Protein AF-0000000067379364 (afdb_homodimer)

Foldseek 3Di:
DPPCVVVCPVQPFFDWDWDQDPVRDTDIDGHRDDQALAEEEEAEADQDFLVQPLNVLLQVLCVVVRHHYDGGGQDCHDPHHHNDERACLVSLLVVVVVVVVVSVVVVRDHAEYEYAASGLSSQLLNLLPPVRHQEYERELYAQPLVPDVCVFQNPPNVVVQVVVQKGFTADPVRHTDHIYGPVRSVNSVVPNSLSSQQSRDLSHAYEYEYECAAPRHHCVRQVSSVVRHNHYHYHYDYPAYSSRVVNSVVVSVVVCCRSDPDPDPPPPDDPDD/DPPCVVVCPVQPFFDWDWDQDPVRDTDIDGHRDDQALAEEEEAEADQDFLVQPLNVLLQVLCVVVRHHYDGGGQDCHDPHHHNDERACLVSLLVVVVVVVVVSVVVVRDHAEYEYAASGLSSQLLNLLPPVRHQEYERELYAQPLVPDVCVFQNPPSVVVCVVPQKGFTADPVRHTDHIYGPVRSCNSVPPNSLSSQQSRDLSHAYEYEYECAAPRHHCVRQVSSVVRHNHYHYHYDYPAYSSRVVNSVVVSVVVCCRSDPDPDPPPPDDPDD

Solvent-accessible surface area (backbone atoms only — not comparable to full-atom values): 28628 Å² total; per-residue (Å²): 133,79,78,72,73,68,72,68,55,68,61,60,82,46,45,79,43,80,42,61,30,93,86,67,37,43,28,34,30,33,39,30,78,18,57,53,47,41,29,33,41,40,35,44,33,78,94,41,27,44,78,36,63,70,52,49,52,41,37,32,55,35,32,69,73,41,25,18,22,33,29,30,15,54,66,27,21,72,84,12,35,68,67,61,55,77,27,44,50,68,56,46,24,46,43,48,49,34,52,52,51,53,42,45,74,72,64,35,40,63,61,31,37,36,9,34,29,54,10,10,42,26,47,48,48,33,33,33,72,67,64,80,49,45,29,39,37,25,33,47,31,64,47,62,59,83,50,79,50,50,85,70,61,36,82,65,38,70,61,48,21,70,72,66,46,39,42,78,34,52,48,98,86,65,45,81,73,51,56,36,37,47,66,25,50,49,41,35,64,66,53,54,48,67,61,33,34,53,49,28,49,69,79,27,44,34,38,38,40,31,21,64,51,13,83,83,47,54,47,66,28,51,53,52,48,53,72,41,27,76,32,56,47,78,45,74,40,80,78,16,31,79,80,24,72,95,35,55,67,62,52,46,50,55,54,46,47,69,75,56,62,68,82,72,68,73,74,76,76,72,76,83,130,134,79,80,72,76,68,70,68,56,66,60,60,82,48,44,78,44,78,42,61,29,92,85,65,36,44,27,35,28,32,39,32,77,19,59,52,47,40,28,33,42,39,35,44,32,78,94,43,25,44,78,36,64,70,52,48,51,43,37,31,55,35,32,70,72,41,26,18,22,35,29,30,15,55,65,28,20,73,84,12,35,68,66,60,54,78,27,43,52,67,56,46,24,47,42,49,49,34,53,53,51,53,41,44,74,71,64,35,42,63,61,30,37,35,9,34,30,53,11,9,41,28,45,48,48,33,34,32,71,65,64,80,48,46,30,38,37,26,33,47,30,66,47,63,59,84,51,80,50,50,85,68,60,36,83,66,38,70,62,47,21,71,72,68,46,40,43,79,35,52,47,98,85,65,45,82,73,50,57,37,38,47,66,24,49,48,41,35,66,66,53,54,48,67,61,33,34,54,49,29,50,68,80,27,44,33,37,39,40,32,22,63,51,13,83,82,46,55,45,67,26,51,53,51,48,53,73,43,26,76,32,57,46,78,46,75,41,80,76,15,28,80,80,23,73,95,36,55,66,60,51,46,50,56,54,46,44,67,74,56,61,67,83,71,68,73,71,75,75,72,78,84,129

Organism: Triticum aestivum (NCBI:txid4565)

Radius of gyration: 31.08 Å; Cα contacts (8 Å, |Δi|>4): 1139; chains: 2; bounding box: 51×102×75 Å

Structure (mmCIF, N/CA/C/O backbone):
data_AF-0000000067379364-model_v1
#
loop_
_entity.id
_entity.type
_entity.pdbx_description
1 polymer 'Serine aminopeptidase S33 domain-containing protein'
#
loop_
_atom_site.group_PDB
_atom_site.id
_atom_site.type_symbol
_atom_site.label_atom_id
_atom_site.label_alt_id
_atom_site.label_comp_id
_atom_site.label_asym_id
_atom_site.label_entity_id
_atom_site.label_seq_id
_atom_site.pdbx_PDB_ins_code
_atom_site.Cartn_x
_atom_site.Cartn_y
_atom_site.Cartn_z
_atom_site.occupancy
_atom_site.B_iso_or_equiv
_atom_site.auth_seq_id
_atom_site.auth_comp_id
_atom_site.auth_asym_id
_atom_site.auth_atom_id
_atom_site.pdbx_PDB_model_num
ATOM 1 N N . MET A 1 1 ? -24.5 -9.523 16.859 1 22.8 1 MET A N 1
ATOM 2 C CA . MET A 1 1 ? -24.656 -9.289 15.422 1 22.8 1 MET A CA 1
ATOM 3 C C . MET A 1 1 ? -23.344 -8.773 14.812 1 22.8 1 MET A C 1
ATOM 5 O O . MET A 1 1 ? -22.906 -7.668 15.141 1 22.8 1 MET A O 1
ATOM 9 N N . THR A 1 2 ? -22.312 -9.633 14.719 1 24.2 2 THR A N 1
ATOM 10 C CA . THR A 1 2 ? -20.891 -9.484 14.422 1 24.2 2 THR A CA 1
ATOM 11 C C . THR A 1 2 ? -20.688 -8.828 13.062 1 24.2 2 THR A C 1
ATOM 13 O O . THR A 1 2 ? -21.203 -9.297 12.055 1 24.2 2 THR A O 1
ATOM 16 N N . LEU A 1 3 ? -20.734 -7.477 13.062 1 24.73 3 LEU A N 1
ATOM 17 C CA . LEU A 1 3 ? -20.609 -6.68 11.852 1 24.73 3 LEU A CA 1
ATOM 18 C C . LEU A 1 3 ? -19.516 -7.246 10.945 1 24.73 3 LEU A C 1
ATOM 20 O O . LEU A 1 3 ? -18.344 -7.27 11.312 1 24.73 3 LEU A O 1
ATOM 24 N N . ASP A 1 4 ? -19.828 -8.273 10.219 1 25.78 4 ASP A N 1
ATOM 25 C CA . ASP A 1 4 ? -19.109 -8.914 9.125 1 25.78 4 ASP A CA 1
ATOM 26 C C . ASP A 1 4 ? -18.547 -7.871 8.156 1 25.78 4 ASP A C 1
ATOM 28 O O . ASP A 1 4 ? -19.25 -7.395 7.266 1 25.78 4 ASP A O 1
ATOM 32 N N . ARG A 1 5 ? -17.891 -6.801 8.773 1 30.16 5 ARG A N 1
ATOM 33 C CA . ARG A 1 5 ? -17.312 -5.844 7.84 1 30.16 5 ARG A CA 1
ATOM 34 C C . ARG A 1 5 ? -16.688 -6.555 6.645 1 30.16 5 ARG A C 1
ATOM 36 O O . ARG A 1 5 ? -15.641 -7.184 6.77 1 30.16 5 ARG A O 1
ATOM 43 N N . ASN A 1 6 ? -17.484 -7.156 5.895 1 28.39 6 ASN A N 1
ATOM 44 C CA . ASN A 1 6 ? -17.141 -7.684 4.578 1 28.39 6 ASN A CA 1
ATOM 45 C C . ASN A 1 6 ? -16.188 -6.762 3.832 1 28.39 6 ASN A C 1
ATOM 47 O O . ASN A 1 6 ? -16.594 -5.711 3.334 1 28.39 6 ASN A O 1
ATOM 51 N N . LEU A 1 7 ? -15.141 -6.312 4.477 1 31.36 7 LEU A N 1
ATOM 52 C CA . LEU A 1 7 ? -14.164 -5.535 3.719 1 31.36 7 LEU A CA 1
ATOM 53 C C . LEU A 1 7 ? -14.039 -6.062 2.293 1 31.36 7 LEU A C 1
ATOM 55 O O . LEU A 1 7 ? -13.453 -7.121 2.068 1 31.36 7 LEU A O 1
ATOM 59 N N . TRP A 1 8 ? -15.109 -5.992 1.657 1 31.62 8 TRP A N 1
ATOM 60 C CA . TRP A 1 8 ? -15.047 -6.16 0.209 1 31.62 8 TRP A CA 1
ATOM 61 C C . TRP A 1 8 ? -13.773 -5.543 -0.359 1 31.62 8 TRP A C 1
ATOM 63 O O . TRP A 1 8 ? -13.609 -4.32 -0.353 1 31.62 8 TRP A O 1
ATOM 73 N N . VAL A 1 9 ? -12.648 -5.957 0.08 1 36.88 9 VAL A N 1
ATOM 74 C CA . VAL A 1 9 ? -11.484 -5.57 -0.702 1 36.88 9 VAL A CA 1
ATOM 75 C C . VAL A 1 9 ? -11.82 -5.609 -2.191 1 36.88 9 VAL A C 1
ATOM 77 O O . VAL A 1 9 ? -12.133 -6.672 -2.732 1 36.88 9 VAL A O 1
ATOM 80 N N . THR A 1 10 ? -12.602 -4.719 -2.609 1 38.19 10 THR A N 1
ATOM 81 C CA . THR A 1 10 ? -12.766 -4.59 -4.055 1 38.19 10 THR A CA 1
ATOM 82 C C . THR A 1 10 ? -11.5 -5.035 -4.781 1 38.19 10 THR A C 1
ATOM 84 O O . THR A 1 10 ? -10.422 -4.484 -4.559 1 38.19 10 THR A O 1
ATOM 87 N N . VAL A 1 11 ? -11.328 -6.273 -4.895 1 43.56 11 VAL A N 1
ATOM 88 C CA . VAL A 1 11 ? -10.281 -6.68 -5.832 1 43.56 11 VAL A CA 1
ATOM 89 C C . VAL A 1 11 ? -10.211 -5.684 -6.984 1 43.56 11 VAL A C 1
ATOM 91 O O . VAL A 1 11 ? -11.156 -5.559 -7.77 1 43.56 11 VAL A O 1
ATOM 94 N N . ALA A 1 12 ? -9.617 -4.516 -6.785 1 51.09 12 ALA A N 1
ATOM 95 C CA . ALA A 1 12 ? -9.375 -3.559 -7.863 1 51.09 12 ALA A CA 1
ATOM 96 C C . ALA A 1 12 ? -9.039 -4.277 -9.164 1 51.09 12 ALA A C 1
ATOM 98 O O . ALA A 1 12 ? -8.523 -5.395 -9.156 1 51.09 12 ALA A O 1
ATOM 99 N N . CYS A 1 13 ? -9.781 -3.838 -10.195 1 64.44 13 CYS A N 1
ATOM 100 C CA . CYS A 1 13 ? -9.516 -4.25 -11.57 1 64.44 13 CYS A CA 1
ATOM 101 C C . CYS A 1 13 ? -8.016 -4.328 -11.836 1 64.44 13 CYS A C 1
ATOM 103 O O . CYS A 1 13 ? -7.281 -3.389 -11.531 1 64.44 13 CYS A O 1
ATOM 105 N N . GLY A 1 14 ? -7.559 -5.539 -11.906 1 80.5 14 GLY A N 1
ATOM 106 C CA . GLY A 1 14 ? -6.152 -5.734 -12.219 1 80.5 14 GLY A CA 1
ATOM 107 C C . GLY A 1 14 ? -5.715 -4.996 -13.469 1 80.5 14 GLY A C 1
ATOM 108 O O . GLY A 1 14 ? -6.516 -4.77 -14.375 1 80.5 14 GLY A O 1
ATOM 109 N N . GLN A 1 15 ? -4.566 -4.387 -13.367 1 86.88 15 GLN A N 1
ATOM 110 C CA . GLN A 1 15 ? -3.953 -3.752 -14.531 1 86.88 15 GLN A CA 1
ATOM 111 C C . GLN A 1 15 ? -3.385 -4.793 -15.492 1 86.88 15 GLN A C 1
ATOM 113 O O . GLN A 1 15 ? -2.57 -5.629 -15.094 1 86.88 15 GLN A O 1
ATOM 118 N N . ARG A 1 16 ? -3.889 -4.684 -16.734 1 93.12 16 ARG A N 1
ATOM 119 C CA . ARG A 1 16 ? -3.406 -5.605 -17.75 1 93.12 16 ARG A CA 1
ATOM 120 C C . ARG A 1 16 ? -1.933 -5.359 -18.062 1 93.12 16 ARG A C 1
ATOM 122 O O . ARG A 1 16 ? -1.514 -4.211 -18.25 1 93.12 16 ARG A O 1
ATOM 129 N N . VAL A 1 17 ? -1.107 -6.379 -18.062 1 95.19 17 VAL A N 1
ATOM 130 C CA . VAL A 1 17 ? 0.324 -6.32 -18.328 1 95.19 17 VAL A CA 1
ATOM 131 C C . VAL A 1 17 ? 0.694 -7.363 -19.391 1 95.19 17 VAL A C 1
ATOM 133 O O . VAL A 1 17 ? 0.224 -8.5 -19.328 1 95.19 17 VAL A O 1
ATOM 136 N N . LEU A 1 18 ? 1.517 -6.984 -20.344 1 97.25 18 LEU A N 1
ATOM 137 C CA . LEU A 1 18 ? 2.062 -7.879 -21.359 1 97.25 18 LEU A CA 1
ATOM 138 C C . LEU A 1 18 ? 3.557 -8.094 -21.141 1 97.25 18 LEU A C 1
ATOM 140 O O . LEU A 1 18 ? 4.324 -7.133 -21.062 1 97.25 18 LEU A O 1
ATOM 144 N N . ILE A 1 19 ? 3.953 -9.336 -21.078 1 98.19 19 ILE A N 1
ATOM 145 C CA . ILE A 1 19 ? 5.352 -9.664 -20.828 1 98.19 19 ILE A CA 1
ATOM 146 C C . ILE A 1 19 ? 5.859 -10.609 -21.906 1 98.19 19 ILE A C 1
ATOM 148 O O . ILE A 1 19 ? 5.246 -11.648 -22.172 1 98.19 19 ILE A O 1
ATOM 152 N N . SER A 1 20 ? 6.938 -10.312 -22.5 1 97.94 20 SER A N 1
ATOM 153 C CA . SER A 1 20 ? 7.543 -11.203 -23.484 1 97.94 20 SER A CA 1
ATOM 154 C C . SER A 1 20 ? 8.352 -12.305 -22.812 1 97.94 20 SER A C 1
ATOM 156 O O . SER A 1 20 ? 9.203 -12.031 -21.969 1 97.94 20 SER A O 1
ATOM 158 N N . ASN A 1 21 ? 8.023 -13.57 -23.203 1 97.62 21 ASN A N 1
ATOM 159 C CA . ASN A 1 21 ? 8.875 -14.633 -22.688 1 97.62 21 ASN A CA 1
ATOM 160 C C . ASN A 1 21 ? 10.125 -14.812 -23.547 1 97.62 21 ASN A C 1
ATOM 162 O O . ASN A 1 21 ? 10.383 -14.023 -24.453 1 97.62 21 ASN A O 1
ATOM 166 N N . LYS A 1 22 ? 10.938 -15.859 -23.25 1 95.19 22 LYS A N 1
ATOM 167 C CA . LYS A 1 22 ? 12.227 -16.062 -23.906 1 95.19 22 LYS A CA 1
ATOM 168 C C . LYS A 1 22 ? 12.047 -16.344 -25.391 1 95.19 22 LYS A C 1
ATOM 170 O O . LYS A 1 22 ? 12.953 -16.094 -26.188 1 95.19 22 LYS A O 1
ATOM 175 N N . LEU A 1 23 ? 10.891 -16.828 -25.797 1 96.12 23 LEU A N 1
ATOM 176 C CA . LEU A 1 23 ? 10.641 -17.188 -27.172 1 96.12 23 LEU A CA 1
ATOM 177 C C . LEU A 1 23 ? 9.938 -16.062 -27.922 1 96.12 23 LEU A C 1
ATOM 179 O O . LEU A 1 23 ? 9.539 -16.219 -29.078 1 96.12 23 LEU A O 1
ATOM 183 N N . GLY A 1 24 ? 9.727 -14.953 -27.234 1 96.56 24 GLY A N 1
ATOM 184 C CA . GLY A 1 24 ? 9.102 -13.797 -27.844 1 96.56 24 GLY A CA 1
ATOM 185 C C . GLY A 1 24 ? 7.586 -13.836 -27.797 1 96.56 24 GLY A C 1
ATOM 186 O O . GLY A 1 24 ? 6.914 -13.008 -28.422 1 96.56 24 GLY A O 1
ATOM 187 N N . GLU A 1 25 ? 6.98 -14.789 -27.141 1 97.69 25 GLU A N 1
ATOM 188 C CA . GLU A 1 25 ? 5.535 -14.859 -26.953 1 97.69 25 GLU A CA 1
ATOM 189 C C . GLU A 1 25 ? 5.066 -13.906 -25.859 1 97.69 25 GLU A C 1
ATOM 191 O O . GLU A 1 25 ? 5.676 -13.836 -24.781 1 97.69 25 GLU A O 1
ATOM 196 N N . LYS A 1 26 ? 3.977 -13.203 -26.125 1 98.06 26 LYS A N 1
ATOM 197 C CA . LYS A 1 26 ? 3.438 -12.266 -25.156 1 98.06 26 LYS A CA 1
ATOM 198 C C . LYS A 1 26 ? 2.57 -12.992 -24.125 1 98.06 26 LYS A C 1
ATOM 200 O O . LYS A 1 26 ? 1.541 -13.57 -24.469 1 98.06 26 LYS A O 1
ATOM 205 N N . LEU A 1 27 ? 3.045 -12.992 -22.906 1 98.69 27 LEU A N 1
ATOM 206 C CA . LEU A 1 27 ? 2.256 -13.477 -21.781 1 98.69 27 LEU A CA 1
ATOM 207 C C . LEU A 1 27 ? 1.349 -12.375 -21.25 1 98.69 27 LEU A C 1
ATOM 209 O O . LEU A 1 27 ? 1.81 -11.266 -20.969 1 98.69 27 LEU A O 1
ATOM 213 N N . VAL A 1 28 ? 0.051 -12.688 -21.078 1 98.44 28 VAL A N 1
ATOM 214 C CA . VAL A 1 28 ? -0.924 -11.703 -20.609 1 98.44 28 VAL A CA 1
ATOM 215 C C . VAL A 1 28 ? -1.26 -11.969 -19.141 1 98.44 28 VAL A C 1
ATOM 217 O O . VAL A 1 28 ? -1.56 -13.102 -18.75 1 98.44 28 VAL A O 1
ATOM 220 N N . GLY A 1 29 ? -1.17 -10.906 -18.359 1 98.12 29 GLY A N 1
ATOM 221 C CA . GLY A 1 29 ? -1.521 -11.031 -16.953 1 98.12 29 GLY A CA 1
ATOM 222 C C . GLY A 1 29 ? -2.221 -9.797 -16.406 1 98.12 29 GLY A C 1
ATOM 223 O O . GLY A 1 29 ? -2.475 -8.844 -17.141 1 98.12 29 GLY A O 1
ATOM 224 N N . LEU A 1 30 ? -2.688 -9.93 -15.156 1 95.69 30 LEU A N 1
ATOM 225 C CA . LEU A 1 30 ? -3.33 -8.852 -14.406 1 95.69 30 LEU A CA 1
ATOM 226 C C . LEU A 1 30 ? -2.574 -8.555 -13.117 1 95.69 30 LEU A C 1
ATOM 228 O O . LEU A 1 30 ? -2.426 -9.438 -12.266 1 95.69 30 LEU A O 1
ATOM 232 N N . LEU A 1 31 ? -2.08 -7.309 -13.062 1 95.12 31 LEU A N 1
ATOM 233 C CA . LEU A 1 31 ? -1.424 -6.824 -11.852 1 95.12 31 LEU A CA 1
ATOM 234 C C . LEU A 1 31 ? -2.436 -6.191 -10.906 1 95.12 31 LEU A C 1
ATOM 236 O O . LEU A 1 31 ? -3.16 -5.27 -11.289 1 95.12 31 LEU A O 1
ATOM 240 N N . HIS A 1 32 ? -2.529 -6.75 -9.688 1 91.44 32 HIS A N 1
ATOM 241 C CA . HIS A 1 32 ? -3.35 -6.191 -8.617 1 91.44 32 HIS A CA 1
ATOM 242 C C . HIS A 1 32 ? -2.496 -5.438 -7.605 1 91.44 32 HIS A C 1
ATOM 244 O O . HIS A 1 32 ? -1.856 -6.051 -6.75 1 91.44 32 HIS A O 1
ATOM 250 N N . GLU A 1 33 ? -2.518 -4.121 -7.684 1 85.19 33 GLU A N 1
ATOM 251 C CA . GLU A 1 33 ? -1.741 -3.299 -6.762 1 85.19 33 GLU A CA 1
ATOM 252 C C . GLU A 1 33 ? -2.518 -3.029 -5.477 1 85.19 33 GLU A C 1
ATOM 254 O O . GLU A 1 33 ? -3.73 -2.805 -5.512 1 85.19 33 GLU A O 1
ATOM 259 N N . ALA A 1 34 ? -1.845 -3.322 -4.355 1 77.5 34 ALA A N 1
ATOM 260 C CA . ALA A 1 34 ? -2.43 -3.068 -3.041 1 77.5 34 ALA A CA 1
ATOM 261 C C . ALA A 1 34 ? -2.014 -1.698 -2.512 1 77.5 34 ALA A C 1
ATOM 263 O O . ALA A 1 34 ? -1.003 -1.575 -1.815 1 77.5 34 ALA A O 1
ATOM 264 N N . CYS A 1 35 ? -2.543 -0.631 -3.084 1 74.31 35 CYS A N 1
ATOM 265 C CA . CYS A 1 35 ? -2.236 0.704 -2.584 1 74.31 35 CYS A CA 1
ATOM 266 C C . CYS A 1 35 ? -3.225 1.123 -1.504 1 74.31 35 CYS A C 1
ATOM 268 O O . CYS A 1 35 ? -4.43 0.911 -1.645 1 74.31 35 CYS A O 1
ATOM 270 N N . SER A 1 36 ? -2.725 1.48 -0.321 1 76.56 36 SER A N 1
ATOM 271 C CA . SER A 1 36 ? -3.564 1.972 0.767 1 76.56 36 SER A CA 1
ATOM 272 C C . SER A 1 36 ? -4.336 3.219 0.349 1 76.56 36 SER A C 1
ATOM 274 O O . SER A 1 36 ? -3.828 4.043 -0.417 1 76.56 36 SER A O 1
ATOM 276 N N . LYS A 1 37 ? -5.605 3.201 0.739 1 85.69 37 LYS A N 1
ATOM 277 C CA . LYS A 1 37 ? -6.375 4.426 0.534 1 85.69 37 LYS A CA 1
ATOM 278 C C . LYS A 1 37 ? -6.246 5.363 1.732 1 85.69 37 LYS A C 1
ATOM 280 O O . LYS A 1 37 ? -6.711 6.504 1.688 1 85.69 37 LYS A O 1
ATOM 285 N N . GLU A 1 38 ? -5.684 4.895 2.77 1 91.62 38 GLU A N 1
ATOM 286 C CA . GLU A 1 38 ? -5.539 5.719 3.969 1 91.62 38 GLU A CA 1
ATOM 287 C C . GLU A 1 38 ? -4.613 6.902 3.717 1 91.62 38 GLU A C 1
ATOM 289 O O . GLU A 1 38 ? -3.529 6.742 3.15 1 91.62 38 GLU A O 1
ATOM 294 N N . LEU A 1 39 ? -5.059 8.078 4.129 1 95.88 39 LEU A N 1
ATOM 295 C CA . LEU A 1 39 ? -4.301 9.305 3.896 1 95.88 39 LEU A CA 1
ATOM 296 C C . LEU A 1 39 ? -4.254 10.164 5.156 1 95.88 39 LEU A C 1
ATOM 298 O O . LEU A 1 39 ? -5.266 10.32 5.844 1 95.88 39 LEU A O 1
ATOM 302 N N . VAL A 1 40 ? -3.072 10.602 5.531 1 98.44 40 VAL A N 1
ATOM 303 C CA . VAL A 1 40 ? -2.889 11.594 6.582 1 98.44 40 VAL A CA 1
ATOM 304 C C . VAL A 1 40 ? -2.502 12.938 5.965 1 98.44 40 VAL A C 1
ATOM 306 O O . VAL A 1 40 ? -1.627 13 5.102 1 98.44 40 VAL A O 1
ATOM 309 N N . ILE A 1 41 ? -3.207 13.961 6.41 1 98.88 41 ILE A N 1
ATOM 310 C CA . ILE A 1 41 ? -2.887 15.305 5.941 1 98.88 41 ILE A CA 1
ATOM 311 C C . ILE A 1 41 ? -2.031 16.031 6.98 1 98.88 41 ILE A C 1
ATOM 313 O O . ILE A 1 41 ? -2.355 16.016 8.172 1 98.88 41 ILE A O 1
ATOM 317 N N . LEU A 1 42 ? -0.926 16.625 6.535 1 98.88 42 LEU A N 1
ATOM 318 C CA . LEU A 1 42 ? 0.054 17.266 7.398 1 98.88 42 LEU A CA 1
ATOM 319 C C . LEU A 1 42 ? 0.049 18.781 7.184 1 98.88 42 LEU A C 1
ATOM 321 O O . LEU A 1 42 ? 0.155 19.25 6.047 1 98.88 42 LEU A O 1
ATOM 325 N N . CYS A 1 43 ? -0.032 19.516 8.25 1 98.88 43 CYS A N 1
ATOM 326 C CA . CYS A 1 43 ? -0.179 20.969 8.188 1 98.88 43 CYS A CA 1
ATOM 327 C C . CYS A 1 43 ? 1.009 21.656 8.844 1 98.88 43 CYS A C 1
ATOM 329 O O . CYS A 1 43 ? 1.337 21.391 10 1 98.88 43 CYS A O 1
ATOM 331 N N . HIS A 1 44 ? 1.569 22.625 8.133 1 98.75 44 HIS A N 1
ATOM 332 C CA . HIS A 1 44 ? 2.734 23.344 8.633 1 98.75 44 HIS A CA 1
ATOM 333 C C . HIS A 1 44 ? 2.32 24.516 9.508 1 98.75 44 HIS A C 1
ATOM 335 O O . HIS A 1 44 ? 1.144 24.875 9.555 1 98.75 44 HIS A O 1
ATOM 341 N N . GLY A 1 45 ? 3.299 25.109 10.25 1 98.31 45 GLY A N 1
ATOM 342 C CA . GLY A 1 45 ? 3.068 26.203 11.188 1 98.31 45 GLY A CA 1
ATOM 343 C C . GLY A 1 45 ? 3.277 27.578 10.57 1 98.31 45 GLY A C 1
ATOM 344 O O . GLY A 1 45 ? 3.203 27.734 9.352 1 98.31 45 GLY A O 1
ATOM 345 N N . PHE A 1 46 ? 3.52 28.531 11.398 1 96.81 46 PHE A N 1
ATOM 346 C CA . PHE A 1 46 ? 3.611 29.953 11.062 1 96.81 46 PHE A CA 1
ATOM 347 C C . PHE A 1 46 ? 4.766 30.203 10.102 1 96.81 46 PHE A C 1
ATOM 349 O O . PHE A 1 46 ? 5.91 29.844 10.383 1 96.81 46 PHE A O 1
ATOM 356 N N . ARG A 1 47 ? 4.434 30.781 8.93 1 95.31 47 ARG A N 1
ATOM 357 C CA . ARG A 1 47 ? 5.395 31.172 7.906 1 95.31 47 ARG A CA 1
ATOM 358 C C . ARG A 1 47 ? 6.281 30 7.508 1 95.31 47 ARG A C 1
ATOM 360 O O . ARG A 1 47 ? 7.477 30.172 7.258 1 95.31 47 ARG A O 1
ATOM 367 N N . ALA A 1 48 ? 5.801 28.859 7.582 1 97.5 48 ALA A N 1
ATOM 368 C CA . ALA A 1 48 ? 6.484 27.641 7.121 1 97.5 48 ALA A CA 1
ATOM 369 C C . ALA A 1 48 ? 5.934 27.188 5.781 1 97.5 48 ALA A C 1
ATOM 371 O O . ALA A 1 48 ? 5.293 27.953 5.062 1 97.5 48 ALA A O 1
ATOM 372 N N . THR A 1 49 ? 6.344 25.969 5.363 1 98 49 THR A N 1
ATOM 373 C CA . THR A 1 49 ? 5.914 25.406 4.094 1 98 49 THR A CA 1
ATOM 374 C C . THR A 1 49 ? 5.762 23.891 4.207 1 98 49 THR A C 1
ATOM 376 O O . THR A 1 49 ? 6.094 23.297 5.238 1 98 49 THR A O 1
ATOM 379 N N . LYS A 1 50 ? 5.258 23.328 3.109 1 97.31 50 LYS A N 1
ATOM 380 C CA . LYS A 1 50 ? 5.094 21.891 3.018 1 97.31 50 LYS A CA 1
ATOM 381 C C . LYS A 1 50 ? 6.434 21.172 3.166 1 97.31 50 LYS A C 1
ATOM 383 O O . LYS A 1 50 ? 6.473 19.969 3.406 1 97.31 50 LYS A O 1
ATOM 388 N N . ASP A 1 51 ? 7.566 21.906 3.094 1 95.69 51 ASP A N 1
ATOM 389 C CA . ASP A 1 51 ? 8.898 21.312 3.121 1 95.69 51 ASP A CA 1
ATOM 390 C C . ASP A 1 51 ? 9.492 21.359 4.523 1 95.69 51 ASP A C 1
ATOM 392 O O . ASP A 1 51 ? 10.672 21.047 4.715 1 95.69 51 ASP A O 1
ATOM 396 N N . ASP A 1 52 ? 8.648 21.781 5.461 1 96.94 52 ASP A N 1
ATOM 397 C CA . ASP A 1 52 ? 9.086 21.734 6.855 1 96.94 52 ASP A CA 1
ATOM 398 C C . ASP A 1 52 ? 9.578 20.344 7.238 1 96.94 52 ASP A C 1
ATOM 400 O O . ASP A 1 52 ? 8.945 19.344 6.906 1 96.94 52 ASP A O 1
ATOM 404 N N . SER A 1 53 ? 10.695 20.266 7.984 1 95.69 53 SER A N 1
ATOM 405 C CA . SER A 1 53 ? 11.375 19 8.25 1 95.69 53 SER A CA 1
ATOM 406 C C . SER A 1 53 ? 10.492 18.062 9.07 1 95.69 53 SER A C 1
ATOM 408 O O . SER A 1 53 ? 10.516 16.844 8.883 1 95.69 53 SER A O 1
ATOM 410 N N . ILE A 1 54 ? 9.766 18.609 9.977 1 97.12 54 ILE A N 1
ATOM 411 C CA . ILE A 1 54 ? 8.883 17.797 10.805 1 97.12 54 ILE A CA 1
ATOM 412 C C . ILE A 1 54 ? 7.848 17.109 9.922 1 97.12 54 ILE A C 1
ATOM 414 O O . ILE A 1 54 ? 7.59 15.906 10.078 1 97.12 54 ILE A O 1
ATOM 418 N N . LEU A 1 55 ? 7.285 17.844 8.961 1 97.62 55 LEU A N 1
ATOM 419 C CA . LEU A 1 55 ? 6.289 17.266 8.055 1 97.62 55 LEU A CA 1
ATOM 420 C C . LEU A 1 55 ? 6.914 16.219 7.145 1 97.62 55 LEU A C 1
ATOM 422 O O . LEU A 1 55 ? 6.316 15.172 6.895 1 97.62 55 LEU A O 1
ATOM 426 N N . VAL A 1 56 ? 8.117 16.531 6.688 1 94.25 56 VAL A N 1
ATOM 427 C CA . VAL A 1 56 ? 8.82 15.609 5.805 1 94.25 56 VAL A CA 1
ATOM 428 C C . VAL A 1 56 ? 9.102 14.305 6.543 1 94.25 56 VAL A C 1
ATOM 430 O O . VAL A 1 56 ? 8.867 13.219 6.012 1 94.25 56 VAL A O 1
ATOM 433 N N . ASP A 1 57 ? 9.562 14.43 7.773 1 93.69 57 ASP A N 1
ATOM 434 C CA . ASP A 1 57 ? 9.859 13.25 8.586 1 93.69 57 ASP A CA 1
ATOM 435 C C . ASP A 1 57 ? 8.594 12.438 8.859 1 93.69 57 ASP A C 1
ATOM 437 O O . ASP A 1 57 ? 8.617 11.203 8.805 1 93.69 57 ASP A O 1
ATOM 441 N N . LEU A 1 58 ? 7.527 13.109 9.117 1 96.44 58 LEU A N 1
ATOM 442 C CA . LEU A 1 58 ? 6.266 12.43 9.391 1 96.44 58 LEU A CA 1
ATOM 443 C C . LEU A 1 58 ? 5.758 11.711 8.141 1 96.44 58 LEU A C 1
ATOM 445 O O . LEU A 1 58 ? 5.254 10.586 8.227 1 96.44 58 LEU A O 1
ATOM 449 N N . ALA A 1 59 ? 5.855 12.344 6.953 1 95.12 59 ALA A N 1
ATOM 450 C CA . ALA A 1 59 ? 5.43 11.719 5.703 1 95.12 59 ALA A CA 1
ATOM 451 C C . ALA A 1 59 ? 6.199 10.43 5.449 1 95.12 59 ALA A C 1
ATOM 453 O O . ALA A 1 59 ? 5.605 9.414 5.082 1 95.12 59 ALA A O 1
ATOM 454 N N . ALA A 1 60 ? 7.508 10.516 5.727 1 88.56 60 ALA A N 1
ATOM 455 C CA . ALA A 1 60 ? 8.344 9.336 5.551 1 88.56 60 ALA A CA 1
ATOM 456 C C . ALA A 1 60 ? 7.93 8.227 6.516 1 88.56 60 ALA A C 1
ATOM 458 O O . ALA A 1 60 ? 7.812 7.062 6.117 1 88.56 60 ALA A O 1
ATOM 459 N N . ALA A 1 61 ? 7.742 8.57 7.727 1 89.75 61 ALA A N 1
ATOM 460 C CA . ALA A 1 61 ? 7.352 7.598 8.742 1 89.75 61 ALA A CA 1
ATOM 461 C C . ALA A 1 61 ? 6.012 6.953 8.398 1 89.75 61 ALA A C 1
ATOM 463 O O . ALA A 1 61 ? 5.855 5.734 8.523 1 89.75 61 ALA A O 1
ATOM 464 N N . LEU A 1 62 ? 5.059 7.695 7.91 1 91.62 62 LEU A N 1
ATOM 465 C CA . LEU A 1 62 ? 3.752 7.18 7.52 1 91.62 62 LEU A CA 1
ATOM 466 C C . LEU A 1 62 ? 3.877 6.203 6.355 1 91.62 62 LEU A C 1
ATOM 468 O O . LEU A 1 62 ? 3.262 5.137 6.367 1 91.62 62 LEU A O 1
ATOM 472 N N . GLY A 1 63 ? 4.645 6.637 5.41 1 85.81 63 GLY A N 1
ATOM 473 C CA . GLY A 1 63 ? 4.895 5.754 4.281 1 85.81 63 GLY A CA 1
ATOM 474 C C . GLY A 1 63 ? 5.422 4.391 4.695 1 85.81 63 GLY A C 1
ATOM 475 O O . GLY A 1 63 ? 5.047 3.371 4.113 1 85.81 63 GLY A O 1
ATOM 476 N N . SER A 1 64 ? 6.25 4.391 5.727 1 77 64 SER A N 1
ATOM 477 C CA . SER A 1 64 ? 6.895 3.16 6.176 1 77 64 SER A CA 1
ATOM 478 C C . SER A 1 64 ? 5.875 2.18 6.746 1 77 64 SER A C 1
ATOM 480 O O . SER A 1 64 ? 6.152 0.982 6.852 1 77 64 SER A O 1
ATOM 482 N N . VAL A 1 65 ? 4.723 2.688 7.074 1 78.31 65 VAL A N 1
ATOM 483 C CA . VAL A 1 65 ? 3.713 1.795 7.633 1 78.31 65 VAL A CA 1
ATOM 484 C C . VAL A 1 65 ? 2.527 1.69 6.676 1 78.31 65 VAL A C 1
ATOM 486 O O . VAL A 1 65 ? 1.426 1.31 7.082 1 78.31 65 VAL A O 1
ATOM 489 N N . GLY A 1 66 ? 2.688 2.123 5.453 1 78.88 66 GLY A N 1
ATOM 490 C CA . GLY A 1 66 ? 1.714 1.894 4.398 1 78.88 66 GLY A CA 1
ATOM 491 C C . GLY A 1 66 ? 0.601 2.924 4.379 1 78.88 66 GLY A C 1
ATOM 492 O O . GLY A 1 66 ? -0.497 2.65 3.889 1 78.88 66 GLY A O 1
ATOM 493 N N . VAL A 1 67 ? 0.833 4.062 4.945 1 88.62 67 VAL A N 1
ATOM 494 C CA . VAL A 1 67 ? -0.163 5.129 4.977 1 88.62 67 VAL A CA 1
ATOM 495 C C . VAL A 1 67 ? 0.281 6.277 4.074 1 88.62 67 VAL A C 1
ATOM 497 O O . VAL A 1 67 ? 1.437 6.703 4.121 1 88.62 67 VAL A O 1
ATOM 500 N N . ASN A 1 68 ? -0.633 6.68 3.207 1 91.81 68 ASN A N 1
ATOM 501 C CA . ASN A 1 68 ? -0.347 7.844 2.373 1 91.81 68 ASN A CA 1
ATOM 502 C C . ASN A 1 68 ? -0.277 9.125 3.201 1 91.81 68 ASN A C 1
ATOM 504 O O . ASN A 1 68 ? -0.941 9.234 4.234 1 91.81 68 ASN A O 1
ATOM 508 N N . ALA A 1 69 ? 0.59 10.07 2.779 1 96.31 69 ALA A N 1
ATOM 509 C CA . ALA A 1 69 ? 0.683 11.383 3.418 1 96.31 69 ALA A CA 1
ATOM 510 C C . ALA A 1 69 ? 0.561 12.508 2.391 1 96.31 69 ALA A C 1
ATOM 512 O O . ALA A 1 69 ? 1.031 12.375 1.259 1 96.31 69 ALA A O 1
ATOM 513 N N . PHE A 1 70 ? -0.127 13.484 2.824 1 98.31 70 PHE A N 1
ATOM 514 C CA . PHE A 1 70 ? -0.191 14.688 2.006 1 98.31 70 PHE A CA 1
ATOM 515 C C . PHE A 1 70 ? 0.228 15.914 2.811 1 98.31 70 PHE A C 1
ATOM 517 O O . PHE A 1 70 ? -0.376 16.219 3.84 1 98.31 70 PHE A O 1
ATOM 524 N N . ARG A 1 71 ? 1.274 16.531 2.441 1 98.44 71 ARG A N 1
ATOM 525 C CA . ARG A 1 71 ? 1.673 17.828 2.977 1 98.44 71 ARG A CA 1
ATOM 526 C C . ARG A 1 71 ? 1.468 18.938 1.946 1 98.44 71 ARG A C 1
ATOM 528 O O . ARG A 1 71 ? 1.687 18.734 0.751 1 98.44 71 ARG A O 1
ATOM 535 N N . PHE A 1 72 ? 1.05 20.141 2.445 1 98.69 72 PHE A N 1
ATOM 536 C CA . PHE A 1 72 ? 0.739 21.203 1.51 1 98.69 72 PHE A CA 1
ATOM 537 C C . PHE A 1 72 ? 1.039 22.562 2.129 1 98.69 72 PHE A C 1
ATOM 539 O O . PHE A 1 72 ? 1.277 22.672 3.334 1 98.69 72 PHE A O 1
ATOM 546 N N . ASP A 1 73 ? 1.109 23.609 1.255 1 98.75 73 ASP A N 1
ATOM 547 C CA . ASP A 1 73 ? 1.243 24.984 1.692 1 98.75 73 ASP A CA 1
ATOM 548 C C . ASP A 1 73 ? -0.125 25.641 1.892 1 98.75 73 ASP A C 1
ATOM 550 O O . ASP A 1 73 ? -0.962 25.625 0.986 1 98.75 73 ASP A O 1
ATOM 554 N N . PHE A 1 74 ? -0.323 26.188 3.072 1 98.69 74 PHE A N 1
ATOM 555 C CA . PHE A 1 74 ? -1.508 27.016 3.24 1 98.69 74 PHE A CA 1
ATOM 556 C C . PHE A 1 74 ? -1.473 28.203 2.291 1 98.69 74 PHE A C 1
ATOM 558 O O . PHE A 1 74 ? -0.402 28.609 1.83 1 98.69 74 PHE A O 1
ATOM 565 N N . ALA A 1 75 ? -2.674 28.797 2.057 1 98.06 75 ALA A N 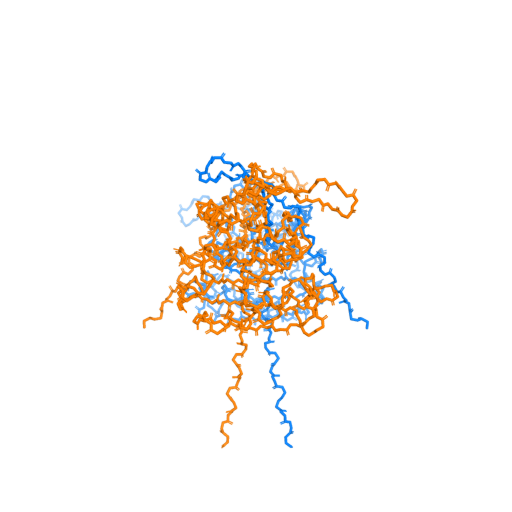1
ATOM 566 C CA . ALA A 1 75 ? -2.721 29.984 1.225 1 98.06 75 ALA A CA 1
ATOM 567 C C . ALA A 1 75 ? -1.791 31.078 1.769 1 98.06 75 ALA A C 1
ATOM 569 O O . ALA A 1 75 ? -1.742 31.312 2.979 1 98.06 75 ALA A O 1
ATOM 570 N N . GLY A 1 76 ? -1.021 31.656 0.829 1 96.94 76 GLY A N 1
ATOM 571 C CA . GLY A 1 76 ? -0.126 32.719 1.22 1 96.94 76 GLY A CA 1
ATOM 572 C C . GLY A 1 76 ? 1.232 32.25 1.682 1 96.94 76 GLY A C 1
ATOM 573 O O . GLY A 1 76 ? 2.102 33.031 2.033 1 96.94 76 GLY A O 1
ATOM 574 N N . ASN A 1 77 ? 1.454 30.984 1.658 1 97.56 77 ASN A N 1
ATOM 575 C CA . ASN A 1 77 ? 2.729 30.391 2.049 1 97.56 77 ASN A CA 1
ATOM 576 C C . ASN A 1 77 ? 3.324 29.547 0.926 1 97.56 77 ASN A C 1
ATOM 578 O O . ASN A 1 77 ? 2.592 29 0.102 1 97.56 77 ASN A O 1
ATOM 582 N N . GLY A 1 78 ? 4.652 29.484 0.906 1 97.31 78 GLY A N 1
ATOM 583 C CA . GLY A 1 78 ? 5.344 28.609 -0.028 1 97.31 78 GLY A CA 1
ATOM 584 C C . GLY A 1 78 ? 4.938 28.828 -1.472 1 97.31 78 GLY A C 1
ATOM 585 O O . GLY A 1 78 ? 4.984 29.969 -1.964 1 97.31 78 GLY A O 1
ATOM 586 N N . GLU A 1 79 ? 4.477 27.703 -2.133 1 97.56 79 GLU A N 1
ATOM 587 C CA . GLU A 1 79 ? 4.156 27.75 -3.557 1 97.56 79 GLU A CA 1
ATOM 588 C C . GLU A 1 79 ? 2.664 27.984 -3.779 1 97.56 79 GLU A C 1
ATOM 590 O O . GLU A 1 79 ? 2.213 28.109 -4.918 1 97.56 79 GLU A O 1
ATOM 595 N N . SER A 1 80 ? 1.89 28.062 -2.668 1 98.12 80 SER A N 1
ATOM 596 C CA . SER A 1 80 ? 0.45 28.25 -2.799 1 98.12 80 SER A CA 1
ATOM 597 C C . SER A 1 80 ? 0.119 29.703 -3.127 1 98.12 80 SER A C 1
ATOM 599 O O . SER A 1 80 ? 0.852 30.609 -2.738 1 98.12 80 SER A O 1
ATOM 601 N N . GLU A 1 81 ? -0.967 29.828 -3.818 1 97.5 81 GLU A N 1
ATOM 602 C CA . GLU A 1 81 ? -1.453 31.172 -4.121 1 97.5 81 GLU A CA 1
ATOM 603 C C . GLU A 1 81 ? -2.045 31.844 -2.881 1 97.5 81 GLU A C 1
ATOM 605 O O . GLU A 1 81 ? -2.238 31.188 -1.854 1 97.5 81 GLU A O 1
ATOM 610 N N . GLY A 1 82 ? -2.26 33.188 -2.957 1 95.94 82 GLY A N 1
ATOM 611 C CA . GLY A 1 82 ? -2.805 33.969 -1.859 1 95.94 82 GLY A CA 1
ATOM 612 C C . GLY A 1 82 ? -1.763 34.812 -1.154 1 95.94 82 GLY A C 1
ATOM 613 O O . GLY A 1 82 ? -0.588 34.812 -1.529 1 95.94 82 GLY A O 1
ATOM 614 N N . LEU A 1 83 ? -2.27 35.531 -0.145 1 93.19 83 LEU A N 1
ATOM 615 C CA . LEU A 1 83 ? -1.395 36.438 0.623 1 93.19 83 LEU A CA 1
ATOM 616 C C . LEU A 1 83 ? -1.283 35.938 2.068 1 93.19 83 LEU A C 1
ATOM 618 O O . LEU A 1 83 ? -2.281 35.562 2.676 1 93.19 83 LEU A O 1
ATOM 622 N N . PHE A 1 84 ? -0.074 35.969 2.498 1 95.12 84 PHE A N 1
ATOM 623 C CA . PHE A 1 84 ? 0.148 35.625 3.893 1 95.12 84 PHE A CA 1
ATOM 624 C C . PHE A 1 84 ? -0.585 36.562 4.824 1 95.12 84 PHE A C 1
ATOM 626 O O . PHE A 1 84 ? -0.596 37.781 4.598 1 95.12 84 PHE A O 1
ATOM 633 N N . GLN A 1 85 ? -1.168 35.969 5.891 1 93.06 85 GLN A N 1
ATOM 634 C CA . GLN A 1 85 ? -1.788 36.75 6.949 1 93.06 85 GLN A CA 1
ATOM 635 C C . GLN A 1 85 ? -1.392 36.219 8.328 1 93.06 85 GLN A C 1
ATOM 637 O O . GLN A 1 85 ? -1.366 35 8.547 1 93.06 85 GLN A O 1
ATOM 642 N N . TYR A 1 86 ? -0.937 37.031 9.352 1 91.75 86 TYR A N 1
ATOM 643 C CA . TYR A 1 86 ? -0.458 36.719 10.695 1 91.75 86 TYR A CA 1
ATOM 644 C C . TYR A 1 86 ? -1.494 35.906 11.469 1 91.75 86 TYR A C 1
ATOM 646 O O . TYR A 1 86 ? -1.16 34.906 12.102 1 91.75 86 TYR A O 1
ATOM 654 N N . GLY A 1 87 ? -2.762 36.031 11.523 1 91.69 87 GLY A N 1
ATOM 655 C CA . GLY A 1 87 ? -3.883 35.281 12.062 1 91.69 87 GLY A CA 1
ATOM 656 C C . GLY A 1 87 ? -4.516 34.344 11.047 1 91.69 87 GLY A C 1
ATOM 657 O O . GLY A 1 87 ? -3.877 33.406 10.586 1 91.69 87 GLY A O 1
ATOM 658 N N . ASN A 1 88 ? -5.516 34.562 10.656 1 92.88 88 ASN A N 1
ATOM 659 C CA . ASN A 1 88 ? -6.266 33.844 9.617 1 92.88 88 ASN A CA 1
ATOM 660 C C . ASN A 1 88 ? -6.383 32.375 9.906 1 92.88 88 ASN A C 1
ATOM 662 O O . ASN A 1 88 ? -6.145 31.531 9.023 1 92.88 88 ASN A O 1
ATOM 666 N N . TYR A 1 89 ? -6.582 32.062 11.172 1 96.06 89 TYR A N 1
ATOM 667 C CA . TYR A 1 89 ? -6.785 30.688 11.602 1 96.06 89 TYR A CA 1
ATOM 668 C C . TYR A 1 89 ? -8.008 30.078 10.922 1 96.06 89 TYR A C 1
ATOM 670 O O . TYR A 1 89 ? -7.969 28.922 10.484 1 96.06 89 TYR A O 1
ATOM 678 N N . ARG A 1 90 ? -9.031 30.828 10.812 1 94.5 90 ARG A N 1
ATOM 679 C CA . ARG A 1 90 ? -10.266 30.344 10.195 1 94.5 90 ARG A CA 1
ATOM 680 C C . ARG A 1 90 ? -10.055 30.047 8.719 1 94.5 90 ARG A C 1
ATOM 682 O O . ARG A 1 90 ? -10.57 29.047 8.203 1 94.5 90 ARG A O 1
ATOM 689 N N . LYS A 1 91 ? -9.328 30.922 8.125 1 96 91 LYS A N 1
ATOM 690 C CA . LYS A 1 91 ? -9.031 30.688 6.711 1 96 91 LYS A CA 1
ATOM 691 C C . LYS A 1 91 ? -8.211 29.406 6.527 1 96 91 LYS A C 1
ATOM 693 O O . LYS A 1 91 ? -8.398 28.672 5.555 1 96 91 LYS A O 1
ATOM 698 N N . GLU A 1 92 ? -7.27 29.156 7.344 1 97.56 92 GLU A N 1
ATOM 699 C CA . GLU A 1 92 ? -6.461 27.953 7.25 1 97.56 92 GLU A CA 1
ATOM 700 C C . GLU A 1 92 ? -7.301 26.703 7.492 1 97.56 92 GLU A C 1
ATOM 702 O O . GLU A 1 92 ? -7.09 25.672 6.852 1 97.56 92 GLU A O 1
ATOM 707 N N . ALA A 1 93 ? -8.258 26.797 8.414 1 97.75 93 ALA A N 1
ATOM 708 C CA . ALA A 1 93 ? -9.211 25.703 8.586 1 97.75 93 ALA A CA 1
ATOM 709 C C . ALA A 1 93 ? -10.023 25.484 7.312 1 97.75 93 ALA A C 1
ATOM 711 O O . ALA A 1 93 ? -10.297 24.344 6.93 1 97.75 93 ALA A O 1
ATOM 712 N N . ASP A 1 94 ? -10.391 26.578 6.66 1 97.56 94 ASP A N 1
ATOM 713 C CA . ASP A 1 94 ? -11.117 26.484 5.398 1 97.56 94 ASP A CA 1
ATOM 714 C C . ASP A 1 94 ? -10.25 25.859 4.305 1 97.56 94 ASP A C 1
ATOM 716 O O . ASP A 1 94 ? -10.742 25.078 3.486 1 97.56 94 ASP A O 1
ATOM 720 N N . ASP A 1 95 ? -8.977 26.297 4.258 1 98.5 95 ASP A N 1
ATOM 721 C CA . ASP A 1 95 ? -8.047 25.656 3.334 1 98.5 95 ASP A CA 1
ATOM 722 C C . ASP A 1 95 ? -8 24.156 3.559 1 98.5 95 ASP A C 1
ATOM 724 O O . ASP A 1 95 ? -8.062 23.375 2.604 1 98.5 95 ASP A O 1
ATOM 728 N N . LEU A 1 96 ? -7.879 23.797 4.797 1 98.75 96 LEU A N 1
ATOM 729 C CA . LEU A 1 96 ? -7.82 22.391 5.168 1 98.75 96 LEU A CA 1
ATOM 730 C C . LEU A 1 96 ? -9.086 21.656 4.73 1 98.75 96 LEU A C 1
ATOM 732 O O . LEU A 1 96 ? -9.023 20.516 4.277 1 98.75 96 LEU A O 1
ATOM 736 N N . ARG A 1 97 ? -10.234 22.281 4.82 1 98.69 97 ARG A N 1
ATOM 737 C CA . ARG A 1 97 ? -11.492 21.703 4.359 1 98.69 97 ARG A CA 1
ATOM 738 C C . ARG A 1 97 ? -11.453 21.406 2.863 1 98.69 97 ARG A C 1
ATOM 740 O O . ARG A 1 97 ? -11.914 20.359 2.414 1 98.69 97 ARG A O 1
ATOM 747 N N . SER A 1 98 ? -10.922 22.344 2.137 1 98.69 98 SER A N 1
ATOM 748 C CA . SER A 1 98 ? -10.781 22.141 0.699 1 98.69 98 SER A CA 1
ATOM 749 C C . SER A 1 98 ? -9.883 20.938 0.393 1 98.69 98 SER A C 1
ATOM 751 O O . SER A 1 98 ? -10.164 20.156 -0.515 1 98.69 98 SER A O 1
ATOM 753 N N . VAL A 1 99 ? -8.828 20.797 1.144 1 98.81 99 VAL A N 1
ATOM 754 C CA . VAL A 1 99 ? -7.883 19.703 0.959 1 98.81 99 VAL A CA 1
ATOM 755 C C . VAL A 1 99 ? -8.57 18.375 1.291 1 98.81 99 VAL A C 1
ATOM 757 O O . VAL A 1 99 ? -8.508 17.422 0.506 1 98.81 99 VAL A O 1
ATOM 760 N N . VAL A 1 100 ? -9.25 18.312 2.406 1 98.69 100 VAL A N 1
ATOM 761 C CA . VAL A 1 100 ? -9.945 17.109 2.848 1 98.69 100 VAL A CA 1
ATOM 762 C C . VAL A 1 100 ? -11 16.703 1.813 1 98.69 100 VAL A C 1
ATOM 764 O O . VAL A 1 100 ? -11.086 15.539 1.425 1 98.69 100 VAL A O 1
ATOM 767 N N . SER A 1 101 ? -11.758 17.672 1.345 1 98.25 101 SER A N 1
ATOM 768 C CA . SER A 1 101 ? -12.805 17.406 0.363 1 98.25 101 SER A CA 1
ATOM 769 C C . SER A 1 101 ? -12.227 16.859 -0.938 1 98.25 101 SER A C 1
ATOM 771 O O . SER A 1 101 ? -12.773 15.93 -1.525 1 98.25 101 SER A O 1
ATOM 773 N N . TYR A 1 102 ? -11.148 17.469 -1.351 1 97.81 102 TYR A N 1
ATOM 774 C CA . TYR A 1 102 ? -10.5 17.047 -2.586 1 97.81 102 TYR A CA 1
ATOM 775 C C . TYR A 1 102 ? -10.133 15.562 -2.533 1 97.81 102 TYR A C 1
ATOM 777 O O . TYR A 1 102 ? -10.469 14.805 -3.447 1 97.81 102 TYR A O 1
ATOM 785 N N . PHE A 1 103 ? -9.492 15.148 -1.506 1 97.25 103 PHE A N 1
ATOM 786 C CA . PHE A 1 103 ? -9.008 13.781 -1.42 1 97.25 103 PHE A CA 1
ATOM 787 C C . PHE A 1 103 ? -10.148 12.812 -1.142 1 97.25 103 PHE A C 1
ATOM 789 O O . PHE A 1 103 ? -10.125 11.664 -1.604 1 97.25 103 PHE A O 1
ATOM 796 N N . SER A 1 104 ? -11.148 13.273 -0.362 1 96.88 104 SER A N 1
ATOM 797 C CA . SER A 1 104 ? -12.328 12.445 -0.171 1 96.88 104 SER A CA 1
ATOM 798 C C . SER A 1 104 ? -13.008 12.133 -1.502 1 96.88 104 SER A C 1
ATOM 800 O O . SER A 1 104 ? -13.445 11 -1.732 1 96.88 104 SER A O 1
ATOM 802 N N . GLU A 1 105 ? -13.039 13.07 -2.357 1 95.5 105 GLU A N 1
ATOM 803 C CA . GLU A 1 105 ? -13.633 12.883 -3.68 1 95.5 105 GLU A CA 1
ATOM 804 C C . GLU A 1 105 ? -12.836 11.875 -4.5 1 95.5 105 GLU A C 1
ATOM 806 O O . GLU A 1 105 ? -13.398 11.164 -5.336 1 95.5 105 GLU A O 1
ATOM 811 N N . GLN A 1 106 ? -11.586 11.867 -4.27 1 91.81 106 GLN A N 1
ATOM 812 C CA . GLN A 1 106 ? -10.719 10.898 -4.941 1 91.81 106 GLN A CA 1
ATOM 813 C C . GLN A 1 106 ? -10.742 9.555 -4.227 1 91.81 106 GLN A C 1
ATOM 815 O O . GLN A 1 106 ? -9.914 8.68 -4.504 1 91.81 106 GLN A O 1
ATOM 820 N N . LYS A 1 107 ? -11.602 9.375 -3.242 1 90.44 107 LYS A N 1
ATOM 821 C CA . LYS A 1 107 ? -11.906 8.133 -2.539 1 90.44 107 LYS A CA 1
ATOM 822 C C . LYS A 1 107 ? -10.789 7.766 -1.569 1 90.44 107 LYS A C 1
ATOM 824 O O . LYS A 1 107 ? -10.617 6.59 -1.229 1 90.44 107 LYS A O 1
ATOM 829 N N . TYR A 1 108 ? -9.969 8.695 -1.231 1 92.69 108 TYR A N 1
ATOM 830 C CA . TYR A 1 108 ? -9.07 8.477 -0.101 1 92.69 108 TYR A CA 1
ATOM 831 C C . TYR A 1 108 ? -9.844 8.477 1.214 1 92.69 108 TYR A C 1
ATOM 833 O O . TYR A 1 108 ? -10.883 9.125 1.33 1 92.69 108 TYR A O 1
ATOM 841 N N . ASP A 1 109 ? -9.328 7.672 2.119 1 94.94 109 ASP A N 1
ATOM 842 C CA . ASP A 1 109 ? -9.812 7.688 3.496 1 94.94 109 ASP A CA 1
ATOM 843 C C . ASP A 1 109 ? -8.93 8.562 4.383 1 94.94 109 ASP A C 1
ATOM 845 O O . ASP A 1 109 ? -7.836 8.148 4.773 1 94.94 109 ASP A O 1
ATOM 849 N N . ILE A 1 110 ? -9.375 9.766 4.641 1 97.94 110 ILE A N 1
ATOM 850 C CA . ILE A 1 110 ? -8.594 10.648 5.496 1 97.94 110 ILE A CA 1
ATOM 851 C C . ILE A 1 110 ? -8.68 10.172 6.945 1 97.94 110 ILE A C 1
ATOM 853 O O . ILE A 1 110 ? -9.633 10.484 7.652 1 97.94 110 ILE A O 1
ATOM 857 N N . ILE A 1 111 ? -7.594 9.508 7.406 1 97 111 ILE A N 1
ATOM 858 C CA . ILE A 1 111 ? -7.707 8.805 8.68 1 97 111 ILE A CA 1
ATOM 859 C C . ILE A 1 111 ? -7.211 9.711 9.812 1 97 111 ILE A C 1
ATOM 861 O O . ILE A 1 111 ? -7.469 9.438 10.984 1 97 111 ILE A O 1
ATOM 865 N N . ALA A 1 112 ? -6.508 10.805 9.477 1 98.75 112 ALA A N 1
ATOM 866 C CA . ALA A 1 112 ? -6.02 11.711 10.516 1 98.75 112 ALA A CA 1
ATOM 867 C C . ALA A 1 112 ? -5.594 13.047 9.914 1 98.75 112 ALA A C 1
ATOM 869 O O . ALA A 1 112 ? -5.238 13.125 8.734 1 98.75 112 ALA A O 1
ATOM 870 N N . LEU A 1 113 ? -5.656 14.117 10.695 1 98.88 113 LEU A N 1
ATOM 871 C CA . LEU A 1 113 ? -5.035 15.414 10.445 1 98.88 113 LEU A CA 1
ATOM 872 C C . LEU A 1 113 ? -3.943 15.695 11.469 1 98.88 113 LEU A C 1
ATOM 874 O O . LEU A 1 113 ? -4.145 15.508 12.672 1 98.88 113 LEU A O 1
ATOM 878 N N . VAL A 1 114 ? -2.787 16.094 11.008 1 98.94 114 VAL A N 1
ATOM 879 C CA . VAL A 1 114 ? -1.651 16.406 11.875 1 98.94 114 VAL A CA 1
ATOM 880 C C . VAL A 1 114 ? -1.15 17.812 11.594 1 98.94 114 VAL A C 1
ATOM 882 O O . VAL A 1 114 ? -1.035 18.219 10.43 1 98.94 114 VAL A O 1
ATOM 885 N N . GLY A 1 115 ? -0.89 18.531 12.586 1 98.94 115 GLY A N 1
ATOM 886 C CA . GLY A 1 115 ? -0.356 19.875 12.414 1 98.94 115 GLY A CA 1
ATOM 887 C C . GLY A 1 115 ? 0.706 20.234 13.438 1 98.94 115 GLY A C 1
ATOM 888 O O . GLY A 1 115 ? 0.599 19.859 14.609 1 98.94 115 GLY A O 1
ATOM 889 N N . HIS A 1 116 ? 1.695 20.984 13.039 1 98.88 116 HIS A N 1
ATOM 890 C CA . HIS A 1 116 ? 2.744 21.5 13.922 1 98.88 116 HIS A CA 1
ATOM 891 C C . HIS A 1 116 ? 2.594 22.984 14.148 1 98.88 116 HIS A C 1
ATOM 893 O O . HIS A 1 116 ? 2.406 23.75 13.203 1 98.88 116 HIS A O 1
ATOM 899 N N . SER A 1 117 ? 2.73 23.359 15.445 1 98.44 117 SER A N 1
ATOM 900 C CA . SER A 1 117 ? 2.691 24.766 15.82 1 98.44 117 SER A CA 1
ATOM 901 C C . SER A 1 117 ? 1.39 25.422 15.367 1 98.44 117 SER A C 1
ATOM 903 O O . SER A 1 117 ? 0.302 24.938 15.695 1 98.44 117 SER A O 1
ATOM 905 N N . LYS A 1 118 ? 1.396 26.422 14.547 1 98.19 118 LYS A N 1
ATOM 906 C CA . LYS A 1 118 ? 0.163 27.016 14.047 1 98.19 118 LYS A CA 1
ATOM 907 C C . LYS A 1 118 ? -0.675 26 13.289 1 98.19 118 LYS A C 1
ATOM 909 O O . LYS A 1 118 ? -1.905 26.062 13.289 1 98.19 118 LYS A O 1
ATOM 914 N N . GLY A 1 119 ? -0.027 25.047 12.633 1 98.62 119 GLY A N 1
ATOM 915 C CA . GLY A 1 119 ? -0.739 23.953 12.008 1 98.62 119 GLY A CA 1
ATOM 916 C C . GLY A 1 119 ? -1.519 23.109 13 1 98.62 119 GLY A C 1
ATOM 917 O O . GLY A 1 119 ? -2.568 22.547 12.664 1 98.62 119 GLY A O 1
ATOM 918 N N . GLY A 1 120 ? -0.939 22.953 14.18 1 98.81 120 GLY A N 1
ATOM 919 C CA . GLY A 1 120 ? -1.69 22.297 15.25 1 98.81 120 GLY A CA 1
ATOM 920 C C . GLY A 1 120 ? -2.994 23 15.57 1 98.81 120 GLY A C 1
ATOM 921 O O . GLY A 1 120 ? -4.027 22.359 15.742 1 98.81 120 GLY A O 1
ATOM 922 N N . ASN A 1 121 ? -2.975 24.281 15.625 1 98.5 121 ASN A N 1
ATOM 923 C CA . ASN A 1 121 ? -4.191 25.062 15.836 1 98.5 121 ASN A CA 1
ATOM 924 C C . ASN A 1 121 ? -5.188 24.859 14.688 1 98.5 121 ASN A C 1
ATOM 926 O O . ASN A 1 121 ? -6.391 24.766 14.922 1 98.5 121 ASN A O 1
ATOM 930 N N . ALA A 1 122 ? -4.672 24.812 13.477 1 98.44 122 ALA A N 1
ATOM 931 C CA . ALA A 1 122 ? -5.535 24.656 12.305 1 98.44 122 ALA A CA 1
ATOM 932 C C . ALA A 1 122 ? -6.309 23.344 12.367 1 98.44 122 ALA A C 1
ATOM 934 O O . ALA A 1 122 ? -7.52 23.312 12.133 1 98.44 122 ALA A O 1
ATOM 935 N N . VAL A 1 123 ? -5.664 22.25 12.719 1 98.88 123 VAL A N 1
ATOM 936 C CA . VAL A 1 123 ? -6.328 20.953 12.703 1 98.88 123 VAL A CA 1
ATOM 937 C C . VAL A 1 123 ? -7.312 20.875 13.867 1 98.88 123 VAL A C 1
ATOM 939 O O . VAL A 1 123 ? -8.375 20.25 13.742 1 98.88 123 VAL A O 1
ATOM 942 N N . LEU A 1 124 ? -7.008 21.516 15.023 1 98.75 124 LEU A N 1
ATOM 943 C CA . LEU A 1 124 ? -7.949 21.547 16.141 1 98.75 124 LEU A CA 1
ATOM 944 C C . LEU A 1 124 ? -9.188 22.344 15.773 1 98.75 124 LEU A C 1
ATOM 946 O O . LEU A 1 124 ? -10.312 21.922 16.047 1 98.75 124 LEU A O 1
ATOM 950 N N . LEU A 1 125 ? -8.922 23.484 15.188 1 98.5 125 LEU A N 1
ATOM 951 C CA . LEU A 1 125 ? -10.055 24.312 14.773 1 98.5 125 LEU A CA 1
ATOM 952 C C . LEU A 1 125 ? -10.914 23.578 13.75 1 98.5 125 LEU A C 1
ATOM 954 O O . LEU A 1 125 ? -12.141 23.609 13.828 1 98.5 125 LEU A O 1
ATOM 958 N N . TYR A 1 126 ? -10.281 22.922 12.828 1 98.62 126 TYR A N 1
ATOM 959 C CA . TYR A 1 126 ? -10.992 22.109 11.852 1 98.62 126 TYR A CA 1
ATOM 960 C C . TYR A 1 126 ? -11.891 21.094 12.531 1 98.62 126 TYR A C 1
ATOM 962 O O . TYR A 1 126 ? -13.07 20.969 12.195 1 98.62 126 TYR A O 1
ATOM 970 N N . ALA A 1 127 ? -11.375 20.375 13.469 1 98.56 127 ALA A N 1
ATOM 971 C CA . ALA A 1 127 ? -12.102 19.312 14.172 1 98.56 127 ALA A CA 1
ATOM 972 C C . ALA A 1 127 ? -13.32 19.875 14.898 1 98.56 127 ALA A C 1
ATOM 974 O O . ALA A 1 127 ? -14.336 19.203 15.031 1 98.56 127 ALA A O 1
ATOM 975 N N . SER A 1 128 ? -13.164 21.062 15.375 1 98.06 128 SER A N 1
ATOM 976 C CA . SER A 1 128 ? -14.25 21.703 16.109 1 98.06 128 SER A CA 1
ATOM 977 C C . SER A 1 128 ? -15.383 22.109 15.172 1 98.06 128 SER A C 1
ATOM 979 O O . SER A 1 128 ? -16.531 22.281 15.617 1 98.06 128 SER A O 1
ATOM 981 N N . MET A 1 129 ? -15.086 22.266 13.938 1 97 129 MET A N 1
ATOM 982 C CA . MET A 1 129 ? -16.047 22.812 12.977 1 97 129 MET A CA 1
ATOM 983 C C . MET A 1 129 ? -16.703 21.703 12.172 1 97 129 MET A C 1
ATOM 985 O O . MET A 1 129 ? -17.906 21.734 11.906 1 97 129 MET A O 1
ATOM 989 N N . TYR A 1 130 ? -16.016 20.703 11.672 1 95.62 130 TYR A N 1
ATOM 990 C CA . TYR A 1 130 ? -16.516 19.812 10.641 1 95.62 130 TYR A CA 1
ATOM 991 C C . TYR A 1 130 ? -16.719 18.406 11.188 1 95.62 130 TYR A C 1
ATOM 993 O O . TYR A 1 130 ? -17.531 17.641 10.664 1 95.62 130 TYR A O 1
ATOM 1001 N N . HIS A 1 131 ? -16.078 17.922 12.094 1 95.12 131 HIS A N 1
ATOM 1002 C CA . HIS A 1 131 ? -16.266 16.672 12.844 1 95.12 131 HIS A CA 1
ATOM 1003 C C . HIS A 1 131 ? -16.188 15.461 11.922 1 95.12 131 HIS A C 1
ATOM 1005 O O . HIS A 1 131 ? -16.75 14.414 12.227 1 95.12 131 HIS A O 1
ATOM 1011 N N . ASP A 1 132 ? -15.57 15.484 10.742 1 96.75 132 ASP A N 1
ATOM 1012 C CA . ASP A 1 132 ? -15.57 14.398 9.766 1 96.75 132 ASP A CA 1
ATOM 1013 C C . ASP A 1 132 ? -14.266 13.609 9.82 1 96.75 132 ASP A C 1
ATOM 1015 O O . ASP A 1 132 ? -14.148 12.547 9.203 1 96.75 132 ASP A O 1
ATOM 1019 N N . VAL A 1 133 ? -13.297 14.094 10.461 1 97.44 133 VAL A N 1
ATOM 1020 C CA . VAL A 1 133 ? -12.062 13.367 10.727 1 97.44 133 VAL A CA 1
ATOM 1021 C C . VAL A 1 133 ? -11.93 13.094 12.219 1 97.44 133 VAL A C 1
ATOM 1023 O O . VAL A 1 133 ? -12.031 14.008 13.039 1 97.44 133 VAL A O 1
ATOM 1026 N N . THR A 1 134 ? -11.633 11.844 12.594 1 96.88 134 THR A N 1
ATOM 1027 C CA . THR A 1 134 ? -11.844 11.469 13.984 1 96.88 134 THR A CA 1
ATOM 1028 C C . THR A 1 134 ? -10.508 11.297 14.703 1 96.88 134 THR A C 1
ATOM 1030 O O . THR A 1 134 ? -10.469 10.961 15.891 1 96.88 134 THR A O 1
ATOM 1033 N N . VAL A 1 135 ? -9.445 11.453 14.047 1 98.62 135 VAL A N 1
ATOM 1034 C CA . VAL A 1 135 ? -8.133 11.422 14.68 1 98.62 135 VAL A CA 1
ATOM 1035 C C . VAL A 1 135 ? -7.379 12.719 14.367 1 98.62 135 VAL A C 1
ATOM 1037 O O . VAL A 1 135 ? -7.152 13.039 13.203 1 98.62 135 VAL A O 1
ATOM 1040 N N . ILE A 1 136 ? -7.008 13.461 15.422 1 98.88 136 ILE A N 1
ATOM 1041 C CA . ILE A 1 136 ? -6.34 14.75 15.297 1 98.88 136 ILE A CA 1
ATOM 1042 C C . ILE A 1 136 ? -5.051 14.742 16.109 1 98.88 136 ILE A C 1
ATOM 1044 O O . ILE A 1 136 ? -5.043 14.297 17.266 1 98.88 136 ILE A O 1
ATOM 1048 N N . VAL A 1 137 ? -3.955 15.211 15.492 1 98.94 137 VAL A N 1
ATOM 1049 C CA . VAL A 1 137 ? -2.693 15.32 16.219 1 98.94 137 VAL A CA 1
ATOM 1050 C C . VAL A 1 137 ? -2.223 16.781 16.219 1 98.94 137 VAL A C 1
ATOM 1052 O O . VAL A 1 137 ? -1.951 17.344 15.156 1 98.94 137 VAL A O 1
ATOM 1055 N N . ASN A 1 138 ? -2.146 17.344 17.344 1 98.94 138 ASN A N 1
ATOM 1056 C CA . ASN A 1 138 ? -1.628 18.672 17.609 1 98.94 138 ASN A CA 1
ATOM 1057 C C . ASN A 1 138 ? -0.195 18.625 18.125 1 98.94 138 ASN A C 1
ATOM 1059 O O . ASN A 1 138 ? 0.044 18.203 19.266 1 98.94 138 ASN A O 1
ATOM 1063 N N . ILE A 1 139 ? 0.722 19.094 17.328 1 98.94 139 ILE A N 1
ATOM 1064 C CA . ILE A 1 139 ? 2.121 19.156 17.734 1 98.94 139 ILE A CA 1
ATOM 1065 C C . ILE A 1 139 ? 2.498 20.594 18.062 1 98.94 139 ILE A C 1
ATOM 1067 O O . ILE A 1 139 ? 2.717 21.422 17.172 1 98.94 139 ILE A O 1
ATOM 1071 N N . SER A 1 140 ? 2.539 20.922 19.328 1 98.81 140 SER A N 1
ATOM 1072 C CA . SER A 1 140 ? 3.047 22.188 19.859 1 98.81 140 SER A CA 1
ATOM 1073 C C . SER A 1 140 ? 2.15 23.344 19.453 1 98.81 140 SER A C 1
ATOM 1075 O O . SER A 1 140 ? 2.637 24.453 19.188 1 98.81 140 SER A O 1
ATOM 1077 N N . GLY A 1 141 ? 0.823 23.125 19.297 1 98.5 141 GLY A N 1
ATOM 1078 C CA . GLY A 1 141 ? -0.097 24.234 19.062 1 98.5 141 GLY A CA 1
ATOM 1079 C C . GLY A 1 141 ? -0.19 25.188 20.25 1 98.5 141 GLY A C 1
ATOM 1080 O O . GLY A 1 141 ? 0.106 24.797 21.391 1 98.5 141 GLY A O 1
ATOM 1081 N N . ARG A 1 142 ? -0.624 26.406 19.984 1 97.88 142 ARG A N 1
ATOM 1082 C CA . ARG A 1 142 ? -0.753 27.438 21.016 1 97.88 142 ARG A CA 1
ATOM 1083 C C . ARG A 1 142 ? -2.191 27.531 21.516 1 97.88 142 ARG A C 1
ATOM 1085 O O . ARG A 1 142 ? -3.121 27.688 20.719 1 97.88 142 ARG A O 1
ATOM 1092 N N . PHE A 1 143 ? -2.365 27.438 22.859 1 98.25 143 PHE A N 1
ATOM 1093 C CA . PHE A 1 143 ? -3.691 27.594 23.438 1 98.25 143 PHE A CA 1
ATOM 1094 C C . PHE A 1 143 ? -4.004 29.062 23.688 1 98.25 143 PHE A C 1
ATOM 1096 O O . PHE A 1 143 ? -5.07 29.547 23.297 1 98.25 143 PHE A O 1
ATOM 1103 N N . ALA A 1 144 ? -3.029 29.75 24.266 1 95.62 144 ALA A N 1
ATOM 1104 C CA . ALA A 1 144 ? -3.213 31.156 24.625 1 95.62 144 ALA A CA 1
ATOM 1105 C C . ALA A 1 144 ? -2.854 32.062 23.453 1 95.62 144 ALA A C 1
ATOM 1107 O O . ALA A 1 144 ? -1.812 32.719 23.469 1 95.62 144 ALA A O 1
ATOM 1108 N N . LEU A 1 145 ? -3.762 32.25 22.547 1 95 145 LEU A N 1
ATOM 1109 C CA . LEU A 1 145 ? -3.5 33 21.328 1 95 145 LEU A CA 1
ATOM 1110 C C . LEU A 1 145 ? -3.371 34.5 21.641 1 95 145 LEU A C 1
ATOM 1112 O O . LEU A 1 145 ? -2.861 35.25 20.828 1 95 145 LEU A O 1
ATOM 1116 N N . GLU A 1 146 ? -3.805 34.906 22.734 1 89.19 146 GLU A N 1
ATOM 1117 C CA . GLU A 1 146 ? -3.721 36.312 23.141 1 89.19 146 GLU A CA 1
ATOM 1118 C C . GLU A 1 146 ? -2.348 36.656 23.719 1 89.19 146 GLU A C 1
ATOM 1120 O O . GLU A 1 146 ? -2.035 37.812 23.969 1 89.19 146 GLU A O 1
ATOM 1125 N N . GLN A 1 147 ? -1.601 35.562 23.812 1 86.06 147 GLN A N 1
ATOM 1126 C CA . GLN A 1 147 ? -0.281 35.781 24.391 1 86.06 147 GLN A CA 1
ATOM 1127 C C . GLN A 1 147 ? 0.81 35.688 23.328 1 86.06 147 GLN A C 1
ATOM 1129 O O . GLN A 1 147 ? 0.568 35.25 22.219 1 86.06 147 GLN A O 1
ATOM 1134 N N . GLY A 1 148 ? 1.959 36.25 23.625 1 82.62 148 GLY A N 1
ATOM 1135 C CA . GLY A 1 148 ? 3.158 36.062 22.812 1 82.62 148 GLY A CA 1
ATOM 1136 C C . GLY A 1 148 ? 3.211 37 21.625 1 82.62 148 GLY A C 1
ATOM 1137 O O . GLY A 1 148 ? 4.043 36.844 20.734 1 82.62 148 GLY A O 1
ATOM 1138 N N . MET A 1 149 ? 2.354 37.969 21.5 1 88.75 149 MET A N 1
ATOM 1139 C CA . MET A 1 149 ? 2.293 38.844 20.312 1 88.75 149 MET A CA 1
ATOM 1140 C C . MET A 1 149 ? 3.244 40.031 20.469 1 88.75 149 MET A C 1
ATOM 1142 O O . MET A 1 149 ? 3.781 40.531 19.469 1 88.75 149 MET A O 1
ATOM 1146 N N . GLU A 1 150 ? 3.434 40.406 21.703 1 86.75 150 GLU A N 1
ATOM 1147 C CA . GLU A 1 150 ? 4.238 41.594 21.938 1 86.75 150 GLU A CA 1
ATOM 1148 C C . GLU A 1 150 ? 5.676 41.406 21.469 1 86.75 150 GLU A C 1
ATOM 1150 O O . GLU A 1 150 ? 6.316 42.344 20.984 1 86.75 150 GLU A O 1
ATOM 1155 N N . GLY A 1 151 ? 6.16 40.219 21.688 1 83.06 151 GLY A N 1
ATOM 1156 C CA . GLY A 1 151 ? 7.516 39.938 21.25 1 83.06 151 GLY A CA 1
ATOM 1157 C C . GLY A 1 151 ? 7.715 40.125 19.766 1 83.06 151 GLY A C 1
ATOM 1158 O O . GLY A 1 151 ? 8.789 40.531 19.328 1 83.06 151 GLY A O 1
ATOM 1159 N N . ARG A 1 152 ? 6.719 39.969 19 1 84.12 152 ARG A N 1
ATOM 1160 C CA . ARG A 1 152 ? 6.809 40.062 17.547 1 84.12 152 ARG A CA 1
ATOM 1161 C C . ARG A 1 152 ? 6.332 41.406 17.062 1 84.12 152 ARG A C 1
ATOM 1163 O O . ARG A 1 152 ? 6.895 41.969 16.125 1 84.12 152 ARG A O 1
ATOM 1170 N N . LEU A 1 153 ? 5.375 42.031 17.75 1 90.75 153 LEU A N 1
ATOM 1171 C CA . LEU A 1 153 ? 4.703 43.219 17.219 1 90.75 153 LEU A CA 1
ATOM 1172 C C . LEU A 1 153 ? 5.168 44.469 17.953 1 90.75 153 LEU A C 1
ATOM 1174 O O . LEU A 1 153 ? 4.926 45.594 17.484 1 90.75 153 LEU A O 1
ATOM 1178 N N . GLY A 1 154 ? 5.84 44.281 19.062 1 87.12 154 GLY A N 1
ATOM 1179 C CA . GLY A 1 154 ? 6.328 45.406 19.828 1 87.12 154 GLY A CA 1
ATOM 1180 C C . GLY A 1 154 ? 5.324 45.938 20.828 1 87.12 154 GLY A C 1
ATOM 1181 O O . GLY A 1 154 ? 4.18 45.5 20.859 1 87.12 154 GLY A O 1
ATOM 1182 N N . LYS A 1 155 ? 5.785 46.844 21.578 1 88.19 155 LYS A N 1
ATOM 1183 C CA . LYS A 1 155 ? 4.934 47.438 22.609 1 88.19 155 LYS A CA 1
ATOM 1184 C C . LYS A 1 155 ? 3.801 48.25 21.984 1 88.19 155 LYS A C 1
ATOM 1186 O O . LYS A 1 155 ? 3.941 48.75 20.875 1 88.19 155 LYS A O 1
ATOM 1191 N N . ASN A 1 156 ? 2.674 48.312 22.609 1 91.5 156 ASN A N 1
ATOM 1192 C CA . ASN A 1 156 ? 1.505 49.125 22.219 1 91.5 156 ASN A CA 1
ATOM 1193 C C . ASN A 1 156 ? 1.026 48.75 20.812 1 91.5 156 ASN A C 1
ATOM 1195 O O . ASN A 1 156 ? 0.588 49.625 20.062 1 91.5 156 ASN A O 1
ATOM 1199 N N . PHE A 1 157 ? 1.269 47.5 20.484 1 92 157 PHE A N 1
ATOM 1200 C CA . PHE A 1 157 ? 0.954 47.094 19.109 1 92 157 PHE A CA 1
ATOM 1201 C C . PHE A 1 157 ? -0.533 47.281 18.828 1 92 157 PHE A C 1
ATOM 1203 O O . PHE A 1 157 ? -0.92 47.594 17.703 1 92 157 PHE A O 1
ATOM 1210 N N . LEU A 1 158 ? -1.44 47.125 19.781 1 91.75 158 LEU A N 1
ATOM 1211 C CA . LEU A 1 158 ? -2.877 47.281 19.578 1 91.75 158 LEU A CA 1
ATOM 1212 C C . LEU A 1 158 ? -3.211 48.719 19.172 1 91.75 158 LEU A C 1
ATOM 1214 O O . LEU A 1 158 ? -4 48.938 18.266 1 91.75 158 LEU A O 1
ATOM 1218 N N . GLN A 1 159 ? -2.586 49.594 19.906 1 92.69 159 GLN A N 1
ATOM 1219 C CA . GLN A 1 159 ? -2.805 51 19.609 1 92.69 159 GLN A CA 1
ATOM 1220 C C . GLN A 1 159 ? -2.23 51.344 18.234 1 92.69 159 GLN A C 1
ATOM 1222 O O . GLN A 1 159 ? -2.859 52.094 17.469 1 92.69 159 GLN A O 1
ATOM 1227 N N . ARG A 1 160 ? -1.05 50.875 17.969 1 94.19 160 ARG A N 1
ATOM 1228 C CA . ARG A 1 160 ? -0.373 51.188 16.703 1 94.19 160 ARG A CA 1
ATOM 1229 C C . ARG A 1 160 ? -1.156 50.656 15.516 1 94.19 160 ARG A C 1
ATOM 1231 O O . ARG A 1 160 ? -1.284 51.312 14.492 1 94.19 160 ARG A O 1
ATOM 1238 N N . ILE A 1 161 ? -1.651 49.469 15.648 1 93.44 161 ILE A N 1
ATOM 1239 C CA . ILE A 1 161 ? -2.332 48.844 14.516 1 93.44 161 ILE A CA 1
ATOM 1240 C C . ILE A 1 161 ? -3.68 49.531 14.289 1 93.44 161 ILE A C 1
ATOM 1242 O O . ILE A 1 161 ? -4.129 49.688 13.148 1 93.44 161 ILE A O 1
ATOM 1246 N N . LYS A 1 162 ? -4.379 49.906 15.367 1 92.19 162 LYS A N 1
ATOM 1247 C CA . LYS A 1 162 ? -5.629 50.656 15.234 1 92.19 162 LYS A CA 1
ATOM 1248 C C . LYS A 1 162 ? -5.402 51.969 14.523 1 92.19 162 LYS A C 1
ATOM 1250 O O . LYS A 1 162 ? -6.25 52.438 13.742 1 92.19 162 LYS A O 1
ATOM 1255 N N . LYS A 1 163 ? -4.293 52.562 14.789 1 94.12 163 LYS A N 1
ATOM 1256 C CA . LYS A 1 163 ? -3.971 53.875 14.219 1 94.12 163 LYS A CA 1
ATOM 1257 C C . LYS A 1 163 ? -3.541 53.75 12.758 1 94.12 163 LYS A C 1
ATOM 1259 O O . LYS A 1 163 ? -4.02 54.469 11.891 1 94.12 163 LYS A O 1
ATOM 1264 N N . ASP A 1 164 ? -2.693 52.812 12.43 1 94.56 164 ASP A N 1
ATOM 1265 C CA . ASP A 1 164 ? -2.037 52.719 11.133 1 94.56 164 ASP A CA 1
ATOM 1266 C C . ASP A 1 164 ? -2.727 51.719 10.227 1 94.56 164 ASP A C 1
ATOM 1268 O O . ASP A 1 164 ? -2.514 51.719 9.008 1 94.56 164 ASP A O 1
ATOM 1272 N N . GLY A 1 165 ? -3.537 50.812 10.805 1 94.06 165 GLY 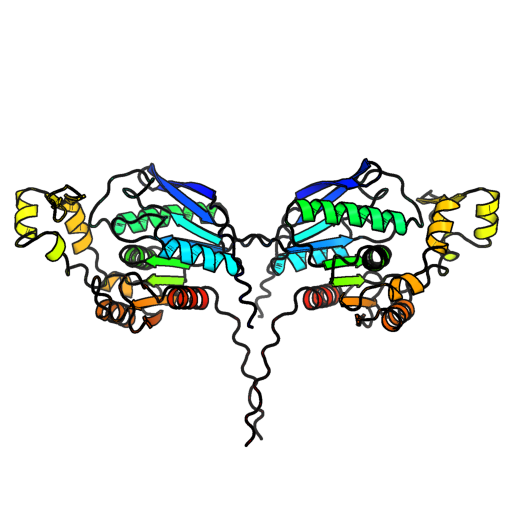A N 1
ATOM 1273 C CA . GLY A 1 165 ? -4.238 49.781 10.055 1 94.06 165 GLY A CA 1
ATOM 1274 C C . GLY A 1 165 ? -3.428 48.531 9.883 1 94.06 165 GLY A C 1
ATOM 1275 O O . GLY A 1 165 ? -3.977 47.469 9.555 1 94.06 165 GLY A O 1
ATOM 1276 N N . TYR A 1 166 ? -2.102 48.688 9.961 1 94.69 166 TYR A N 1
ATOM 1277 C CA . TYR A 1 166 ? -1.229 47.531 9.836 1 94.69 166 TYR A CA 1
ATOM 1278 C C . TYR A 1 166 ? 0.09 47.781 10.57 1 94.69 166 TYR A C 1
ATOM 1280 O O . TYR A 1 166 ? 0.377 48.875 11.008 1 94.69 166 TYR A O 1
ATOM 1288 N N . ILE A 1 167 ? 0.788 46.75 10.867 1 95.25 167 ILE A N 1
ATOM 1289 C CA . ILE A 1 167 ? 2.146 46.75 11.406 1 95.25 167 ILE A CA 1
ATOM 1290 C C . ILE A 1 167 ? 3.062 45.938 10.516 1 95.25 167 ILE A C 1
ATOM 1292 O O . ILE A 1 167 ? 2.775 44.75 10.242 1 95.25 167 ILE A O 1
ATOM 1296 N N . ASP A 1 168 ? 4.129 46.469 10.031 1 94.12 168 ASP A N 1
ATOM 1297 C CA . ASP A 1 168 ? 5.145 45.719 9.289 1 94.12 168 ASP A CA 1
ATOM 1298 C C . ASP A 1 168 ? 6.199 45.156 10.234 1 94.12 168 ASP A C 1
ATOM 1300 O O . ASP A 1 168 ? 6.895 45.906 10.93 1 94.12 168 ASP A O 1
ATOM 1304 N N . VAL A 1 169 ? 6.23 43.875 10.219 1 93.88 169 VAL A N 1
ATOM 1305 C CA . VAL A 1 169 ? 7.215 43.188 11.047 1 93.88 169 VAL A CA 1
ATOM 1306 C C . VAL A 1 169 ? 8.523 43.031 10.273 1 93.88 169 VAL A C 1
ATOM 1308 O O . VAL A 1 169 ? 8.523 42.594 9.117 1 93.88 169 VAL A O 1
ATOM 1311 N N . ARG A 1 170 ? 9.602 43.406 10.883 1 92.06 170 ARG A N 1
ATOM 1312 C CA . ARG A 1 170 ? 10.93 43.375 10.289 1 92.06 170 ARG A CA 1
ATOM 1313 C C . ARG A 1 170 ? 11.875 42.531 11.148 1 92.06 170 ARG A C 1
ATOM 1315 O O . ARG A 1 170 ? 11.703 42.438 12.367 1 92.06 170 ARG A O 1
ATOM 1322 N N . ASN A 1 171 ? 12.852 41.938 10.438 1 89.38 171 ASN A N 1
ATOM 1323 C CA . ASN A 1 171 ? 13.812 41.156 11.203 1 89.38 171 ASN A CA 1
ATOM 1324 C C . ASN A 1 171 ? 14.844 42.062 11.891 1 89.38 171 ASN A C 1
ATOM 1326 O O . ASN A 1 171 ? 14.711 43.281 11.867 1 89.38 171 ASN A O 1
ATOM 1330 N N . LYS A 1 172 ? 15.75 41.438 12.617 1 86.62 172 LYS A N 1
ATOM 1331 C CA . LYS A 1 172 ? 16.734 42.156 13.398 1 86.62 172 LYS A CA 1
ATOM 1332 C C . LYS A 1 172 ? 17.562 43.094 12.508 1 86.62 172 LYS A C 1
ATOM 1334 O O . LYS A 1 172 ? 18.078 44.125 12.984 1 86.62 172 LYS A O 1
ATOM 1339 N N . LYS A 1 173 ? 17.656 42.812 11.281 1 93.25 173 LYS A N 1
ATOM 1340 C CA . LYS A 1 173 ? 18.453 43.625 10.336 1 93.25 173 LYS A CA 1
ATOM 1341 C C . LYS A 1 173 ? 17.594 44.688 9.68 1 93.25 173 LYS A C 1
ATOM 1343 O O . LYS A 1 173 ? 18.062 45.406 8.789 1 93.25 173 LYS A O 1
ATOM 1348 N N . GLY A 1 174 ? 16.344 44.75 10.031 1 89.75 174 GLY A N 1
ATOM 1349 C CA . GLY A 1 174 ? 15.453 45.781 9.523 1 89.75 174 GLY A CA 1
ATOM 1350 C C . GLY A 1 174 ? 14.766 45.375 8.234 1 89.75 174 GLY A C 1
ATOM 1351 O O . GLY A 1 174 ? 14.047 46.188 7.633 1 89.75 174 GLY A O 1
ATOM 1352 N N . LYS A 1 175 ? 14.984 44.188 7.855 1 93.19 175 LYS A N 1
ATOM 1353 C CA . LYS A 1 175 ? 14.375 43.719 6.613 1 93.19 175 LYS A CA 1
ATOM 1354 C C . LYS A 1 175 ? 12.922 43.281 6.832 1 93.19 175 LYS A C 1
ATOM 1356 O O . LYS A 1 175 ? 12.602 42.656 7.832 1 93.19 175 LYS A O 1
ATOM 1361 N N . PHE A 1 176 ? 12.078 43.656 5.855 1 93.12 176 PHE A N 1
ATOM 1362 C CA . PHE A 1 176 ? 10.656 43.344 5.91 1 93.12 176 PHE A CA 1
ATOM 1363 C C . PHE A 1 176 ? 10.438 41.844 5.898 1 93.12 176 PHE A C 1
ATOM 1365 O O . PHE A 1 176 ? 11.031 41.125 5.086 1 93.12 176 PHE A O 1
ATOM 1372 N N . GLU A 1 177 ? 9.547 41.344 6.82 1 92.62 177 GLU A N 1
ATOM 1373 C CA . GLU A 1 177 ? 9.211 39.938 6.859 1 92.62 177 GLU A CA 1
ATOM 1374 C C . GLU A 1 177 ? 7.754 39.688 6.457 1 92.62 177 GLU A C 1
ATOM 1376 O O . GLU A 1 177 ? 7.477 39 5.477 1 92.62 177 GLU A O 1
ATOM 1381 N N . TYR A 1 178 ? 6.859 40.312 7.18 1 93.75 178 TYR A N 1
ATOM 1382 C CA . TYR A 1 178 ? 5.441 40.188 6.855 1 93.75 178 TYR A CA 1
ATOM 1383 C C . TYR A 1 178 ? 4.652 41.344 7.473 1 93.75 178 TYR A C 1
ATOM 1385 O O . TYR A 1 178 ? 5.164 42.062 8.336 1 93.75 178 TYR A O 1
ATOM 1393 N N . ARG A 1 179 ? 3.447 41.531 6.977 1 94.25 179 ARG A N 1
ATOM 1394 C CA . ARG A 1 179 ? 2.545 42.562 7.453 1 94.25 179 ARG A CA 1
ATOM 1395 C C . ARG A 1 179 ? 1.426 42 8.305 1 94.25 179 ARG A C 1
ATOM 1397 O O . ARG A 1 179 ? 0.875 40.938 7.973 1 94.25 179 ARG A O 1
ATOM 1404 N N . VAL A 1 180 ? 1.202 42.656 9.43 1 95.94 180 VAL A N 1
ATOM 1405 C CA . VAL A 1 180 ? 0.058 42.312 10.273 1 95.94 180 VAL A CA 1
ATOM 1406 C C . VAL A 1 180 ? -1.032 43.375 10.102 1 95.94 180 VAL A C 1
ATOM 1408 O O . VAL A 1 180 ? -0.875 44.531 10.539 1 95.94 180 VAL A O 1
ATOM 1411 N N . THR A 1 181 ? -2.125 42.938 9.492 1 94.94 181 THR A N 1
ATOM 1412 C CA . THR A 1 181 ? -3.248 43.875 9.344 1 94.94 181 THR A CA 1
ATOM 1413 C C . THR A 1 181 ? -4.156 43.812 10.562 1 94.94 181 THR A C 1
ATOM 1415 O O . THR A 1 181 ? -4.109 42.844 11.336 1 94.94 181 THR A O 1
ATOM 1418 N N . GLU A 1 182 ? -4.926 44.844 10.703 1 94.88 182 GLU A N 1
ATOM 1419 C CA . GLU A 1 182 ? -5.91 44.844 11.789 1 94.88 182 GLU A CA 1
ATOM 1420 C C . GLU A 1 182 ? -6.848 43.625 11.68 1 94.88 182 GLU A C 1
ATOM 1422 O O . GLU A 1 182 ? -7.184 43 12.688 1 94.88 182 GLU A O 1
ATOM 1427 N N . GLU A 1 183 ? -7.211 43.344 10.523 1 92.81 183 GLU A N 1
ATOM 1428 C CA . GLU A 1 183 ? -8.109 42.219 10.289 1 92.81 183 GLU A CA 1
ATOM 1429 C C . GLU A 1 183 ? -7.469 40.906 10.695 1 92.81 183 GLU A C 1
ATOM 1431 O O . GLU A 1 183 ? -8.109 40.062 11.336 1 92.81 183 GLU A O 1
ATOM 1436 N N . SER A 1 184 ? -6.27 40.688 10.297 1 93.06 184 SER A N 1
ATOM 1437 C CA . SER A 1 184 ? -5.59 39.438 10.609 1 93.06 184 SER A CA 1
ATOM 1438 C C . SER A 1 184 ? -5.344 39.281 12.102 1 93.06 184 SER A C 1
ATOM 1440 O O . SER A 1 184 ? -5.418 38.188 12.648 1 93.06 184 SER A O 1
ATOM 1442 N N . LEU A 1 185 ? -5.008 40.406 12.758 1 93.69 185 LEU A N 1
ATOM 1443 C CA . LEU A 1 185 ? -4.84 40.375 14.203 1 93.69 185 LEU A CA 1
ATOM 1444 C C . LEU A 1 185 ? -6.16 40.062 14.898 1 93.69 185 LEU A C 1
ATOM 1446 O O . LEU A 1 185 ? -6.188 39.312 15.867 1 93.69 185 LEU A O 1
ATOM 1450 N N . ARG A 1 186 ? -7.234 40.688 14.422 1 92.31 186 ARG A N 1
ATOM 1451 C CA . ARG A 1 186 ? -8.555 40.438 14.984 1 92.31 186 ARG A CA 1
ATOM 1452 C C . ARG A 1 186 ? -8.93 38.969 14.844 1 92.31 186 ARG A C 1
ATOM 1454 O O . ARG A 1 186 ? -9.555 38.375 15.742 1 92.31 186 ARG A O 1
ATOM 1461 N N . ASP A 1 187 ? -8.617 38.375 13.734 1 93.38 187 ASP A N 1
ATOM 1462 C CA . ASP A 1 187 ? -8.867 36.969 13.539 1 93.38 187 ASP A CA 1
ATOM 1463 C C . ASP A 1 187 ? -8.195 36.125 14.633 1 93.38 187 ASP A C 1
ATOM 1465 O O . ASP A 1 187 ? -8.836 35.281 15.25 1 93.38 187 ASP A O 1
ATOM 1469 N N . ARG A 1 188 ? -6.922 36.344 14.938 1 93.81 188 ARG A N 1
ATOM 1470 C CA . ARG A 1 188 ? -6.191 35.625 15.977 1 93.81 188 ARG A CA 1
ATOM 1471 C C . ARG A 1 188 ? -6.824 35.875 17.344 1 93.81 188 ARG A C 1
ATOM 1473 O O . ARG A 1 188 ? -7.062 34.906 18.094 1 93.81 188 ARG A O 1
ATOM 1480 N N . LEU A 1 189 ? -7.207 37.094 17.578 1 92.75 189 LEU A N 1
ATOM 1481 C CA . LEU A 1 189 ? -7.703 37.469 18.906 1 92.75 189 LEU A CA 1
ATOM 1482 C C . LEU A 1 189 ? -9.125 36.938 19.109 1 92.75 189 LEU A C 1
ATOM 1484 O O . LEU A 1 189 ? -9.547 36.719 20.25 1 92.75 189 LEU A O 1
ATOM 1488 N N . SER A 1 190 ? -9.828 36.781 18 1 93.5 190 SER A N 1
ATOM 1489 C CA . SER A 1 190 ? -11.211 36.344 18.109 1 93.5 190 SER A CA 1
ATOM 1490 C C . SER A 1 190 ? -11.32 34.812 17.984 1 93.5 190 SER A C 1
ATOM 1492 O O . SER A 1 190 ? -12.398 34.25 18.125 1 93.5 190 SER A O 1
ATOM 1494 N N . THR A 1 191 ? -10.242 34.188 17.641 1 93.5 191 THR A N 1
ATOM 1495 C CA . THR A 1 191 ? -10.234 32.719 17.641 1 93.5 191 THR A CA 1
ATOM 1496 C C . THR A 1 191 ? -10.227 32.188 19.062 1 93.5 191 THR A C 1
ATOM 1498 O O . THR A 1 191 ? -9.219 32.281 19.781 1 93.5 191 THR A O 1
ATOM 1501 N N . ASP A 1 192 ? -11.336 31.609 19.516 1 94.31 192 ASP A N 1
ATOM 1502 C CA . ASP A 1 192 ? -11.508 31.109 20.891 1 94.31 192 ASP A CA 1
ATOM 1503 C C . ASP A 1 192 ? -11.055 29.656 21 1 94.31 192 ASP A C 1
ATOM 1505 O O . ASP A 1 192 ? -11.836 28.734 20.766 1 94.31 192 ASP A O 1
ATOM 1509 N N . THR A 1 193 ? -9.828 29.469 21.438 1 96.5 193 THR A N 1
ATOM 1510 C CA . THR A 1 193 ? -9.25 28.125 21.531 1 96.5 193 THR A CA 1
ATOM 1511 C C . THR A 1 193 ? -9.977 27.297 22.578 1 96.5 193 THR A C 1
ATOM 1513 O O . THR A 1 193 ? -10.117 26.078 22.422 1 96.5 193 THR A O 1
ATOM 1516 N N . LEU A 1 194 ? -10.422 27.953 23.641 1 97.06 194 LEU A N 1
ATOM 1517 C CA . LEU A 1 194 ? -11.18 27.25 24.672 1 97.06 194 LEU A CA 1
ATOM 1518 C C . LEU A 1 194 ? -12.477 26.688 24.094 1 97.06 194 LEU A C 1
ATOM 1520 O O . LEU A 1 194 ? -12.75 25.484 24.234 1 97.06 194 LEU A O 1
ATOM 1524 N N . LEU A 1 195 ? -13.234 27.531 23.5 1 96.69 195 LEU A N 1
ATOM 1525 C CA . LEU A 1 195 ? -14.516 27.109 22.938 1 96.69 195 LEU A CA 1
ATOM 1526 C C . LEU A 1 195 ? -14.305 26.062 21.844 1 96.69 195 LEU A C 1
ATOM 1528 O O . LEU A 1 195 ? -15.062 25.094 21.766 1 96.69 195 LEU A O 1
ATOM 1532 N N . SER A 1 196 ? -13.336 26.312 20.969 1 97.62 196 SER A N 1
ATOM 1533 C CA . SER A 1 196 ? -13.07 25.344 19.906 1 97.62 196 SER A CA 1
ATOM 1534 C C . SER A 1 196 ? -12.672 23.984 20.469 1 97.62 196 SER A C 1
ATOM 1536 O O . SER A 1 196 ? -13.102 22.953 19.969 1 97.62 196 SER A O 1
ATOM 1538 N N . SER A 1 197 ? -11.852 23.969 21.5 1 98.44 197 SER A N 1
ATOM 1539 C CA . SER A 1 197 ? -11.422 22.719 22.141 1 98.44 197 SER A CA 1
ATOM 1540 C C . SER A 1 197 ? -12.609 21.953 22.703 1 98.44 197 SER A C 1
ATOM 1542 O O . SER A 1 197 ? -12.727 20.75 22.484 1 98.44 197 SER A O 1
ATOM 1544 N N . ARG A 1 198 ? -13.516 22.641 23.297 1 98.12 198 ARG A N 1
ATOM 1545 C CA . ARG A 1 198 ? -14.672 22.016 23.938 1 98.12 198 ARG A CA 1
ATOM 1546 C C . ARG A 1 198 ? -15.688 21.547 22.891 1 98.12 198 ARG A C 1
ATOM 1548 O O . ARG A 1 198 ? -16.531 20.703 23.172 1 98.12 198 ARG A O 1
ATOM 1555 N N . SER A 1 199 ? -15.609 22.125 21.734 1 98.12 199 SER A N 1
ATOM 1556 C CA . SER A 1 199 ? -16.562 21.812 20.688 1 98.12 199 SER A CA 1
ATOM 1557 C C . SER A 1 199 ? -16.156 20.578 19.906 1 98.12 199 SER A C 1
ATOM 1559 O O . SER A 1 199 ? -16.906 20.094 19.062 1 98.12 199 SER A O 1
ATOM 1561 N N . ILE A 1 200 ? -14.992 20.094 20.094 1 98.38 200 ILE A N 1
ATOM 1562 C CA . ILE A 1 200 ? -14.547 18.875 19.422 1 98.38 200 ILE A CA 1
ATOM 1563 C C . ILE A 1 200 ? -15.352 17.688 19.922 1 98.38 200 ILE A C 1
ATOM 1565 O O . ILE A 1 200 ? -15.555 17.531 21.141 1 98.38 200 ILE A O 1
ATOM 1569 N N . SER A 1 201 ? -15.789 16.844 19.031 1 97.5 201 SER A N 1
ATOM 1570 C CA . SER A 1 201 ? -16.625 15.703 19.359 1 97.5 201 SER A CA 1
ATOM 1571 C C . SER A 1 201 ? -15.898 14.719 20.266 1 97.5 201 SER A C 1
ATOM 1573 O O . SER A 1 201 ? -14.695 14.5 20.109 1 97.5 201 SER A O 1
ATOM 1575 N N . LYS A 1 202 ? -16.641 14.07 21.109 1 97 202 LYS A N 1
ATOM 1576 C CA . LYS A 1 202 ? -16.094 13.047 21.984 1 97 202 LYS A CA 1
ATOM 1577 C C . LYS A 1 202 ? -15.609 11.844 21.188 1 97 202 LYS A C 1
ATOM 1579 O O . LYS A 1 202 ? -14.797 11.055 21.672 1 97 202 LYS A O 1
ATOM 1584 N N . ASP A 1 203 ? -16.109 11.719 19.984 1 96.69 203 ASP A N 1
ATOM 1585 C CA . ASP A 1 203 ? -15.734 10.602 19.141 1 96.69 203 ASP A CA 1
ATOM 1586 C C . ASP A 1 203 ? -14.414 10.875 18.422 1 96.69 203 ASP A C 1
ATOM 1588 O O . ASP A 1 203 ? -13.828 9.977 17.812 1 96.69 203 ASP A O 1
ATOM 1592 N N . CYS A 1 204 ? -13.961 12.062 18.516 1 98.06 204 CYS A N 1
ATOM 1593 C CA . CYS A 1 204 ? -12.688 12.445 17.906 1 98.06 204 CYS A CA 1
ATOM 1594 C C . CYS A 1 204 ? -11.547 12.273 18.906 1 98.06 204 CYS A C 1
ATOM 1596 O O . CYS A 1 204 ? -11.547 12.883 19.969 1 98.06 204 CYS A O 1
ATOM 1598 N N . ARG A 1 205 ? -10.586 11.375 18.578 1 98.44 205 ARG A N 1
ATOM 1599 C CA . ARG A 1 205 ? -9.391 11.219 19.406 1 98.44 205 ARG A CA 1
ATOM 1600 C C . ARG A 1 205 ? -8.352 12.289 19.078 1 98.44 205 ARG A C 1
ATOM 1602 O O . ARG A 1 205 ? -7.984 12.461 17.906 1 98.44 205 ARG A O 1
ATOM 1609 N N . VAL A 1 206 ? -7.91 12.992 20.125 1 98.81 206 VAL A N 1
ATOM 1610 C CA . VAL A 1 206 ? -6.941 14.062 19.906 1 98.81 206 VAL A CA 1
ATOM 1611 C C . VAL A 1 206 ? -5.664 13.766 20.703 1 98.81 206 VAL A C 1
ATOM 1613 O O . VAL A 1 206 ? -5.723 13.414 21.875 1 98.81 206 VAL A O 1
ATOM 1616 N N . LEU A 1 207 ? -4.566 13.805 20.016 1 98.94 207 LEU A N 1
ATOM 1617 C CA . LEU A 1 207 ? -3.256 13.75 20.656 1 98.94 207 LEU A CA 1
ATOM 1618 C C . LEU A 1 207 ? -2.58 15.109 20.625 1 98.94 207 LEU A C 1
ATOM 1620 O O . LEU A 1 207 ? -2.523 15.758 19.578 1 98.94 207 LEU A O 1
ATOM 1624 N N . THR A 1 208 ? -2.107 15.578 21.75 1 98.88 208 THR A N 1
ATOM 1625 C CA . THR A 1 208 ? -1.199 16.719 21.812 1 98.88 208 THR A CA 1
ATOM 1626 C C . THR A 1 208 ? 0.201 16.266 22.219 1 98.88 208 THR A C 1
ATOM 1628 O O . THR A 1 208 ? 0.365 15.555 23.219 1 98.88 208 THR A O 1
ATOM 1631 N N . VAL A 1 209 ? 1.165 16.562 21.406 1 98.94 209 VAL A N 1
ATOM 1632 C CA . VAL A 1 209 ? 2.572 16.359 21.734 1 98.94 209 VAL A CA 1
ATOM 1633 C C . VAL A 1 209 ? 3.25 17.719 21.922 1 98.94 209 VAL A C 1
ATOM 1635 O O . VAL A 1 209 ? 3.066 18.625 21.109 1 98.94 209 VAL A O 1
ATOM 1638 N N . HIS A 1 210 ? 4.039 17.859 22.969 1 98.88 210 HIS A N 1
ATOM 1639 C CA . HIS A 1 210 ? 4.672 19.141 23.266 1 98.88 210 HIS A CA 1
ATOM 1640 C C . HIS A 1 210 ? 6.039 18.938 23.922 1 98.88 210 HIS A C 1
ATOM 1642 O O . HIS A 1 210 ? 6.238 18 24.672 1 98.88 210 HIS A O 1
ATOM 1648 N N . GLY A 1 211 ? 6.988 19.781 23.562 1 98.81 211 GLY A N 1
ATOM 1649 C CA . GLY A 1 211 ? 8.289 19.75 24.219 1 98.81 211 GLY A CA 1
ATOM 1650 C C . GLY A 1 211 ? 8.32 20.5 25.531 1 98.81 211 GLY A C 1
ATOM 1651 O O . GLY A 1 211 ? 7.773 21.594 25.656 1 98.81 211 GLY A O 1
ATOM 1652 N N . SER A 1 212 ? 9.031 19.938 26.5 1 98.56 212 SER A N 1
ATOM 1653 C CA . SER A 1 212 ? 9.109 20.578 27.812 1 98.56 212 SER A CA 1
ATOM 1654 C C . SER A 1 212 ? 9.984 21.828 27.75 1 98.56 212 SER A C 1
ATOM 1656 O O . SER A 1 212 ? 9.852 22.734 28.594 1 98.56 212 SER A O 1
ATOM 1658 N N . GLU A 1 213 ? 10.82 21.891 26.797 1 98.44 213 GLU A N 1
ATOM 1659 C CA . GLU A 1 213 ? 11.734 23.016 26.688 1 98.44 213 GLU A CA 1
ATOM 1660 C C . GLU A 1 213 ? 11.391 23.891 25.469 1 98.44 213 GLU A C 1
ATOM 1662 O O . GLU A 1 213 ? 12.281 24.453 24.844 1 98.44 213 GLU A O 1
ATOM 1667 N N . ASP A 1 214 ? 10.133 23.844 25.078 1 98.19 214 ASP A N 1
ATOM 1668 C CA . ASP A 1 214 ? 9.641 24.703 24.016 1 98.19 214 ASP A CA 1
ATOM 1669 C C . ASP A 1 214 ? 9.586 26.156 24.453 1 98.19 214 ASP A C 1
ATOM 1671 O O . ASP A 1 214 ? 8.719 26.547 25.234 1 98.19 214 ASP A O 1
ATOM 1675 N N . GLU A 1 215 ? 10.375 27 23.906 1 95.69 215 GLU A N 1
ATOM 1676 C CA . GLU A 1 215 ? 10.445 28.406 24.281 1 95.69 215 GLU A CA 1
ATOM 1677 C C . GLU A 1 215 ? 9.5 29.25 23.438 1 95.69 215 GLU A C 1
ATOM 1679 O O . GLU A 1 215 ? 9.227 30.406 23.766 1 95.69 215 GLU A O 1
ATOM 1684 N N . THR A 1 216 ? 9.062 28.703 22.375 1 95.19 216 THR A N 1
ATOM 1685 C CA . THR A 1 216 ? 8.164 29.422 21.484 1 95.19 216 THR A CA 1
ATOM 1686 C C . THR A 1 216 ? 6.723 29.344 21.984 1 95.19 216 THR A C 1
ATOM 1688 O O . THR A 1 216 ? 6.031 30.359 22.031 1 95.19 216 THR A O 1
ATOM 1691 N N . VAL A 1 217 ? 6.266 28.203 22.266 1 97.5 217 VAL A N 1
ATOM 1692 C CA . VAL A 1 217 ? 4.965 27.938 22.875 1 97.5 217 VAL A CA 1
ATOM 1693 C C . VAL A 1 217 ? 5.152 27.172 24.188 1 97.5 217 VAL A C 1
ATOM 1695 O O . VAL A 1 217 ? 5.574 26.016 24.172 1 97.5 217 VAL A O 1
ATOM 1698 N N . PRO A 1 218 ? 4.809 27.781 25.25 1 96.88 218 PRO A N 1
ATOM 1699 C CA . PRO A 1 218 ? 5.031 27.109 26.531 1 96.88 218 PRO A CA 1
ATOM 1700 C C . PRO A 1 218 ? 4.242 25.812 26.672 1 96.88 218 PRO A C 1
ATOM 1702 O O . PRO A 1 218 ? 3.1 25.734 26.219 1 96.88 218 PRO A O 1
ATOM 1705 N N . ALA A 1 219 ? 4.797 24.828 27.375 1 97.62 219 ALA A N 1
ATOM 1706 C CA . ALA A 1 219 ? 4.195 23.516 27.531 1 97.62 219 ALA A CA 1
ATOM 1707 C C . ALA A 1 219 ? 2.855 23.609 28.266 1 97.62 219 ALA A C 1
ATOM 1709 O O . ALA A 1 219 ? 2 22.734 28.125 1 97.62 219 ALA A O 1
ATOM 1710 N N . ARG A 1 220 ? 2.664 24.656 29.047 1 97.38 220 ARG A N 1
ATOM 1711 C CA . ARG A 1 220 ? 1.401 24.859 29.75 1 97.38 220 ARG A CA 1
ATOM 1712 C C . ARG A 1 220 ? 0.231 24.906 28.781 1 97.38 220 ARG A C 1
ATOM 1714 O O . ARG A 1 220 ? -0.888 24.516 29.125 1 97.38 220 ARG A O 1
ATOM 1721 N N . ASP A 1 221 ? 0.448 25.375 27.594 1 98.25 221 ASP A N 1
ATOM 1722 C CA . ASP A 1 221 ? -0.608 25.406 26.578 1 98.25 221 ASP A CA 1
ATOM 1723 C C . ASP A 1 221 ? -1.127 24.016 26.281 1 98.25 221 ASP A C 1
ATOM 1725 O O . ASP A 1 221 ? -2.326 23.812 26.062 1 98.25 221 ASP A O 1
ATOM 1729 N N . ALA A 1 222 ? -0.222 23.031 26.219 1 98.69 222 ALA A N 1
ATOM 1730 C CA . ALA A 1 222 ? -0.621 21.656 25.984 1 98.69 222 ALA A CA 1
ATOM 1731 C C . ALA A 1 222 ? -1.533 21.141 27.094 1 98.69 222 ALA A C 1
ATOM 1733 O O . ALA A 1 222 ? -2.496 20.422 26.828 1 98.69 222 ALA A O 1
ATOM 1734 N N . LEU A 1 223 ? -1.231 21.531 28.266 1 98.38 223 LEU A N 1
ATOM 1735 C CA . LEU A 1 223 ? -2.039 21.141 29.422 1 98.38 223 LEU A CA 1
ATOM 1736 C C . LEU A 1 223 ? -3.445 21.719 29.328 1 98.38 223 LEU A C 1
ATOM 1738 O O . LEU A 1 223 ? -4.418 21.078 29.719 1 98.38 223 LEU A O 1
ATOM 1742 N N . MET A 1 224 ? -3.516 22.906 28.828 1 98.44 224 MET A N 1
ATOM 1743 C CA . MET A 1 224 ? -4.82 23.547 28.672 1 98.44 224 MET A CA 1
ATOM 1744 C C . MET A 1 224 ? -5.66 22.812 27.641 1 98.44 224 MET A C 1
ATOM 1746 O O . MET A 1 224 ? -6.863 22.625 27.828 1 98.44 224 MET A O 1
ATOM 1750 N N . PHE A 1 225 ? -5.059 22.391 26.531 1 98.69 225 PHE A N 1
ATOM 1751 C CA . PHE A 1 225 ? -5.789 21.578 25.578 1 98.69 225 PHE A CA 1
ATOM 1752 C C . PHE A 1 225 ? -6.293 20.297 26.219 1 98.69 225 PHE A C 1
ATOM 1754 O O . PHE A 1 225 ? -7.449 19.906 26.031 1 98.69 225 PHE A O 1
ATOM 1761 N N . ALA A 1 226 ? -5.41 19.625 26.984 1 98.56 226 ALA A N 1
ATOM 1762 C CA . ALA A 1 226 ? -5.746 18.375 27.656 1 98.56 226 ALA A CA 1
ATOM 1763 C C . ALA A 1 226 ? -6.934 18.547 28.594 1 98.56 226 ALA A C 1
ATOM 1765 O O . ALA A 1 226 ? -7.77 17.656 28.734 1 98.56 226 ALA A O 1
ATOM 1766 N N . ALA A 1 227 ? -7.023 19.688 29.156 1 98.31 227 ALA A N 1
ATOM 1767 C CA . ALA A 1 227 ? -8.055 19.969 30.156 1 98.31 227 ALA A CA 1
ATOM 1768 C C . ALA A 1 227 ? -9.406 20.219 29.484 1 98.31 227 ALA A C 1
ATOM 1770 O O . ALA A 1 227 ? -10.453 20.062 30.125 1 98.31 227 ALA A O 1
ATOM 1771 N N . HIS A 1 228 ? -9.422 20.531 28.234 1 98.56 228 HIS A N 1
ATOM 1772 C CA . HIS A 1 228 ? -10.672 21.062 27.703 1 98.56 228 HIS A CA 1
ATOM 1773 C C . HIS A 1 228 ? -11.141 20.266 26.5 1 98.56 228 HIS A C 1
ATOM 1775 O O . HIS A 1 228 ? -12.289 20.391 26.062 1 98.56 228 HIS A O 1
ATOM 1781 N N . ILE A 1 229 ? -10.328 19.438 25.891 1 98.62 229 ILE A N 1
ATOM 1782 C CA . ILE A 1 229 ? -10.742 18.547 24.812 1 98.62 229 ILE A CA 1
ATOM 1783 C C . ILE A 1 229 ? -11.273 17.25 25.391 1 98.62 229 ILE A C 1
ATOM 1785 O O . ILE A 1 229 ? -10.602 16.594 26.188 1 98.62 229 ILE A O 1
ATOM 1789 N N . PRO A 1 230 ? -12.406 16.781 25.078 1 98.06 230 PRO A N 1
ATOM 1790 C CA . PRO A 1 230 ? -13.086 15.664 25.75 1 98.06 230 PRO A CA 1
ATOM 1791 C C . PRO A 1 230 ? -12.305 14.359 25.672 1 98.06 230 PRO A C 1
ATOM 1793 O O . PRO A 1 230 ? -12.195 13.641 26.656 1 98.06 230 PRO A O 1
ATOM 1796 N N . ASN A 1 231 ? -11.844 13.93 24.516 1 98.19 231 ASN A N 1
ATOM 1797 C CA . ASN A 1 231 ? -11.07 12.719 24.266 1 98.19 231 ASN A CA 1
ATOM 1798 C C . ASN A 1 231 ? -9.641 13.047 23.844 1 98.19 231 ASN A C 1
ATOM 1800 O O . ASN A 1 231 ? -9.352 13.211 22.656 1 98.19 231 ASN A O 1
ATOM 1804 N N . HIS A 1 232 ? -8.797 13.109 24.891 1 98.44 232 HIS A N 1
ATOM 1805 C CA . HIS A 1 232 ? -7.492 13.727 24.656 1 98.44 232 HIS A CA 1
ATOM 1806 C C . HIS A 1 232 ? -6.371 12.898 25.266 1 98.44 232 HIS A C 1
ATOM 1808 O O . HIS A 1 232 ? -6.496 12.422 26.406 1 98.44 232 HIS A O 1
ATOM 1814 N N . ASP A 1 233 ? -5.316 12.625 24.484 1 98.44 233 ASP A N 1
ATOM 1815 C CA . ASP A 1 233 ? -4.039 12.117 24.969 1 98.44 233 ASP A CA 1
ATOM 1816 C C . ASP A 1 233 ? -2.973 13.211 24.953 1 98.44 233 ASP A C 1
ATOM 1818 O O . ASP A 1 233 ? -2.896 14 24.016 1 98.44 233 ASP A O 1
ATOM 1822 N N . LEU A 1 234 ? -2.215 13.266 26.031 1 98.75 234 LEU A N 1
ATOM 1823 C CA . LEU A 1 234 ? -1.146 14.258 26.141 1 98.75 234 LEU A CA 1
ATOM 1824 C C . LEU A 1 234 ? 0.208 13.57 26.312 1 98.75 234 LEU A C 1
ATOM 1826 O O . LEU A 1 234 ? 0.349 12.656 27.125 1 98.75 234 LEU A O 1
ATOM 1830 N N . HIS A 1 235 ? 1.156 13.984 25.5 1 98.75 235 HIS A N 1
ATOM 1831 C CA . HIS A 1 235 ? 2.531 13.523 25.656 1 98.75 235 HIS A CA 1
ATOM 1832 C C . HIS A 1 235 ? 3.502 14.703 25.688 1 98.75 235 HIS A C 1
ATOM 1834 O O . HIS A 1 235 ? 3.652 15.422 24.703 1 98.75 235 HIS A O 1
ATOM 1840 N N . ILE A 1 236 ? 4.18 14.875 26.797 1 98.69 236 ILE A N 1
ATOM 1841 C CA . ILE A 1 236 ? 5.242 15.867 26.938 1 98.69 236 ILE A CA 1
ATOM 1842 C C . ILE A 1 236 ? 6.598 15.203 26.688 1 98.69 236 ILE A C 1
ATOM 1844 O O . ILE A 1 236 ? 6.961 14.25 27.375 1 98.69 236 ILE A O 1
ATOM 1848 N N . VAL A 1 237 ? 7.297 15.656 25.703 1 98.56 237 VAL A N 1
ATOM 1849 C CA . VAL A 1 237 ? 8.633 15.141 25.406 1 98.56 237 VAL A CA 1
ATOM 1850 C C . VAL A 1 237 ? 9.672 15.914 26.203 1 98.56 237 VAL A C 1
ATOM 1852 O O . VAL A 1 237 ? 9.984 17.062 25.891 1 98.56 237 VAL A O 1
ATOM 1855 N N . VAL A 1 238 ? 10.266 15.273 27.156 1 98.25 238 VAL A N 1
ATOM 1856 C CA . VAL A 1 238 ? 11.18 15.922 28.094 1 98.25 238 VAL A CA 1
ATOM 1857 C C . VAL A 1 238 ? 12.445 16.359 27.359 1 98.25 238 VAL A C 1
ATOM 1859 O O . VAL A 1 238 ? 13.039 15.57 26.609 1 98.25 238 VAL A O 1
ATOM 1862 N N . GLY A 1 239 ? 12.789 17.547 27.484 1 98.38 239 GLY A N 1
ATOM 1863 C CA . GLY A 1 239 ? 14.016 18.078 26.906 1 98.38 239 GLY A CA 1
ATOM 1864 C C . GLY A 1 239 ? 13.828 18.609 25.5 1 98.38 239 GLY A C 1
ATOM 1865 O O . GLY A 1 239 ? 14.719 19.266 24.953 1 98.38 239 GLY A O 1
ATOM 1866 N N . ALA A 1 240 ? 12.688 18.422 24.891 1 98.5 240 ALA A N 1
ATOM 1867 C CA . ALA A 1 240 ? 12.484 18.797 23.484 1 98.5 240 ALA A CA 1
ATOM 1868 C C . ALA A 1 240 ? 12.125 20.266 23.359 1 98.5 240 ALA A C 1
ATOM 1870 O O . ALA A 1 240 ? 11.359 20.797 24.172 1 98.5 240 ALA A O 1
ATOM 1871 N N . ASN A 1 241 ? 12.672 20.891 22.375 1 98.56 241 ASN A N 1
ATOM 1872 C CA . ASN A 1 241 ? 12.305 22.25 22.016 1 98.56 241 ASN A CA 1
ATOM 1873 C C . ASN A 1 241 ? 11.172 22.281 21 1 98.56 241 ASN A C 1
ATOM 1875 O O . ASN A 1 241 ? 10.562 21.25 20.719 1 98.56 241 ASN A O 1
ATOM 1879 N N . HIS A 1 242 ? 10.875 23.469 20.453 1 98.12 242 HIS A N 1
ATOM 1880 C CA . HIS A 1 242 ? 9.727 23.672 19.578 1 98.12 242 HIS A CA 1
ATOM 1881 C C . HIS A 1 242 ? 9.883 22.875 18.281 1 98.12 242 HIS A C 1
ATOM 1883 O O . HIS A 1 242 ? 8.891 22.469 17.672 1 98.12 242 HIS A O 1
ATOM 1889 N N . ARG A 1 243 ? 11.109 22.609 17.906 1 98.12 243 ARG A N 1
ATOM 1890 C CA . ARG A 1 243 ? 11.414 21.922 16.656 1 98.12 243 ARG A CA 1
ATOM 1891 C C . ARG A 1 243 ? 11.75 20.453 16.891 1 98.12 243 ARG A C 1
ATOM 1893 O O . ARG A 1 243 ? 12.023 19.719 15.953 1 98.12 243 ARG A O 1
ATOM 1900 N N . TYR A 1 244 ? 11.836 20.125 18.141 1 98.31 244 TYR A N 1
ATOM 1901 C CA . TYR A 1 244 ? 12.117 18.75 18.547 1 98.31 244 TYR A CA 1
ATOM 1902 C C . TYR A 1 244 ? 13.5 18.312 18.078 1 98.31 244 TYR A C 1
ATOM 1904 O O . TYR A 1 244 ? 13.695 17.156 17.672 1 98.31 244 TYR A O 1
ATOM 1912 N N . THR A 1 245 ? 14.383 19.266 18.031 1 97.5 245 THR A N 1
ATOM 1913 C CA . THR A 1 245 ? 15.758 18.938 17.672 1 97.5 245 THR A CA 1
ATOM 1914 C C . THR A 1 245 ? 16.328 17.859 18.578 1 97.5 245 THR A C 1
ATOM 1916 O O . THR A 1 245 ? 16.312 18 19.797 1 97.5 245 THR A O 1
ATOM 1919 N N . GLY A 1 246 ? 16.797 16.734 18 1 96.12 246 GLY A N 1
ATOM 1920 C CA . GLY A 1 246 ? 17.328 15.625 18.766 1 96.12 246 GLY A CA 1
ATOM 1921 C C . GLY A 1 246 ? 16.266 14.664 19.25 1 96.12 246 GLY A C 1
ATOM 1922 O O . GLY A 1 246 ? 16.578 13.625 19.828 1 96.12 246 GLY A O 1
ATOM 1923 N N . HIS A 1 247 ? 15.016 14.992 19.016 1 97.69 247 HIS A N 1
ATOM 1924 C CA . HIS A 1 247 ? 13.898 14.172 19.469 1 97.69 247 HIS A CA 1
ATOM 1925 C C . HIS A 1 247 ? 12.984 13.797 18.297 1 97.69 247 HIS A C 1
ATOM 1927 O O . HIS A 1 247 ? 11.781 13.586 18.5 1 97.69 247 HIS A O 1
ATOM 1933 N N . GLU A 1 248 ? 13.531 13.828 17.094 1 95.81 248 GLU A N 1
ATOM 1934 C CA . GLU A 1 248 ? 12.742 13.617 15.891 1 95.81 248 GLU A CA 1
ATOM 1935 C C . GLU A 1 248 ? 12.102 12.227 15.883 1 95.81 248 GLU A C 1
ATOM 1937 O O . GLU A 1 248 ? 10.922 12.086 15.562 1 95.81 248 GLU A O 1
ATOM 1942 N N . GLN A 1 249 ? 12.859 11.234 16.219 1 93.12 249 GLN A N 1
ATOM 1943 C CA . GLN A 1 249 ? 12.367 9.859 16.203 1 93.12 249 GLN A CA 1
ATOM 1944 C C . GLN A 1 249 ? 11.273 9.656 17.25 1 93.12 249 GLN A C 1
ATOM 1946 O O . GLN A 1 249 ? 10.281 8.969 17 1 93.12 249 GLN A O 1
ATOM 1951 N N . GLU A 1 250 ? 11.523 10.18 18.391 1 96.06 250 GLU A N 1
ATOM 1952 C CA . GLU A 1 250 ? 10.516 10.078 19.453 1 96.06 250 GLU A CA 1
ATOM 1953 C C . GLU A 1 250 ? 9.195 10.703 19.016 1 96.06 250 GLU A C 1
ATOM 1955 O O . GLU A 1 250 ? 8.133 10.102 19.172 1 96.06 250 GLU A O 1
ATOM 1960 N N . LEU A 1 251 ? 9.281 11.867 18.422 1 97.94 251 LEU A N 1
ATOM 1961 C CA . LEU A 1 251 ? 8.086 12.555 17.938 1 97.94 251 LEU A CA 1
ATOM 1962 C C . LEU A 1 251 ? 7.355 11.711 16.891 1 97.94 251 LEU A C 1
ATOM 1964 O O . LEU A 1 251 ? 6.152 11.477 17.016 1 97.94 251 LEU A O 1
ATOM 1968 N N . THR A 1 252 ? 8.078 11.25 15.914 1 96.5 252 THR A N 1
ATOM 1969 C CA . THR A 1 252 ? 7.473 10.5 14.82 1 96.5 252 THR A CA 1
ATOM 1970 C C . THR A 1 252 ? 6.836 9.211 15.336 1 96.5 252 THR A C 1
ATOM 1972 O O . THR A 1 252 ? 5.734 8.844 14.914 1 96.5 252 THR A O 1
ATOM 1975 N N . SER A 1 253 ? 7.453 8.562 16.281 1 94.44 253 SER A N 1
ATOM 1976 C CA . SER A 1 253 ? 6.93 7.328 16.859 1 94.44 253 SER A CA 1
ATOM 1977 C C . SER A 1 253 ? 5.629 7.574 17.609 1 94.44 253 SER A C 1
ATOM 1979 O O . SER A 1 253 ? 4.676 6.801 17.484 1 94.44 253 SER A O 1
ATOM 1981 N N . LEU A 1 254 ? 5.578 8.617 18.359 1 96.44 254 LEU A N 1
ATOM 1982 C CA . LEU A 1 254 ? 4.383 8.961 19.125 1 96.44 254 LEU A CA 1
ATOM 1983 C C . LEU A 1 254 ? 3.199 9.203 18.188 1 96.44 254 LEU A C 1
ATOM 1985 O O . LEU A 1 254 ? 2.102 8.695 18.438 1 96.44 254 LEU A O 1
ATOM 1989 N N . VAL A 1 255 ? 3.457 9.914 17.141 1 98 255 VAL A N 1
ATOM 1990 C CA . VAL A 1 255 ? 2.402 10.273 16.188 1 98 255 VAL A CA 1
ATOM 1991 C C . VAL A 1 255 ? 1.924 9.023 15.461 1 98 255 VAL A C 1
ATOM 1993 O O . VAL A 1 255 ? 0.719 8.781 15.352 1 98 255 VAL A O 1
ATOM 1996 N N . LEU A 1 256 ? 2.859 8.219 15.008 1 94.44 256 LEU A N 1
ATOM 1997 C CA . LEU A 1 256 ? 2.523 7.012 14.266 1 94.44 256 LEU A CA 1
ATOM 1998 C C . LEU A 1 256 ? 1.722 6.047 15.125 1 94.44 256 LEU A C 1
ATOM 2000 O O . LEU A 1 256 ? 0.722 5.484 14.672 1 94.44 256 LEU A O 1
ATOM 2004 N N . ASP A 1 257 ? 2.143 5.875 16.359 1 93.19 257 ASP A N 1
ATOM 2005 C CA . ASP A 1 257 ? 1.478 4.957 17.281 1 93.19 257 ASP A CA 1
ATOM 2006 C C . ASP A 1 257 ? 0.048 5.406 17.562 1 93.19 257 ASP A C 1
ATOM 2008 O O . ASP A 1 257 ? -0.84 4.578 17.781 1 93.19 257 ASP A O 1
ATOM 2012 N N . PHE A 1 258 ? -0.138 6.629 17.625 1 97.38 258 PHE A N 1
ATOM 2013 C CA . PHE A 1 258 ? -1.465 7.16 17.922 1 97.38 258 PHE A CA 1
ATOM 2014 C C . PHE A 1 258 ? -2.402 6.949 16.734 1 97.38 258 PHE A C 1
ATOM 2016 O O . PHE A 1 258 ? -3.574 6.617 16.922 1 97.38 258 PHE A O 1
ATOM 2023 N N . ILE A 1 259 ? -1.923 7.18 15.484 1 96.44 259 ILE A N 1
ATOM 2024 C CA . ILE A 1 259 ? -2.727 7.121 14.266 1 96.44 259 ILE A CA 1
ATOM 2025 C C . ILE A 1 259 ? -3.006 5.664 13.906 1 96.44 259 ILE A C 1
ATOM 2027 O O . ILE A 1 259 ? -4.129 5.312 13.539 1 96.44 259 ILE A O 1
ATOM 2031 N N . LYS A 1 260 ? -1.997 4.871 13.852 1 87 260 LYS A N 1
ATOM 2032 C CA . LYS A 1 260 ? -2.107 3.449 13.531 1 87 260 LYS A CA 1
ATOM 2033 C C . LYS A 1 260 ? -1.701 2.588 14.727 1 87 260 LYS A C 1
ATOM 2035 O O . LYS A 1 260 ? -0.572 2.094 14.781 1 87 260 LYS A O 1
ATOM 2040 N N . PRO A 1 261 ? -2.734 2.449 15.656 1 71.5 261 PRO A N 1
ATOM 2041 C CA . PRO A 1 261 ? -2.359 1.623 16.797 1 71.5 261 PRO A CA 1
ATOM 2042 C C . PRO A 1 261 ? -2.062 0.176 16.422 1 71.5 261 PRO A C 1
ATOM 2044 O O . PRO A 1 261 ? -2.715 -0.376 15.523 1 71.5 261 PRO A O 1
ATOM 2047 N N . ARG A 1 262 ? -1.031 -0.306 16.688 1 57.97 262 ARG A N 1
ATOM 2048 C CA . ARG A 1 262 ? -0.687 -1.71 16.484 1 57.97 262 ARG A CA 1
ATOM 2049 C C . ARG A 1 262 ? -1.556 -2.617 17.359 1 57.97 262 ARG A C 1
ATOM 2051 O O . ARG A 1 262 ? -1.876 -2.273 18.5 1 57.97 262 ARG A O 1
ATOM 2058 N N . PRO A 1 263 ? -2.359 -3.588 16.797 1 52.5 263 PRO A N 1
ATOM 2059 C CA . PRO A 1 263 ? -3.119 -4.512 17.641 1 52.5 263 PRO A CA 1
ATOM 2060 C C . PRO A 1 263 ? -2.348 -4.938 18.891 1 52.5 263 PRO A C 1
ATOM 2062 O O . PRO A 1 263 ? -1.142 -5.184 18.812 1 52.5 263 PRO A O 1
ATOM 2065 N N . ARG A 1 264 ? -2.82 -4.391 20 1 42.25 264 ARG A N 1
ATOM 2066 C CA . ARG A 1 264 ? -2.262 -4.867 21.266 1 42.25 264 ARG A CA 1
ATOM 2067 C C . ARG A 1 264 ? -2.348 -6.387 21.359 1 42.25 264 ARG A C 1
ATOM 2069 O O . ARG A 1 264 ? -3.354 -6.984 20.953 1 42.25 264 ARG A O 1
ATOM 2076 N N . LYS A 1 265 ? -1.31 -7.129 21.219 1 40.25 265 LYS A N 1
ATOM 2077 C CA . LYS A 1 265 ? -1.342 -8.523 21.656 1 40.25 265 LYS A CA 1
ATOM 2078 C C . LYS A 1 265 ? -2.213 -8.688 22.906 1 40.25 265 LYS A C 1
ATOM 2080 O O . LYS A 1 265 ? -2.092 -7.918 23.859 1 40.25 265 LYS A O 1
ATOM 2085 N N . SER A 1 266 ? -3.459 -9.094 22.75 1 34.09 266 SER A N 1
ATOM 2086 C CA . SER A 1 266 ? -4.195 -9.555 23.922 1 34.09 266 SER A CA 1
ATOM 2087 C C . SER A 1 266 ? -3.268 -10.219 24.922 1 34.09 266 SER A C 1
ATOM 2089 O O . SER A 1 266 ? -2.469 -11.086 24.562 1 34.09 266 SER A O 1
ATOM 2091 N N . SER A 1 267 ? -2.84 -9.5 25.875 1 35.91 267 SER A N 1
ATOM 2092 C CA . SER A 1 267 ? -2.252 -10.18 27.031 1 35.91 267 SER A CA 1
ATOM 2093 C C . SER A 1 267 ? -3.027 -11.445 27.375 1 35.91 267 SER A C 1
ATOM 2095 O O . SER A 1 267 ? -4.258 -11.43 27.422 1 35.91 267 SER A O 1
ATOM 2097 N N . SER A 1 268 ? -2.58 -12.57 26.922 1 35.66 268 SER A N 1
ATOM 2098 C CA . SER A 1 268 ? -3.039 -13.852 27.453 1 35.66 268 SER A CA 1
ATOM 2099 C C . SER A 1 268 ? -3.465 -13.719 28.906 1 35.66 268 SER A C 1
ATOM 2101 O O . SER A 1 268 ? -2.756 -13.117 29.719 1 35.66 268 SER A O 1
ATOM 2103 N N . LEU A 1 269 ? -4.781 -13.672 29.172 1 35.75 269 LEU A N 1
ATOM 2104 C CA . LEU A 1 269 ? -5.367 -14.016 30.469 1 35.75 269 LEU A CA 1
ATOM 2105 C C . LEU A 1 269 ? -4.574 -15.133 31.141 1 35.75 269 LEU A C 1
ATOM 2107 O O . LEU A 1 269 ? -4.293 -16.156 30.516 1 35.75 269 LEU A O 1
ATOM 2111 N N . ARG A 1 270 ? -3.793 -14.82 32.156 1 40.34 270 ARG A N 1
ATOM 2112 C CA . ARG A 1 270 ? -3.25 -15.789 33.094 1 40.34 270 ARG A CA 1
ATOM 2113 C C . ARG A 1 270 ? -4.297 -16.828 33.469 1 40.34 270 ARG A C 1
ATOM 2115 O O . ARG A 1 270 ? -5.418 -16.484 33.875 1 40.34 270 ARG A O 1
ATOM 2122 N N . PRO A 1 271 ? -4.137 -18 33.031 1 30.41 271 PRO A N 1
ATOM 2123 C CA . PRO A 1 271 ? -5.039 -19 33.594 1 30.41 271 PRO A CA 1
ATOM 2124 C C . PRO A 1 271 ? -5.09 -18.969 35.125 1 30.41 271 PRO A C 1
ATOM 2126 O O . PRO A 1 271 ? -4.062 -18.734 35.75 1 30.41 271 PRO A O 1
ATOM 2129 N N . LYS A 1 272 ? -6.188 -18.453 35.656 1 34.94 272 LYS A N 1
ATOM 2130 C CA . LYS A 1 272 ? -6.453 -18.75 37.062 1 34.94 272 LYS A CA 1
ATOM 2131 C C . LYS A 1 272 ? -6.141 -20.219 37.375 1 34.94 272 LYS A C 1
ATOM 2133 O O . LYS A 1 272 ? -6.703 -21.125 36.75 1 34.94 272 LYS A O 1
ATOM 2138 N N . LEU A 1 273 ? -5.051 -20.547 38.312 1 24.14 273 LEU A N 1
ATOM 2139 C CA . LEU A 1 273 ? -5.035 -21.734 39.125 1 24.14 273 LEU A CA 1
ATOM 2140 C C . LEU A 1 273 ? -6.184 -21.719 40.156 1 24.14 273 LEU A C 1
ATOM 2142 O O . LEU A 1 273 ? -6.414 -20.703 40.812 1 24.14 273 LEU A O 1
ATOM 2146 N N . MET B 1 1 ? 26.281 -6.633 16.141 1 22.59 1 MET B N 1
ATOM 2147 C CA . MET B 1 1 ? 26.297 -5.645 15.062 1 22.59 1 MET B CA 1
ATOM 2148 C C . MET B 1 1 ? 24.938 -5.547 14.383 1 22.59 1 MET B C 1
ATOM 2150 O O . MET B 1 1 ? 24.484 -6.5 13.75 1 22.59 1 MET B O 1
ATOM 2154 N N . THR B 1 2 ? 23.906 -4.988 15.07 1 23.88 2 THR B N 1
ATOM 2155 C CA . THR B 1 2 ? 22.469 -4.891 14.875 1 23.88 2 THR B CA 1
ATOM 2156 C C . THR B 1 2 ? 22.141 -4.227 13.539 1 23.88 2 THR B C 1
ATOM 2158 O O . THR B 1 2 ? 22.609 -3.121 13.258 1 23.88 2 THR B O 1
ATOM 2161 N N . LEU B 1 3 ? 22.141 -5.051 12.469 1 24.64 3 LEU B N 1
ATOM 2162 C CA . LEU B 1 3 ? 21.891 -4.578 11.109 1 24.64 3 LEU B CA 1
ATOM 2163 C C . LEU B 1 3 ? 20.766 -3.543 11.094 1 24.64 3 LEU B C 1
ATOM 2165 O O . LEU B 1 3 ? 19.625 -3.85 11.453 1 24.64 3 LEU B O 1
ATOM 2169 N N . ASP B 1 4 ? 21.078 -2.334 11.414 1 25.5 4 ASP B N 1
ATOM 2170 C CA . ASP B 1 4 ? 20.312 -1.102 11.289 1 25.5 4 ASP B CA 1
ATOM 2171 C C . ASP B 1 4 ? 19.609 -1.025 9.93 1 25.5 4 ASP B C 1
ATOM 2173 O O . ASP B 1 4 ? 20.234 -0.621 8.938 1 25.5 4 ASP B O 1
ATOM 2177 N N . ARG B 1 5 ? 18.938 -2.197 9.539 1 30.14 5 ARG B N 1
ATOM 2178 C CA . ARG B 1 5 ? 18.234 -2.098 8.273 1 30.14 5 ARG B CA 1
ATOM 2179 C C . ARG B 1 5 ? 17.562 -0.734 8.117 1 30.14 5 ARG B C 1
ATOM 2181 O O . ARG B 1 5 ? 16.547 -0.464 8.758 1 30.14 5 ARG B O 1
ATOM 2188 N N . ASN B 1 6 ? 18.344 0.242 8.062 1 28.55 6 ASN B N 1
ATOM 2189 C CA . ASN B 1 6 ? 17.938 1.591 7.68 1 28.55 6 ASN B CA 1
ATOM 2190 C C . ASN B 1 6 ? 16.906 1.57 6.559 1 28.55 6 ASN B C 1
ATOM 2192 O O . ASN B 1 6 ? 17.25 1.316 5.402 1 28.55 6 ASN B O 1
ATOM 2196 N N . LEU B 1 7 ? 15.891 0.768 6.676 1 31.31 7 LEU B N 1
ATOM 2197 C CA . LEU B 1 7 ? 14.844 0.849 5.656 1 31.31 7 LEU B CA 1
ATOM 2198 C C . LEU B 1 7 ? 14.656 2.287 5.184 1 31.31 7 LEU B C 1
ATOM 2200 O O . LEU B 1 7 ? 14.094 3.111 5.902 1 31.31 7 LEU B O 1
ATOM 2204 N N . TRP B 1 8 ? 15.68 2.754 4.648 1 31.72 8 TRP B N 1
ATOM 2205 C CA . TRP B 1 8 ? 15.531 3.988 3.883 1 31.72 8 TRP B CA 1
ATOM 2206 C C . TRP B 1 8 ? 14.195 4.023 3.148 1 31.72 8 TRP B C 1
ATOM 2208 O O . TRP B 1 8 ? 13.977 3.252 2.209 1 31.72 8 TRP B O 1
ATOM 2218 N N . VAL B 1 9 ? 13.117 3.92 3.816 1 37.03 9 VAL B N 1
ATOM 2219 C CA . VAL B 1 9 ? 11.883 4.262 3.113 1 37.03 9 VAL B CA 1
ATOM 2220 C C . VAL B 1 9 ? 12.125 5.465 2.203 1 37.03 9 VAL B C 1
ATOM 2222 O O . VAL B 1 9 ? 12.438 6.555 2.678 1 37.03 9 VAL B O 1
ATOM 2225 N N . THR B 1 10 ? 12.836 5.262 1.192 1 38.03 10 THR B N 1
ATOM 2226 C CA . THR B 1 10 ? 12.898 6.312 0.184 1 38.03 10 THR B CA 1
ATOM 2227 C C . THR B 1 10 ? 11.609 7.129 0.177 1 38.03 10 THR B C 1
ATOM 2229 O O . THR B 1 10 ? 10.523 6.586 -0.031 1 38.03 10 THR B O 1
ATOM 2232 N N . VAL B 1 11 ? 11.469 7.98 1.082 1 44.06 11 VAL B N 1
ATOM 2233 C CA . VAL B 1 11 ? 10.398 8.945 0.889 1 44.06 11 VAL B CA 1
ATOM 2234 C C . VAL B 1 11 ? 10.211 9.227 -0.601 1 44.06 11 VAL B C 1
ATOM 2236 O O . VAL B 1 11 ? 11.109 9.781 -1.248 1 44.06 11 VAL B O 1
ATOM 2239 N N . ALA B 1 12 ? 9.617 8.32 -1.349 1 51.16 12 ALA B N 1
ATOM 2240 C CA . ALA B 1 12 ? 9.266 8.562 -2.746 1 51.16 12 ALA B CA 1
ATOM 2241 C C . ALA B 1 12 ? 8.875 10.023 -2.965 1 51.16 12 ALA B C 1
ATOM 2243 O O . ALA B 1 12 ? 8.398 10.688 -2.043 1 51.16 12 ALA B O 1
ATOM 2244 N N . CYS B 1 13 ? 9.5 10.578 -4.004 1 64.56 13 CYS B N 1
ATOM 2245 C CA . CYS B 1 13 ? 9.164 11.898 -4.523 1 64.56 13 CYS B CA 1
ATOM 2246 C C . CYS B 1 13 ? 7.652 12.117 -4.523 1 64.56 13 CYS B C 1
ATOM 2248 O O . CYS B 1 13 ? 6.906 11.273 -5.02 1 64.56 13 CYS B O 1
ATOM 2250 N N . GLY B 1 14 ? 7.227 12.914 -3.576 1 80.94 14 GLY B N 1
ATOM 2251 C CA . GLY B 1 14 ? 5.812 13.25 -3.521 1 80.94 14 GLY B CA 1
ATOM 2252 C C . GLY B 1 14 ? 5.27 13.75 -4.844 1 80.94 14 GLY B C 1
ATOM 2253 O O . GLY B 1 14 ? 6.004 14.344 -5.637 1 80.94 14 GLY B O 1
ATOM 2254 N N . GLN B 1 15 ? 4.113 13.266 -5.191 1 87.19 15 GLN B N 1
ATOM 2255 C CA . GLN B 1 15 ? 3.406 13.758 -6.367 1 87.19 15 GLN B CA 1
ATOM 2256 C C . GLN B 1 15 ? 2.811 15.141 -6.109 1 87.19 15 GLN B C 1
ATOM 2258 O O . GLN B 1 15 ? 2.049 15.328 -5.156 1 87.19 15 GLN B O 1
ATOM 2263 N N . ARG B 1 16 ? 3.223 16.047 -6.984 1 93.19 16 ARG B N 1
ATOM 2264 C CA . ARG B 1 16 ? 2.703 17.406 -6.863 1 93.19 16 ARG B CA 1
ATOM 2265 C C . ARG B 1 16 ? 1.206 17.453 -7.148 1 93.19 16 ARG B C 1
ATOM 2267 O O . ARG B 1 16 ? 0.741 16.875 -8.133 1 93.19 16 ARG B O 1
ATOM 2274 N N . VAL B 1 17 ? 0.42 18.062 -6.285 1 95.31 17 VAL B N 1
ATOM 2275 C CA . VAL B 1 17 ? -1.028 18.188 -6.41 1 95.31 17 VAL B CA 1
ATOM 2276 C C . VAL B 1 17 ? -1.436 19.641 -6.215 1 95.31 17 VAL B C 1
ATOM 2278 O O . VAL B 1 17 ? -0.926 20.328 -5.32 1 95.31 17 VAL B O 1
ATOM 2281 N N . LEU B 1 18 ? -2.328 20.141 -7.066 1 97.31 18 LEU B N 1
ATOM 2282 C CA . LEU B 1 18 ? -2.916 21.469 -6.953 1 97.31 18 LEU B CA 1
ATOM 2283 C C . LEU B 1 18 ? -4.383 21.375 -6.551 1 97.31 18 LEU B C 1
ATOM 2285 O O . LEU B 1 18 ? -5.172 20.703 -7.207 1 97.31 18 LEU B O 1
ATOM 2289 N N . ILE B 1 19 ? -4.742 22.078 -5.5 1 98.19 19 ILE B N 1
ATOM 2290 C CA . ILE B 1 19 ? -6.109 22.047 -4.992 1 98.19 19 ILE B CA 1
ATOM 2291 C C . ILE B 1 19 ? -6.66 23.453 -4.887 1 98.19 19 ILE B C 1
ATOM 2293 O O . ILE B 1 19 ? -6.039 24.328 -4.277 1 98.19 19 ILE B O 1
ATOM 2297 N N . SER B 1 20 ? -7.781 23.703 -5.418 1 98 20 SER B N 1
ATOM 2298 C CA . SER B 1 20 ? -8.43 25 -5.289 1 98 20 SER B CA 1
ATOM 2299 C C . SER B 1 20 ? -9.148 25.141 -3.955 1 98 20 SER B C 1
ATOM 2301 O O . SER B 1 20 ? -9.953 24.281 -3.592 1 98 20 SER B O 1
ATOM 2303 N N . ASN B 1 21 ? -8.82 26.234 -3.23 1 97.69 21 ASN B N 1
ATOM 2304 C CA . ASN B 1 21 ? -9.609 26.469 -2.021 1 97.69 21 ASN B CA 1
ATOM 2305 C C . ASN B 1 21 ? -10.906 27.203 -2.324 1 97.69 21 ASN B C 1
ATOM 2307 O O . ASN B 1 21 ? -11.25 27.422 -3.49 1 97.69 21 ASN B O 1
ATOM 2311 N N . LYS B 1 22 ? -11.664 27.594 -1.266 1 95.19 22 LYS B N 1
ATOM 2312 C CA . LYS B 1 22 ? -12.984 28.188 -1.424 1 95.19 22 LYS B CA 1
ATOM 2313 C C . LYS B 1 22 ? -12.898 29.531 -2.141 1 95.19 22 LYS B C 1
ATOM 2315 O O . LYS B 1 22 ? -13.867 29.969 -2.766 1 95.19 22 LYS B O 1
ATOM 2320 N N . LEU B 1 23 ? -11.766 30.188 -2.09 1 96.12 23 LEU B N 1
ATOM 2321 C CA . LEU B 1 23 ? -11.594 31.516 -2.68 1 96.12 23 LEU B CA 1
ATOM 2322 C C . LEU B 1 23 ? -10.977 31.406 -4.07 1 96.12 23 LEU B C 1
ATOM 2324 O O . LEU B 1 23 ? -10.656 32.438 -4.688 1 96.12 23 LEU B O 1
ATOM 2328 N N . GLY B 1 24 ? -10.75 30.188 -4.523 1 96.62 24 GLY B N 1
ATOM 2329 C CA . GLY B 1 24 ? -10.203 29.984 -5.855 1 96.62 24 GLY B CA 1
ATOM 2330 C C . GLY B 1 24 ? -8.688 30 -5.891 1 96.62 24 GLY B C 1
ATOM 2331 O O . GLY B 1 24 ? -8.086 30 -6.969 1 96.62 24 GLY B O 1
ATOM 2332 N N . GLU B 1 25 ? -8.008 30.109 -4.777 1 97.75 25 GLU B N 1
ATOM 2333 C CA . GLU B 1 25 ? -6.551 30.062 -4.703 1 97.75 25 GLU B CA 1
ATOM 2334 C C . GLU B 1 25 ? -6.043 28.625 -4.805 1 97.75 25 GLU B C 1
ATOM 2336 O O . GLU B 1 25 ? -6.582 27.719 -4.16 1 97.75 25 GLU B O 1
ATOM 2341 N N . LYS B 1 26 ? -4.996 28.422 -5.594 1 98.06 26 LYS B N 1
ATOM 2342 C CA . LYS B 1 26 ? -4.418 27.094 -5.758 1 98.06 26 LYS B CA 1
ATOM 2343 C C . LYS B 1 26 ? -3.465 26.766 -4.613 1 98.06 26 LYS B C 1
ATOM 2345 O O . LYS B 1 26 ? -2.443 27.438 -4.438 1 98.06 26 LYS B O 1
ATOM 2350 N N . LEU B 1 27 ? -3.857 25.812 -3.834 1 98.69 27 LEU B N 1
ATOM 2351 C CA . LEU B 1 27 ? -2.979 25.266 -2.809 1 98.69 27 LEU B CA 1
ATOM 2352 C C . LEU B 1 27 ? -2.07 24.188 -3.393 1 98.69 27 LEU B C 1
ATOM 2354 O O . LEU B 1 27 ? -2.543 23.266 -4.059 1 98.69 27 LEU B O 1
ATOM 2358 N N . VAL B 1 28 ? -0.75 24.281 -3.125 1 98.44 28 VAL B N 1
ATOM 2359 C CA . VAL B 1 28 ? 0.225 23.344 -3.668 1 98.44 28 VAL B CA 1
ATOM 2360 C C . VAL B 1 28 ? 0.665 22.375 -2.578 1 98.44 28 VAL B C 1
ATOM 2362 O O . VAL B 1 28 ? 1.027 22.781 -1.476 1 98.44 28 VAL B O 1
ATOM 2365 N N . GLY B 1 29 ? 0.585 21.094 -2.93 1 98.25 29 GLY B N 1
ATOM 2366 C CA . GLY B 1 29 ? 1.033 20.078 -1.988 1 98.25 29 GLY B CA 1
ATOM 2367 C C . GLY B 1 29 ? 1.732 18.922 -2.658 1 98.25 29 GLY B C 1
ATOM 2368 O O . GLY B 1 29 ? 1.906 18.906 -3.877 1 98.25 29 GLY B O 1
ATOM 2369 N N . LEU B 1 30 ? 2.289 18.047 -1.817 1 95.81 30 LEU B N 1
ATOM 2370 C CA . LEU B 1 30 ? 2.945 16.812 -2.248 1 95.81 30 LEU B CA 1
ATOM 2371 C C . LEU B 1 30 ? 2.268 15.594 -1.635 1 95.81 30 LEU B C 1
ATOM 2373 O O . LEU B 1 30 ? 2.195 15.461 -0.41 1 95.81 30 LEU B O 1
ATOM 2377 N N . LEU B 1 31 ? 1.74 14.75 -2.541 1 95.25 31 LEU B N 1
ATOM 2378 C CA . LEU B 1 31 ? 1.151 13.477 -2.133 1 95.25 31 LEU B CA 1
ATOM 2379 C C . LEU B 1 31 ? 2.203 12.375 -2.111 1 95.25 31 LEU B C 1
ATOM 2381 O O . LEU B 1 31 ? 2.871 12.125 -3.117 1 95.25 31 LEU B O 1
ATOM 2385 N N . HIS B 1 32 ? 2.398 11.773 -0.929 1 91.62 32 HIS B N 1
ATOM 2386 C CA . HIS B 1 32 ? 3.27 10.617 -0.757 1 91.62 32 HIS B CA 1
ATOM 2387 C C . HIS B 1 32 ? 2.461 9.328 -0.668 1 91.62 32 HIS B C 1
ATOM 2389 O O . HIS B 1 32 ? 1.901 9.016 0.384 1 91.62 32 HIS B O 1
ATOM 2395 N N . GLU B 1 33 ? 2.443 8.57 -1.752 1 85.31 33 GLU B N 1
ATOM 2396 C CA . GLU B 1 33 ? 1.706 7.312 -1.774 1 85.31 33 GLU B CA 1
ATOM 2397 C C . GLU B 1 33 ? 2.559 6.164 -1.243 1 85.31 33 GLU B C 1
ATOM 2399 O O . GLU B 1 33 ? 3.756 6.09 -1.526 1 85.31 33 GLU B O 1
ATOM 2404 N N . ALA B 1 34 ? 1.969 5.438 -0.278 1 77.62 34 ALA B N 1
ATOM 2405 C CA . ALA B 1 34 ? 2.633 4.273 0.299 1 77.62 34 ALA B CA 1
ATOM 2406 C C . ALA B 1 34 ? 2.213 2.992 -0.416 1 77.62 34 ALA B C 1
ATOM 2408 O O . ALA B 1 34 ? 1.249 2.336 -0.013 1 77.62 34 ALA B O 1
ATOM 2409 N N . CYS B 1 35 ? 2.66 2.793 -1.645 1 74.38 35 CYS B N 1
ATOM 2410 C CA . CYS B 1 35 ? 2.344 1.561 -2.357 1 74.38 35 CYS B CA 1
ATOM 2411 C C . CYS B 1 35 ? 3.389 0.487 -2.082 1 74.38 35 CYS B C 1
ATOM 2413 O O . CYS B 1 35 ? 4.586 0.769 -2.074 1 74.38 35 CYS B O 1
ATOM 2415 N N . SER B 1 36 ? 2.959 -0.685 -1.598 1 76.5 36 SER B N 1
ATOM 2416 C CA . SER B 1 36 ? 3.854 -1.813 -1.369 1 76.5 36 SER B CA 1
ATOM 2417 C C . SER B 1 36 ? 4.559 -2.23 -2.656 1 76.5 36 SER B C 1
ATOM 2419 O O . SER B 1 36 ? 3.98 -2.146 -3.742 1 76.5 36 SER B O 1
ATOM 2421 N N . LYS B 1 37 ? 5.852 -2.488 -2.482 1 85.75 37 LYS B N 1
ATOM 2422 C CA . LYS B 1 37 ? 6.562 -3.064 -3.619 1 85.75 37 LYS B CA 1
ATOM 2423 C C . LYS B 1 37 ? 6.484 -4.59 -3.604 1 85.75 37 LYS B C 1
ATOM 2425 O O . LYS B 1 37 ? 6.906 -5.246 -4.555 1 85.75 37 LYS B O 1
ATOM 2430 N N . GLU B 1 38 ? 6.008 -5.129 -2.561 1 91.75 38 GLU B N 1
ATOM 2431 C CA . GLU B 1 38 ? 5.922 -6.582 -2.457 1 91.75 38 GLU B CA 1
ATOM 2432 C C . GLU B 1 38 ? 4.938 -7.148 -3.477 1 91.75 38 GLU B C 1
ATOM 2434 O O . GLU B 1 38 ? 3.826 -6.641 -3.627 1 91.75 38 GLU B O 1
ATOM 2439 N N . LEU B 1 39 ? 5.375 -8.18 -4.172 1 95.81 39 LEU B N 1
ATOM 2440 C CA . LEU B 1 39 ? 4.562 -8.781 -5.227 1 95.81 39 LEU B CA 1
ATOM 2441 C C . LEU B 1 39 ? 4.57 -10.305 -5.121 1 95.81 39 LEU B C 1
ATOM 2443 O O . LEU B 1 39 ? 5.621 -10.906 -4.891 1 95.81 39 LEU B O 1
ATOM 2447 N N . VAL B 1 40 ? 3.395 -10.906 -5.148 1 98.44 40 VAL B N 1
ATOM 2448 C CA . VAL B 1 40 ? 3.246 -12.359 -5.266 1 98.44 40 VAL B CA 1
ATOM 2449 C C . VAL B 1 40 ? 2.779 -12.719 -6.676 1 98.44 40 VAL B C 1
ATOM 2451 O O . VAL B 1 40 ? 1.848 -12.102 -7.203 1 98.44 40 VAL B O 1
ATOM 2454 N N . ILE B 1 41 ? 3.477 -13.68 -7.254 1 98.88 41 ILE B N 1
ATOM 2455 C CA . ILE B 1 41 ? 3.082 -14.156 -8.57 1 98.88 41 ILE B CA 1
ATOM 2456 C C . ILE B 1 41 ? 2.275 -15.445 -8.438 1 98.88 41 ILE B C 1
ATOM 2458 O O . ILE B 1 41 ? 2.68 -16.375 -7.723 1 98.88 41 ILE B O 1
ATOM 2462 N N . LEU B 1 42 ? 1.123 -15.5 -9.094 1 98.88 42 LEU B N 1
ATOM 2463 C CA . LEU B 1 42 ? 0.184 -16.609 -9.008 1 98.88 42 LEU B CA 1
ATOM 2464 C C . LEU B 1 42 ? 0.129 -17.375 -10.32 1 98.88 42 LEU B C 1
ATOM 2466 O O . LEU B 1 42 ? -0.059 -16.781 -11.391 1 98.88 42 LEU B O 1
ATOM 2470 N N . CYS B 1 43 ? 0.246 -18.672 -10.25 1 98.88 43 CYS B N 1
ATOM 2471 C CA . CYS B 1 43 ? 0.344 -19.516 -11.438 1 98.88 43 CYS B CA 1
ATOM 2472 C C . CYS B 1 43 ? -0.817 -20.5 -11.5 1 98.88 43 CYS B C 1
ATOM 2474 O O . CYS B 1 43 ? -1.058 -21.25 -10.547 1 98.88 43 CYS B O 1
ATOM 2476 N N . HIS B 1 44 ? -1.46 -20.562 -12.656 1 98.75 44 HIS B N 1
ATOM 2477 C CA . HIS B 1 44 ? -2.613 -21.438 -12.828 1 98.75 44 HIS B CA 1
ATOM 2478 C C . HIS B 1 44 ? -2.182 -22.844 -13.242 1 98.75 44 HIS B C 1
ATOM 2480 O O . HIS B 1 44 ? -1.016 -23.062 -13.578 1 98.75 44 HIS B O 1
ATOM 2486 N N . GLY B 1 45 ? -3.137 -23.812 -13.188 1 98.31 45 GLY B N 1
ATOM 2487 C CA . GLY B 1 45 ? -2.881 -25.219 -13.477 1 98.31 45 GLY B CA 1
ATOM 2488 C C . GLY B 1 45 ? -3.18 -25.594 -14.914 1 98.31 45 GLY B C 1
ATOM 2489 O O . GLY B 1 45 ? -3.211 -24.734 -15.789 1 98.31 45 GLY B O 1
ATOM 2490 N N . PHE B 1 46 ? -3.383 -26.844 -15.148 1 96.88 46 PHE B N 1
ATOM 2491 C CA . PHE B 1 46 ? -3.543 -27.469 -16.453 1 96.88 46 PHE B CA 1
ATOM 2492 C C . PHE B 1 46 ? -4.766 -26.906 -17.172 1 96.88 46 PHE B C 1
ATOM 2494 O O . PHE B 1 46 ? -5.875 -26.953 -16.641 1 96.88 46 PHE B O 1
ATOM 2501 N N . ARG B 1 47 ? -4.535 -26.328 -18.359 1 95.38 47 ARG B N 1
ATOM 2502 C CA . ARG B 1 47 ? -5.574 -25.797 -19.25 1 95.38 47 ARG B CA 1
ATOM 2503 C C . ARG B 1 47 ? -6.438 -24.781 -18.516 1 95.38 47 ARG B C 1
ATOM 2505 O O . ARG B 1 47 ? -7.648 -24.703 -18.734 1 95.38 47 ARG B O 1
ATOM 2512 N N . ALA B 1 48 ? -5.918 -24.125 -17.594 1 97.5 48 ALA B N 1
ATOM 2513 C CA . ALA B 1 48 ? -6.59 -23.047 -16.891 1 97.5 48 ALA B CA 1
ATOM 2514 C C . ALA B 1 48 ? -6.109 -21.688 -17.391 1 97.5 48 ALA B C 1
ATOM 2516 O O . ALA B 1 48 ? -5.551 -21.578 -18.484 1 97.5 48 ALA B O 1
ATOM 2517 N N . THR B 1 49 ? -6.504 -20.609 -16.672 1 98.06 49 THR B N 1
ATOM 2518 C CA . THR B 1 49 ? -6.145 -19.25 -17.031 1 98.06 49 THR B CA 1
ATOM 2519 C C . THR B 1 49 ? -5.938 -18.391 -15.789 1 98.06 49 THR B C 1
ATOM 2521 O O . THR B 1 49 ? -6.18 -18.844 -14.672 1 98.06 49 THR B O 1
ATOM 2524 N N . LYS B 1 50 ? -5.496 -17.172 -16.062 1 97.31 50 LYS B N 1
ATOM 2525 C CA . LYS B 1 50 ? -5.293 -16.203 -14.992 1 97.31 50 LYS B CA 1
ATOM 2526 C C . LYS B 1 50 ? -6.594 -15.922 -14.25 1 97.31 50 LYS B C 1
ATOM 2528 O O . LYS B 1 50 ? -6.582 -15.359 -13.156 1 97.31 50 LYS B O 1
ATOM 2533 N N . ASP B 1 51 ? -7.754 -16.359 -14.805 1 95.62 51 ASP B N 1
ATOM 2534 C CA . ASP B 1 51 ? -9.062 -16.047 -14.227 1 95.62 51 ASP B CA 1
ATOM 2535 C C . ASP B 1 51 ? -9.562 -17.203 -13.359 1 95.62 51 ASP B C 1
ATOM 2537 O O . ASP B 1 51 ? -10.711 -17.188 -12.914 1 95.62 51 ASP B O 1
ATOM 2541 N N . ASP B 1 52 ? -8.664 -18.172 -13.172 1 96.94 52 ASP B N 1
ATOM 2542 C CA . ASP B 1 52 ? -9 -19.25 -12.258 1 96.94 52 ASP B CA 1
ATOM 2543 C C . ASP B 1 52 ? -9.43 -18.703 -10.898 1 96.94 52 ASP B C 1
ATOM 2545 O O . ASP B 1 52 ? -8.789 -17.797 -10.352 1 96.94 52 ASP B O 1
ATOM 2549 N N . SER B 1 53 ? -10.492 -19.266 -10.289 1 95.69 53 SER B N 1
ATOM 2550 C CA . SER B 1 53 ? -11.109 -18.719 -9.086 1 95.69 53 SER B CA 1
ATOM 2551 C C . SER B 1 53 ? -10.148 -18.75 -7.902 1 95.69 53 SER B C 1
ATOM 2553 O O . SER B 1 53 ? -10.156 -17.844 -7.066 1 95.69 53 SER B O 1
ATOM 2555 N N . ILE B 1 54 ? -9.383 -19.781 -7.824 1 97.12 54 ILE B N 1
ATOM 2556 C CA . ILE B 1 54 ? -8.422 -19.891 -6.73 1 97.12 54 ILE B CA 1
ATOM 2557 C C . ILE B 1 54 ? -7.426 -18.734 -6.801 1 97.12 54 ILE B C 1
ATOM 2559 O O . ILE B 1 54 ? -7.121 -18.109 -5.785 1 97.12 54 ILE B O 1
ATOM 2563 N N . LEU B 1 55 ? -6.945 -18.422 -8.008 1 97.62 55 LEU B N 1
ATOM 2564 C CA . LEU B 1 55 ? -5.996 -17.328 -8.188 1 97.62 55 LEU B CA 1
ATOM 2565 C C . LEU B 1 55 ? -6.648 -15.984 -7.883 1 97.62 55 LEU B C 1
ATOM 2567 O O . LEU B 1 55 ? -6.035 -15.117 -7.258 1 97.62 55 LEU B O 1
ATOM 2571 N N . VAL B 1 56 ? -7.883 -15.859 -8.328 1 94.06 56 VAL B N 1
ATOM 2572 C CA . VAL B 1 56 ? -8.617 -14.617 -8.102 1 94.06 56 VAL B CA 1
ATOM 2573 C C . VAL B 1 56 ? -8.812 -14.391 -6.605 1 94.06 56 VAL B C 1
ATOM 2575 O O . VAL B 1 56 ? -8.57 -13.289 -6.102 1 94.06 56 VAL B O 1
ATOM 2578 N N . ASP B 1 57 ? -9.188 -15.445 -5.918 1 93.56 57 ASP B N 1
ATOM 2579 C CA . ASP B 1 57 ? -9.383 -15.359 -4.473 1 93.56 57 ASP B CA 1
ATOM 2580 C C . ASP B 1 57 ? -8.086 -15.023 -3.754 1 93.56 57 ASP B C 1
ATOM 2582 O O . ASP B 1 57 ? -8.07 -14.219 -2.82 1 93.56 57 ASP B O 1
ATOM 2586 N N . LEU B 1 58 ? -7.027 -15.617 -4.195 1 96.38 58 LEU B N 1
ATOM 2587 C CA . LEU B 1 58 ? -5.727 -15.367 -3.582 1 96.38 58 LEU B CA 1
ATOM 2588 C C . LEU B 1 58 ? -5.281 -13.922 -3.82 1 96.38 58 LEU B C 1
ATOM 2590 O O . LEU B 1 58 ? -4.738 -13.281 -2.922 1 96.38 58 LEU B O 1
ATOM 2594 N N . ALA B 1 59 ? -5.477 -13.391 -5.051 1 95.06 59 ALA B N 1
ATOM 2595 C CA . ALA B 1 59 ? -5.117 -12.008 -5.363 1 95.06 59 ALA B CA 1
ATOM 2596 C C . ALA B 1 59 ? -5.855 -11.031 -4.453 1 95.06 59 ALA B C 1
ATOM 2598 O O . ALA B 1 59 ? -5.258 -10.086 -3.928 1 95.06 59 ALA B O 1
ATOM 2599 N N . ALA B 1 60 ? -7.145 -11.344 -4.266 1 88.38 60 ALA B N 1
ATOM 2600 C CA . ALA B 1 60 ? -7.949 -10.5 -3.389 1 88.38 60 ALA B CA 1
ATOM 2601 C C . ALA B 1 60 ? -7.438 -10.547 -1.952 1 88.38 60 ALA B C 1
ATOM 2603 O O . ALA B 1 60 ? -7.309 -9.516 -1.295 1 88.38 60 ALA B O 1
ATOM 2604 N N . ALA B 1 61 ? -7.184 -11.711 -1.484 1 89.62 61 ALA B N 1
ATOM 2605 C CA . ALA B 1 61 ? -6.695 -11.891 -0.12 1 89.62 61 ALA B CA 1
ATOM 2606 C C . ALA B 1 61 ? -5.359 -11.18 0.084 1 89.62 61 ALA B C 1
ATOM 2608 O O . ALA B 1 61 ? -5.152 -10.516 1.102 1 89.62 61 ALA B O 1
ATOM 2609 N N . LEU B 1 62 ? -4.465 -11.227 -0.863 1 91.62 62 LEU B N 1
ATOM 2610 C CA . LEU B 1 62 ? -3.168 -10.562 -0.789 1 91.62 62 LEU B CA 1
ATOM 2611 C C . LEU B 1 62 ? -3.336 -9.047 -0.735 1 91.62 62 LEU B C 1
ATOM 2613 O O . LEU B 1 62 ? -2.682 -8.375 0.063 1 91.62 62 LEU B O 1
ATOM 2617 N N . GLY B 1 63 ? -4.18 -8.594 -1.599 1 85.75 63 GLY B N 1
ATOM 2618 C CA . GLY B 1 63 ? -4.473 -7.168 -1.585 1 85.75 63 GLY B CA 1
ATOM 2619 C C . GLY B 1 63 ? -4.926 -6.668 -0.227 1 85.75 63 GLY B C 1
ATOM 2620 O O . GLY B 1 63 ? -4.551 -5.566 0.189 1 85.75 63 GLY B O 1
ATOM 2621 N N . SER B 1 64 ? -5.688 -7.508 0.462 1 76.88 64 SER B N 1
ATOM 2622 C CA . SER B 1 64 ? -6.258 -7.117 1.748 1 76.88 64 SER B CA 1
ATOM 2623 C C . SER B 1 64 ? -5.168 -6.926 2.801 1 76.88 64 SER B C 1
ATOM 2625 O O . SER B 1 64 ? -5.395 -6.273 3.822 1 76.88 64 SER B O 1
ATOM 2627 N N . VAL B 1 65 ? -4.008 -7.461 2.52 1 78.12 65 VAL B N 1
ATOM 2628 C CA . VAL B 1 65 ? -2.932 -7.316 3.496 1 78.12 65 VAL B CA 1
ATOM 2629 C C . VAL B 1 65 ? -1.812 -6.465 2.906 1 78.12 65 VAL B C 1
ATOM 2631 O O . VAL B 1 65 ? -0.672 -6.512 3.375 1 78.12 65 VAL B O 1
ATOM 2634 N N . GLY B 1 66 ? -2.064 -5.773 1.823 1 78.75 66 GLY B N 1
ATOM 2635 C CA . GLY B 1 66 ? -1.154 -4.773 1.286 1 78.75 66 GLY B CA 1
ATOM 2636 C C . GLY B 1 66 ? -0.081 -5.363 0.391 1 78.75 66 GLY B C 1
ATOM 2637 O O . GLY B 1 66 ? 0.994 -4.781 0.234 1 78.75 66 GLY B O 1
ATOM 2638 N N . VAL B 1 67 ? -0.315 -6.527 -0.133 1 88.62 67 VAL B N 1
ATOM 2639 C CA . VAL B 1 67 ? 0.646 -7.18 -1.016 1 88.62 67 VAL B CA 1
ATOM 2640 C C . VAL B 1 67 ? 0.106 -7.195 -2.443 1 88.62 67 VAL B C 1
ATOM 2642 O O . VAL B 1 67 ? -1.057 -7.539 -2.67 1 88.62 67 VAL B O 1
ATOM 2645 N N . ASN B 1 68 ? 0.947 -6.734 -3.352 1 91.75 68 ASN B N 1
ATOM 2646 C CA . ASN B 1 68 ? 0.569 -6.809 -4.758 1 91.75 68 ASN B CA 1
ATOM 2647 C C . ASN B 1 68 ? 0.513 -8.25 -5.246 1 91.75 68 ASN B C 1
ATOM 2649 O O . ASN B 1 68 ? 1.245 -9.109 -4.75 1 91.75 68 ASN B O 1
ATOM 2653 N N . ALA B 1 69 ? -0.42 -8.539 -6.195 1 96.25 69 ALA B N 1
ATOM 2654 C CA . ALA B 1 69 ? -0.513 -9.859 -6.82 1 96.25 69 ALA B CA 1
ATOM 2655 C C . ALA B 1 69 ? -0.499 -9.742 -8.344 1 96.25 69 ALA B C 1
ATOM 2657 O O . ALA B 1 69 ? -1.038 -8.789 -8.906 1 96.25 69 ALA B O 1
ATOM 2658 N N . PHE B 1 70 ? 0.186 -10.664 -8.883 1 98.31 70 PHE B N 1
ATOM 2659 C CA . PHE B 1 70 ? 0.151 -10.773 -10.336 1 98.31 70 PHE B CA 1
ATOM 2660 C C . PHE B 1 70 ? -0.253 -12.172 -10.773 1 98.31 70 PHE B C 1
ATOM 2662 O O . PHE B 1 70 ? 0.407 -13.156 -10.414 1 98.31 70 PHE B O 1
ATOM 2669 N N . ARG B 1 71 ? -1.341 -12.305 -11.422 1 98.38 71 ARG B N 1
ATOM 2670 C CA . ARG B 1 71 ? -1.744 -13.547 -12.078 1 98.38 71 ARG B CA 1
ATOM 2671 C C . ARG B 1 71 ? -1.643 -13.414 -13.594 1 98.38 71 ARG B C 1
ATOM 2673 O O . ARG B 1 71 ? -1.931 -12.352 -14.156 1 98.38 71 ARG B O 1
ATOM 2680 N N . PHE B 1 72 ? -1.239 -14.531 -14.25 1 98.69 72 PHE B N 1
ATOM 2681 C CA . PHE B 1 72 ? -1.024 -14.453 -15.695 1 98.69 72 PHE B CA 1
ATOM 2682 C C . PHE B 1 72 ? -1.331 -15.789 -16.359 1 98.69 72 PHE B C 1
ATOM 2684 O O . PHE B 1 72 ? -1.499 -16.812 -15.672 1 98.69 72 PHE B O 1
ATOM 2691 N N . ASP B 1 73 ? -1.484 -15.75 -17.703 1 98.75 73 ASP B N 1
ATOM 2692 C CA . ASP B 1 73 ? -1.637 -16.953 -18.516 1 98.75 73 ASP B CA 1
ATOM 2693 C C . ASP B 1 73 ? -0.281 -17.469 -18.984 1 98.75 73 ASP B C 1
ATOM 2695 O O . ASP B 1 73 ? 0.496 -16.734 -19.594 1 98.75 73 ASP B O 1
ATOM 2699 N N . PHE B 1 74 ? -0.031 -18.734 -18.703 1 98.69 74 PHE B N 1
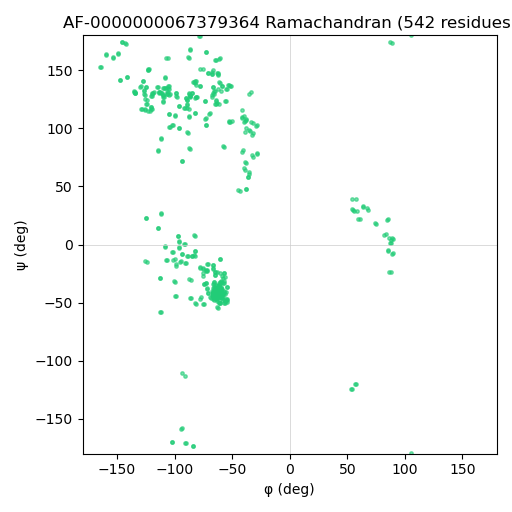ATOM 2700 C CA . PHE B 1 74 ? 1.134 -19.344 -19.328 1 98.69 74 PHE B CA 1
ATOM 2701 C C . PHE B 1 74 ? 0.996 -19.344 -20.844 1 98.69 74 PHE B C 1
ATOM 2703 O O . PHE B 1 74 ? -0.116 -19.266 -21.375 1 98.69 74 PHE B O 1
ATOM 2710 N N . ALA B 1 75 ? 2.156 -19.484 -21.531 1 98.06 75 ALA B N 1
ATOM 2711 C CA . ALA B 1 75 ? 2.107 -19.578 -22.984 1 98.06 75 ALA B CA 1
ATOM 2712 C C . ALA B 1 75 ? 1.179 -20.703 -23.438 1 98.06 75 ALA B C 1
ATOM 2714 O O . ALA B 1 75 ? 1.203 -21.797 -22.875 1 98.06 75 ALA B O 1
ATOM 2715 N N . GLY B 1 76 ? 0.332 -20.344 -24.422 1 97 76 GLY B N 1
ATOM 2716 C CA . GLY B 1 76 ? -0.573 -21.344 -24.953 1 97 76 GLY B CA 1
ATOM 2717 C C . GLY B 1 76 ? -1.88 -21.453 -24.188 1 97 76 GLY B C 1
ATOM 2718 O O . GLY B 1 76 ? -2.752 -22.25 -24.547 1 97 76 GLY B O 1
ATOM 2719 N N . ASN B 1 77 ? -2.055 -20.656 -23.203 1 97.56 77 ASN B N 1
ATOM 2720 C CA . ASN B 1 77 ? -3.281 -20.625 -22.406 1 97.56 77 ASN B CA 1
ATOM 2721 C C . ASN B 1 77 ? -3.922 -19.25 -22.406 1 97.56 77 ASN B C 1
ATOM 2723 O O . ASN B 1 77 ? -3.227 -18.234 -22.531 1 97.56 77 ASN B O 1
ATOM 2727 N N . GLY B 1 78 ? -5.246 -19.234 -22.266 1 97.31 78 GLY B N 1
ATOM 2728 C CA . GLY B 1 78 ? -5.969 -17.969 -22.125 1 97.31 78 GLY B CA 1
ATOM 2729 C C . GLY B 1 78 ? -5.668 -16.969 -23.219 1 97.31 78 GLY B C 1
ATOM 2730 O O . GLY B 1 78 ? -5.789 -17.297 -24.406 1 97.31 78 GLY B O 1
ATOM 2731 N N . GLU B 1 79 ? -5.207 -15.742 -22.766 1 97.5 79 GLU B N 1
ATOM 2732 C CA . GLU B 1 79 ? -4.988 -14.648 -23.719 1 97.5 79 GLU B CA 1
ATOM 2733 C C . GLU B 1 79 ? -3.523 -14.578 -24.141 1 97.5 79 GLU B C 1
ATOM 2735 O O . GLU B 1 79 ? -3.154 -13.742 -24.969 1 97.5 79 GLU B O 1
ATOM 2740 N N . SER B 1 80 ? -2.676 -15.453 -23.547 1 98.12 80 SER B N 1
ATOM 2741 C CA . SER B 1 80 ? -1.256 -15.43 -23.891 1 98.12 80 SER B CA 1
ATOM 2742 C C . SER B 1 80 ? -0.994 -16.062 -25.25 1 98.12 80 SER B C 1
ATOM 2744 O O . SER B 1 80 ? -1.73 -16.953 -25.672 1 98.12 80 SER B O 1
ATOM 2746 N N . GLU B 1 81 ? 0.046 -15.578 -25.859 1 97.5 81 GLU B N 1
ATOM 2747 C CA . GLU B 1 81 ? 0.464 -16.156 -27.125 1 97.5 81 GLU B CA 1
ATOM 2748 C C . GLU B 1 81 ? 1.113 -17.531 -26.922 1 97.5 81 GLU B C 1
ATOM 2750 O O . GLU B 1 81 ? 1.4 -17.922 -25.797 1 97.5 81 GLU B O 1
ATOM 2755 N N . GLY B 1 82 ? 1.271 -18.297 -28.031 1 95.94 82 GLY B N 1
ATOM 2756 C CA . GLY B 1 82 ? 1.861 -19.625 -28.016 1 95.94 82 GLY B CA 1
ATOM 2757 C C . GLY B 1 82 ? 0.84 -20.734 -28.172 1 95.94 82 GLY B C 1
ATOM 2758 O O . GLY B 1 82 ? -0.355 -20.469 -28.312 1 95.94 82 GLY B O 1
ATOM 2759 N N . LEU B 1 83 ? 1.388 -21.969 -28.141 1 93.19 83 LEU B N 1
ATOM 2760 C CA . LEU B 1 83 ? 0.536 -23.141 -28.297 1 93.19 83 LEU B CA 1
ATOM 2761 C C . LEU B 1 83 ? 0.533 -23.984 -27.031 1 93.19 83 LEU B C 1
ATOM 2763 O O . LEU B 1 83 ? 1.58 -24.188 -26.406 1 93.19 83 LEU B O 1
ATOM 2767 N N . PHE B 1 84 ? -0.646 -24.375 -26.703 1 95.12 84 PHE B N 1
ATOM 2768 C CA . PHE B 1 84 ? -0.766 -25.234 -25.547 1 95.12 84 PHE B CA 1
ATOM 2769 C C . PHE B 1 84 ? -0.009 -26.547 -25.766 1 95.12 84 PHE B C 1
ATOM 2771 O O . PHE B 1 84 ? -0.056 -27.125 -26.859 1 95.12 84 PHE B O 1
ATOM 2778 N N . GLN B 1 85 ? 0.661 -26.984 -24.672 1 93 85 GLN B N 1
ATOM 2779 C CA . GLN B 1 85 ? 1.321 -28.281 -24.672 1 93 85 GLN B CA 1
ATOM 2780 C C . GLN B 1 85 ? 1.035 -29.047 -23.375 1 93 85 GLN B C 1
ATOM 2782 O O . GLN B 1 85 ? 1.063 -28.469 -22.297 1 93 85 GLN B O 1
ATOM 2787 N N . TYR B 1 86 ? 0.631 -30.359 -23.359 1 91.94 86 TYR B N 1
ATOM 2788 C CA . TYR B 1 86 ? 0.261 -31.234 -22.25 1 91.94 86 TYR B CA 1
ATOM 2789 C C . TYR B 1 86 ? 1.379 -31.312 -21.219 1 91.94 86 TYR B C 1
ATOM 2791 O O . TYR B 1 86 ? 1.129 -31.219 -20.016 1 91.94 86 TYR B O 1
ATOM 2799 N N . GLY B 1 87 ? 2.641 -31.422 -21.422 1 91.75 87 GLY B N 1
ATOM 2800 C CA . GLY B 1 87 ? 3.824 -31.344 -20.578 1 91.75 87 GLY B CA 1
ATOM 2801 C C . GLY B 1 87 ? 4.406 -29.938 -20.5 1 91.75 87 GLY B C 1
ATOM 2802 O O . GLY B 1 87 ? 3.744 -29.016 -20.031 1 91.75 87 GLY B O 1
ATOM 2803 N N . ASN B 1 88 ? 5.379 -29.719 -20.922 1 92.94 88 ASN B N 1
ATOM 2804 C CA . ASN B 1 88 ? 6.078 -28.438 -21.078 1 92.94 88 ASN B CA 1
ATOM 2805 C C . ASN B 1 88 ? 6.262 -27.734 -19.734 1 92.94 88 ASN B C 1
ATOM 2807 O O . ASN B 1 88 ? 6.008 -26.547 -19.609 1 92.94 88 ASN B O 1
ATOM 2811 N N . TYR B 1 89 ? 6.555 -28.531 -18.719 1 96.12 89 TYR B N 1
ATOM 2812 C CA . TYR B 1 89 ? 6.828 -28.016 -17.391 1 96.12 89 TYR B CA 1
ATOM 2813 C C . TYR B 1 89 ? 8.023 -27.062 -17.422 1 96.12 89 TYR B C 1
ATOM 2815 O O . TYR B 1 89 ? 8 -26.016 -16.781 1 96.12 89 TYR B O 1
ATOM 2823 N N . ARG B 1 90 ? 9.008 -27.406 -18.156 1 94.5 90 ARG B N 1
ATOM 2824 C CA . ARG B 1 90 ? 10.211 -26.594 -18.234 1 94.5 90 ARG B CA 1
ATOM 2825 C C . ARG B 1 90 ? 9.922 -25.25 -18.906 1 94.5 90 ARG B C 1
ATOM 2827 O O . ARG B 1 90 ? 10.43 -24.219 -18.469 1 94.5 90 ARG B O 1
ATOM 2834 N N . LYS B 1 91 ? 9.133 -25.344 -19.906 1 96 91 LYS B N 1
ATOM 2835 C CA . LYS B 1 91 ? 8.758 -24.094 -20.562 1 96 91 LYS B CA 1
ATOM 2836 C C . LYS B 1 91 ? 7.969 -23.188 -19.625 1 96 91 LYS B C 1
ATOM 2838 O O . LYS B 1 91 ? 8.117 -21.969 -19.672 1 96 91 LYS B O 1
ATOM 2843 N N . GLU B 1 92 ? 7.086 -23.719 -18.859 1 97.56 92 GLU B N 1
ATOM 2844 C CA . GLU B 1 92 ? 6.312 -22.922 -17.906 1 97.56 92 GLU B CA 1
ATOM 2845 C C . GLU B 1 92 ? 7.211 -22.312 -16.844 1 97.56 92 GLU B C 1
ATOM 2847 O O . GLU B 1 92 ? 6.992 -21.172 -16.422 1 97.56 92 GLU B O 1
ATOM 2852 N N . ALA B 1 93 ? 8.234 -23.062 -16.406 1 97.75 93 ALA B N 1
ATOM 2853 C CA . ALA B 1 93 ? 9.227 -22.484 -15.516 1 97.75 93 ALA B CA 1
ATOM 2854 C C . ALA B 1 93 ? 9.961 -21.312 -16.172 1 97.75 93 ALA B C 1
ATOM 2856 O O . ALA B 1 93 ? 10.242 -20.297 -15.539 1 97.75 93 ALA B O 1
ATOM 2857 N N . ASP B 1 94 ? 10.242 -21.469 -17.469 1 97.56 94 ASP B N 1
ATOM 2858 C CA . ASP B 1 94 ? 10.883 -20.391 -18.219 1 97.56 94 ASP B CA 1
ATOM 2859 C C . ASP B 1 94 ? 9.969 -19.188 -18.344 1 97.56 94 ASP B C 1
ATOM 2861 O O . ASP B 1 94 ? 10.43 -18.047 -18.266 1 97.56 94 ASP B O 1
ATOM 2865 N N . ASP B 1 95 ? 8.68 -19.469 -18.641 1 98.5 95 ASP B N 1
ATOM 2866 C CA . ASP B 1 95 ? 7.711 -18.375 -18.641 1 98.5 95 ASP B CA 1
ATOM 2867 C C . ASP B 1 95 ? 7.727 -17.609 -17.312 1 98.5 95 ASP B C 1
ATOM 2869 O O . ASP B 1 95 ? 7.754 -16.391 -17.297 1 98.5 95 ASP B O 1
ATOM 2873 N N . LEU B 1 96 ? 7.699 -18.375 -16.266 1 98.75 96 LEU B N 1
ATOM 2874 C CA . LEU B 1 96 ? 7.715 -17.797 -14.93 1 98.75 96 LEU B CA 1
ATOM 2875 C C . LEU B 1 96 ? 8.969 -16.953 -14.711 1 98.75 96 LEU B C 1
ATOM 2877 O O . LEU B 1 96 ? 8.914 -15.891 -14.094 1 98.75 96 LEU B O 1
ATOM 2881 N N . ARG B 1 97 ? 10.102 -17.375 -15.219 1 98.69 97 ARG B N 1
ATOM 2882 C CA . ARG B 1 97 ? 11.344 -16.609 -15.133 1 98.69 97 ARG B CA 1
ATOM 2883 C C . ARG B 1 97 ? 11.211 -15.266 -15.828 1 98.69 97 ARG B C 1
ATOM 2885 O O . ARG B 1 97 ? 11.68 -14.25 -15.312 1 98.69 97 ARG B O 1
ATOM 2892 N N . SER B 1 98 ? 10.594 -15.273 -16.969 1 98.69 98 SER B N 1
ATOM 2893 C CA . SER B 1 98 ? 10.367 -14.031 -17.688 1 98.69 98 SER B CA 1
ATOM 2894 C C . SER B 1 98 ? 9.492 -13.078 -16.875 1 98.69 98 SER B C 1
ATOM 2896 O O . SER B 1 98 ? 9.742 -11.867 -16.844 1 98.69 98 SER B O 1
ATOM 2898 N N . VAL B 1 99 ? 8.5 -13.617 -16.219 1 98.81 99 VAL B N 1
ATOM 2899 C CA . VAL B 1 99 ? 7.582 -12.82 -15.406 1 98.81 99 VAL B CA 1
ATOM 2900 C C . VAL B 1 99 ? 8.328 -12.242 -14.211 1 98.81 99 VAL B C 1
ATOM 2902 O O . VAL B 1 99 ? 8.25 -11.039 -13.953 1 98.81 99 VAL B O 1
ATOM 2905 N N . VAL B 1 100 ? 9.094 -13.047 -13.523 1 98.69 100 VAL B N 1
ATOM 2906 C CA . VAL B 1 100 ? 9.859 -12.625 -12.359 1 98.69 100 VAL B CA 1
ATOM 2907 C C . VAL B 1 100 ? 10.852 -11.539 -12.758 1 98.69 100 VAL B C 1
ATOM 2909 O O . VAL B 1 100 ? 10.961 -10.508 -12.086 1 98.69 100 VAL B O 1
ATOM 2912 N N . SER B 1 101 ? 11.531 -11.742 -13.852 1 98.25 101 SER B N 1
ATOM 2913 C CA . SER B 1 101 ? 12.523 -10.781 -14.328 1 98.25 101 SER B CA 1
ATOM 2914 C C . SER B 1 101 ? 11.875 -9.445 -14.664 1 98.25 101 SER B C 1
ATOM 2916 O O . SER B 1 101 ? 12.406 -8.383 -14.328 1 98.25 101 SER B O 1
ATOM 2918 N N . TYR B 1 102 ? 10.758 -9.516 -15.305 1 97.81 102 TYR B N 1
ATOM 2919 C CA . TYR B 1 102 ? 10.039 -8.312 -15.695 1 97.81 102 TYR B CA 1
ATOM 2920 C C . TYR B 1 102 ? 9.727 -7.445 -14.484 1 97.81 102 TYR B C 1
ATOM 2922 O O . TYR B 1 102 ? 10.031 -6.25 -14.469 1 97.81 102 TYR B O 1
ATOM 2930 N N . PHE B 1 103 ? 9.172 -8.016 -13.492 1 97.25 103 PHE B N 1
ATOM 2931 C CA . PHE B 1 103 ? 8.734 -7.25 -12.328 1 97.25 103 PHE B CA 1
ATOM 2932 C C . PHE B 1 103 ? 9.922 -6.832 -11.477 1 97.25 103 PHE B C 1
ATOM 2934 O O . PHE B 1 103 ? 9.914 -5.762 -10.867 1 97.25 103 PHE B O 1
ATOM 2941 N N . SER B 1 104 ? 10.969 -7.695 -11.43 1 96.94 104 SER B N 1
ATOM 2942 C CA . SER B 1 104 ? 12.188 -7.293 -10.734 1 96.94 104 SER B CA 1
ATOM 2943 C C . SER B 1 104 ? 12.781 -6.035 -11.359 1 96.94 104 SER B C 1
ATOM 2945 O O . SER B 1 104 ? 13.242 -5.141 -10.648 1 96.94 104 SER B O 1
ATOM 2947 N N . GLU B 1 105 ? 12.727 -5.953 -12.617 1 95.62 105 GLU B N 1
ATOM 2948 C CA . GLU B 1 105 ? 13.234 -4.785 -13.328 1 95.62 105 GLU B CA 1
ATOM 2949 C C . GLU B 1 105 ? 12.422 -3.539 -13 1 95.62 105 GLU B C 1
ATOM 2951 O O . GLU B 1 105 ? 12.953 -2.426 -13 1 95.62 105 GLU B O 1
ATOM 2956 N N . GLN B 1 106 ? 11.195 -3.756 -12.758 1 91.88 106 GLN B N 1
ATOM 2957 C CA . GLN B 1 106 ? 10.32 -2.652 -12.359 1 91.88 106 GLN B CA 1
ATOM 2958 C C . GLN B 1 106 ? 10.438 -2.377 -10.859 1 91.88 106 GLN B C 1
ATOM 2960 O O . GLN B 1 106 ? 9.617 -1.644 -10.297 1 91.88 106 GLN B O 1
ATOM 2965 N N . LYS B 1 107 ? 11.375 -3.01 -10.18 1 90.56 107 LYS B N 1
ATOM 2966 C CA . LYS B 1 107 ? 11.766 -2.779 -8.789 1 90.56 107 LYS B CA 1
ATOM 2967 C C . LYS B 1 107 ? 10.719 -3.344 -7.824 1 90.56 107 LYS B C 1
ATOM 2969 O O . LYS B 1 107 ? 10.609 -2.885 -6.684 1 90.56 107 LYS B O 1
ATOM 2974 N N . TYR B 1 108 ? 9.898 -4.219 -8.289 1 92.75 108 TYR B N 1
ATOM 2975 C CA . TYR B 1 108 ? 9.086 -4.992 -7.359 1 92.75 108 TYR B CA 1
ATOM 2976 C C . TYR B 1 108 ? 9.945 -5.996 -6.598 1 92.75 108 TYR B C 1
ATOM 2978 O O . TYR B 1 108 ? 10.961 -6.465 -7.105 1 92.75 108 TYR B O 1
ATOM 2986 N N . ASP B 1 109 ? 9.516 -6.227 -5.375 1 95 109 ASP B N 1
ATOM 2987 C CA . ASP B 1 109 ? 10.086 -7.301 -4.566 1 95 109 ASP B CA 1
ATOM 2988 C C . ASP B 1 109 ? 9.234 -8.562 -4.648 1 95 109 ASP B C 1
ATOM 2990 O O . ASP B 1 109 ? 8.18 -8.648 -4.012 1 95 109 ASP B O 1
ATOM 2994 N N . ILE B 1 110 ? 9.656 -9.5 -5.457 1 97.94 110 ILE B N 1
ATOM 2995 C CA . ILE B 1 110 ? 8.906 -10.75 -5.574 1 97.94 110 ILE B CA 1
ATOM 2996 C C . ILE B 1 110 ? 9.094 -11.586 -4.312 1 97.94 110 ILE B C 1
ATOM 2998 O O . ILE B 1 110 ? 10.086 -12.297 -4.176 1 97.94 110 ILE B O 1
ATOM 3002 N N . ILE B 1 111 ? 8.055 -11.578 -3.445 1 97 111 ILE B N 1
ATOM 3003 C CA . ILE B 1 111 ? 8.273 -12.133 -2.115 1 97 111 ILE B CA 1
ATOM 3004 C C . ILE B 1 111 ? 7.824 -13.594 -2.088 1 97 111 ILE B C 1
ATOM 3006 O O . ILE B 1 111 ? 8.164 -14.336 -1.165 1 97 111 ILE B O 1
ATOM 3010 N N . ALA B 1 112 ? 7.066 -14.023 -3.1 1 98.75 112 ALA B N 1
ATOM 3011 C CA . ALA B 1 112 ? 6.617 -15.414 -3.139 1 98.75 112 ALA B CA 1
ATOM 3012 C C . ALA B 1 112 ? 6.109 -15.789 -4.527 1 98.75 112 ALA B C 1
ATOM 3014 O O . ALA B 1 112 ? 5.68 -14.922 -5.293 1 98.75 112 ALA B O 1
ATOM 3015 N N . LEU B 1 113 ? 6.191 -17.062 -4.887 1 98.88 113 LEU B N 1
ATOM 3016 C CA . LEU B 1 113 ? 5.512 -17.688 -6.016 1 98.88 113 LEU B CA 1
ATOM 3017 C C . LEU B 1 113 ? 4.48 -18.703 -5.535 1 98.88 113 LEU B C 1
ATOM 3019 O O . LEU B 1 113 ? 4.77 -19.516 -4.656 1 98.88 113 LEU B O 1
ATOM 3023 N N . VAL B 1 114 ? 3.285 -18.625 -6.055 1 98.94 114 VAL B N 1
ATOM 3024 C CA . VAL B 1 114 ? 2.201 -19.531 -5.68 1 98.94 114 VAL B CA 1
ATOM 3025 C C . VAL B 1 114 ? 1.635 -20.203 -6.93 1 98.94 114 VAL B C 1
ATOM 3027 O O . VAL B 1 114 ? 1.429 -19.547 -7.953 1 98.94 114 VAL B O 1
ATOM 3030 N N . GLY B 1 115 ? 1.418 -21.438 -6.863 1 98.94 115 GLY B N 1
ATOM 3031 C CA . GLY B 1 115 ? 0.83 -22.156 -7.988 1 98.94 115 GLY B CA 1
ATOM 3032 C C . GLY B 1 115 ? -0.172 -23.219 -7.566 1 98.94 115 GLY B C 1
ATOM 3033 O O . GLY B 1 115 ? 0.024 -23.891 -6.559 1 98.94 115 GLY B O 1
ATOM 3034 N N . HIS B 1 116 ? -1.21 -23.391 -8.336 1 98.88 116 HIS B N 1
ATOM 3035 C CA . HIS B 1 116 ? -2.215 -24.438 -8.117 1 98.88 116 HIS B CA 1
ATOM 3036 C C . HIS B 1 116 ? -2.098 -25.547 -9.156 1 98.88 116 HIS B C 1
ATOM 3038 O O . HIS B 1 116 ? -2.002 -25.266 -10.359 1 98.88 116 HIS B O 1
ATOM 3044 N N . SER B 1 117 ? -2.168 -26.781 -8.641 1 98.5 117 SER B N 1
ATOM 3045 C CA . SER B 1 117 ? -2.15 -27.953 -9.516 1 98.5 117 SER B CA 1
ATOM 3046 C C . SER B 1 117 ? -0.903 -27.953 -10.391 1 98.5 117 SER B C 1
ATOM 3048 O O . SER B 1 117 ? 0.219 -27.875 -9.883 1 98.5 117 SER B O 1
ATOM 3050 N N . LYS B 1 118 ? -0.997 -27.938 -11.68 1 98.19 118 LYS B N 1
ATOM 3051 C CA . LYS B 1 118 ? 0.179 -27.875 -12.547 1 98.19 118 LYS B CA 1
ATOM 3052 C C . LYS B 1 118 ? 1.001 -26.609 -12.266 1 98.19 118 LYS B C 1
ATOM 3054 O O . LYS B 1 118 ? 2.227 -26.625 -12.406 1 98.19 118 LYS B O 1
ATOM 3059 N N . GLY B 1 119 ? 0.34 -25.547 -11.883 1 98.69 119 GLY B N 1
ATOM 3060 C CA . GLY B 1 119 ? 1.047 -24.344 -11.453 1 98.69 119 GLY B CA 1
ATOM 3061 C C . GLY B 1 119 ? 1.917 -24.578 -10.234 1 98.69 119 GLY B C 1
ATOM 3062 O O . GLY B 1 119 ? 2.959 -23.938 -10.078 1 98.69 119 GLY B O 1
ATOM 3063 N N . GLY B 1 120 ? 1.428 -25.422 -9.336 1 98.81 120 GLY B N 1
ATOM 3064 C CA . GLY B 1 120 ? 2.266 -25.828 -8.219 1 98.81 120 GLY B CA 1
ATOM 3065 C C . GLY B 1 120 ? 3.564 -26.484 -8.656 1 98.81 120 GLY B C 1
ATOM 3066 O O . GLY B 1 120 ? 4.629 -26.172 -8.109 1 98.81 120 GLY B O 1
ATOM 3067 N N . ASN B 1 121 ? 3.51 -27.312 -9.633 1 98.5 121 ASN B N 1
ATOM 3068 C CA . ASN B 1 121 ? 4.711 -27.922 -10.188 1 98.5 121 ASN B CA 1
ATOM 3069 C C . ASN B 1 121 ? 5.633 -26.875 -10.805 1 98.5 121 ASN B C 1
ATOM 3071 O O . ASN B 1 121 ? 6.855 -26.953 -10.664 1 98.5 121 ASN B O 1
ATOM 3075 N N . ALA B 1 122 ? 5.043 -25.922 -11.492 1 98.44 122 ALA B N 1
ATOM 3076 C CA . ALA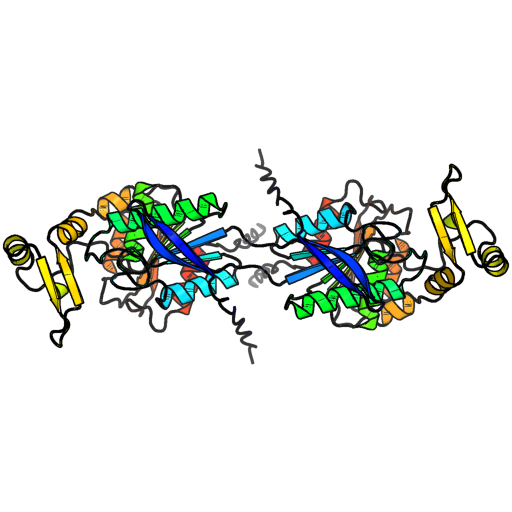 B 1 122 ? 5.832 -24.875 -12.148 1 98.44 122 ALA B CA 1
ATOM 3077 C C . ALA B 1 122 ? 6.652 -24.078 -11.133 1 98.44 122 ALA B C 1
ATOM 3079 O O . ALA B 1 122 ? 7.84 -23.844 -11.336 1 98.44 122 ALA B O 1
ATOM 3080 N N . VAL B 1 123 ? 6.066 -23.703 -10.023 1 98.88 123 VAL B N 1
ATOM 3081 C CA . VAL B 1 123 ? 6.77 -22.859 -9.055 1 98.88 123 VAL B CA 1
ATOM 3082 C C . VAL B 1 123 ? 7.832 -23.688 -8.336 1 98.88 123 VAL B C 1
ATOM 3084 O O . VAL B 1 123 ? 8.898 -23.188 -7.996 1 98.88 123 VAL B O 1
ATOM 3087 N N . LEU B 1 124 ? 7.582 -25 -8.102 1 98.75 124 LEU B N 1
ATOM 3088 C CA . LEU B 1 124 ? 8.594 -25.859 -7.508 1 98.75 124 LEU B CA 1
ATOM 3089 C C . LEU B 1 124 ? 9.781 -26.047 -8.445 1 98.75 124 LEU B C 1
ATOM 3091 O O . LEU B 1 124 ? 10.938 -25.953 -8.023 1 98.75 124 LEU B O 1
ATOM 3095 N N . LEU B 1 125 ? 9.445 -26.297 -9.68 1 98.5 125 LEU B N 1
ATOM 3096 C CA . LEU B 1 125 ? 10.516 -26.453 -10.656 1 98.5 125 LEU B CA 1
ATOM 3097 C C . LEU B 1 125 ? 11.328 -25.156 -10.773 1 98.5 125 LEU B C 1
ATOM 3099 O O . LEU B 1 125 ? 12.562 -25.203 -10.836 1 98.5 125 LEU B O 1
ATOM 3103 N N . TYR B 1 126 ? 10.648 -24.047 -10.773 1 98.62 126 TYR B N 1
ATOM 3104 C CA . TYR B 1 126 ? 11.32 -22.75 -10.797 1 98.62 126 TYR B CA 1
ATOM 3105 C C . TYR B 1 126 ? 12.297 -22.625 -9.633 1 98.62 126 TYR B C 1
ATOM 3107 O O . TYR B 1 126 ? 13.453 -22.25 -9.828 1 98.62 126 TYR B O 1
ATOM 3115 N N . ALA B 1 127 ? 11.867 -22.938 -8.461 1 98.56 127 ALA B N 1
ATOM 3116 C CA . ALA B 1 127 ? 12.68 -22.812 -7.254 1 98.56 127 ALA B CA 1
ATOM 3117 C C . ALA B 1 127 ? 13.922 -23.703 -7.324 1 98.56 127 ALA B C 1
ATOM 3119 O O . ALA B 1 127 ? 14.969 -23.344 -6.781 1 98.56 127 ALA B O 1
ATOM 3120 N N . SER B 1 128 ? 13.766 -24.797 -7.953 1 98.06 128 SER B N 1
ATOM 3121 C CA . SER B 1 128 ? 14.875 -25.734 -8.078 1 98.06 128 SER B CA 1
ATOM 3122 C C . SER B 1 128 ? 15.93 -25.219 -9.047 1 98.06 128 SER B C 1
ATOM 3124 O O . SER B 1 128 ? 17.094 -25.641 -8.984 1 98.06 128 SER B O 1
ATOM 3126 N N . MET B 1 129 ? 15.531 -24.359 -9.914 1 97 129 MET B N 1
ATOM 3127 C CA . MET B 1 129 ? 16.406 -23.906 -10.992 1 97 129 MET B CA 1
ATOM 3128 C C . MET B 1 129 ? 17.047 -22.562 -10.656 1 97 129 MET B C 1
ATOM 3130 O O . MET B 1 129 ? 18.219 -22.344 -10.93 1 97 129 MET B O 1
ATOM 3134 N N . TYR B 1 130 ? 16.375 -21.594 -10.141 1 95.56 130 TYR B N 1
ATOM 3135 C CA . TYR B 1 130 ? 16.828 -20.203 -10.109 1 95.56 130 TYR B CA 1
ATOM 3136 C C . TYR B 1 130 ? 17.109 -19.75 -8.68 1 95.56 130 TYR B C 1
ATOM 3138 O O . TYR B 1 130 ? 17.922 -18.859 -8.453 1 95.56 130 TYR B O 1
ATOM 3146 N N . HIS B 1 131 ? 16.547 -20.203 -7.695 1 95.19 131 HIS B N 1
ATOM 3147 C CA . HIS B 1 131 ? 16.812 -20.016 -6.277 1 95.19 131 HIS B CA 1
ATOM 3148 C C . HIS B 1 131 ? 16.719 -18.531 -5.887 1 95.19 131 HIS B C 1
ATOM 3150 O O . HIS B 1 131 ? 17.344 -18.109 -4.914 1 95.19 131 HIS B O 1
ATOM 3156 N N . ASP B 1 132 ? 16.047 -17.641 -6.602 1 96.75 132 ASP B N 1
ATOM 3157 C CA . ASP B 1 132 ? 16.016 -16.203 -6.352 1 96.75 132 ASP B CA 1
ATOM 3158 C C . ASP B 1 132 ? 14.742 -15.789 -5.609 1 96.75 132 ASP B C 1
ATOM 3160 O O . ASP B 1 132 ? 14.625 -14.648 -5.152 1 96.75 132 ASP B O 1
ATOM 3164 N N . VAL B 1 133 ? 13.805 -16.641 -5.531 1 97.38 133 VAL B N 1
ATOM 3165 C CA . VAL B 1 133 ? 12.609 -16.438 -4.715 1 97.38 133 VAL B CA 1
ATOM 3166 C C . VAL B 1 133 ? 12.586 -17.438 -3.564 1 97.38 133 VAL B C 1
ATOM 3168 O O . VAL B 1 133 ? 12.711 -18.641 -3.781 1 97.38 133 VAL B O 1
ATOM 3171 N N . THR B 1 134 ? 12.359 -16.953 -2.336 1 96.81 134 THR B N 1
ATOM 3172 C CA . THR B 1 134 ? 12.672 -17.812 -1.198 1 96.81 134 THR B CA 1
ATOM 3173 C C . THR B 1 134 ? 11.391 -18.312 -0.531 1 96.81 134 THR B C 1
ATOM 3175 O O . THR B 1 134 ? 11.445 -19.031 0.469 1 96.81 134 THR B O 1
ATOM 3178 N N . VAL B 1 135 ? 10.281 -17.938 -0.982 1 98.62 135 VAL B N 1
ATOM 3179 C CA . VAL B 1 135 ? 9.016 -18.453 -0.48 1 98.62 135 VAL B CA 1
ATOM 3180 C C . VAL B 1 135 ? 8.203 -19.031 -1.635 1 98.62 135 VAL B C 1
ATOM 3182 O O . VAL B 1 135 ? 7.883 -18.328 -2.596 1 98.62 135 VAL B O 1
ATOM 3185 N N . ILE B 1 136 ? 7.871 -20.328 -1.55 1 98.88 136 ILE B N 1
ATOM 3186 C CA . ILE B 1 136 ? 7.152 -21.047 -2.594 1 98.88 136 ILE B CA 1
ATOM 3187 C C . ILE B 1 136 ? 5.922 -21.734 -1.996 1 98.88 136 ILE B C 1
ATOM 3189 O O . ILE B 1 136 ? 6.004 -22.344 -0.933 1 98.88 136 ILE B O 1
ATOM 3193 N N . VAL B 1 137 ? 4.773 -21.562 -2.668 1 98.94 137 VAL B N 1
ATOM 3194 C CA . VAL B 1 137 ? 3.561 -22.234 -2.225 1 98.94 137 VAL B CA 1
ATOM 3195 C C . VAL B 1 137 ? 3.045 -23.156 -3.336 1 98.94 137 VAL B C 1
ATOM 3197 O O . VAL B 1 137 ? 2.689 -22.688 -4.418 1 98.94 137 VAL B O 1
ATOM 3200 N N . ASN B 1 138 ? 3.025 -24.391 -3.078 1 98.94 138 ASN B N 1
ATOM 3201 C CA . ASN B 1 138 ? 2.48 -25.453 -3.932 1 98.94 138 ASN B CA 1
ATOM 3202 C C . ASN B 1 138 ? 1.088 -25.875 -3.477 1 98.94 138 ASN B C 1
ATOM 3204 O O . ASN B 1 138 ? 0.939 -26.516 -2.436 1 98.94 138 ASN B O 1
ATOM 3208 N N . ILE B 1 139 ? 0.104 -25.547 -4.277 1 98.94 139 ILE B N 1
ATOM 3209 C CA . ILE B 1 139 ? -1.266 -25.938 -3.977 1 98.94 139 ILE B CA 1
ATOM 3210 C C . ILE B 1 139 ? -1.667 -27.109 -4.875 1 98.94 139 ILE B C 1
ATOM 3212 O O . ILE B 1 139 ? -1.963 -26.922 -6.059 1 98.94 139 ILE B O 1
ATOM 3216 N N . SER B 1 140 ? -1.642 -28.312 -4.348 1 98.81 140 SER B N 1
ATOM 3217 C CA . SER B 1 140 ? -2.156 -29.516 -4.984 1 98.81 140 SER B CA 1
ATOM 3218 C C . SER B 1 140 ? -1.326 -29.906 -6.203 1 98.81 140 SER B C 1
ATOM 3220 O O . SER B 1 140 ? -1.866 -30.391 -7.199 1 98.81 140 SER B O 1
ATOM 3222 N N . GLY B 1 141 ? -0.004 -29.594 -6.223 1 98.5 141 GLY B N 1
ATOM 3223 C CA . GLY B 1 141 ? 0.861 -30.078 -7.289 1 98.5 141 GLY B CA 1
ATOM 3224 C C . GLY B 1 141 ? 1 -31.594 -7.309 1 98.5 141 GLY B C 1
ATOM 3225 O O . GLY B 1 141 ? 0.786 -32.25 -6.293 1 98.5 141 GLY B O 1
ATOM 3226 N N . ARG B 1 142 ? 1.388 -32.125 -8.453 1 97.88 142 ARG B N 1
ATOM 3227 C CA . ARG B 1 142 ? 1.549 -33.562 -8.625 1 97.88 142 ARG B CA 1
ATOM 3228 C C . ARG B 1 142 ? 3.012 -33.969 -8.492 1 97.88 142 ARG B C 1
ATOM 3230 O O . ARG B 1 142 ? 3.883 -33.438 -9.164 1 97.88 142 ARG B O 1
ATOM 3237 N N . PHE B 1 143 ? 3.277 -34.969 -7.609 1 98.25 143 PHE B N 1
ATOM 3238 C CA . PHE B 1 143 ? 4.633 -35.469 -7.457 1 98.25 143 PHE B CA 1
ATOM 3239 C C . PHE B 1 143 ? 4.91 -36.562 -8.484 1 98.25 143 PHE B C 1
ATOM 3241 O O . PHE B 1 143 ? 5.938 -36.531 -9.164 1 98.25 143 PHE B O 1
ATOM 3248 N N . ALA B 1 144 ? 3.955 -37.469 -8.586 1 95.62 144 ALA B N 1
ATOM 3249 C CA . ALA B 1 144 ? 4.117 -38.625 -9.484 1 95.62 144 ALA B CA 1
ATOM 3250 C C . ALA B 1 144 ? 3.65 -38.281 -10.898 1 95.62 144 ALA B C 1
ATOM 3252 O O . ALA B 1 144 ? 2.588 -38.719 -11.328 1 95.62 144 ALA B O 1
ATOM 3253 N N . LEU B 1 145 ? 4.488 -37.656 -11.656 1 95 145 LEU B N 1
ATOM 3254 C CA . LEU B 1 145 ? 4.121 -37.188 -12.992 1 95 145 LEU B CA 1
ATOM 3255 C C . LEU B 1 145 ? 3.961 -38.344 -13.961 1 95 145 LEU B C 1
ATOM 3257 O O . LEU B 1 145 ? 3.371 -38.188 -15.031 1 95 145 LEU B O 1
ATOM 3261 N N . GLU B 1 146 ? 4.449 -39.469 -13.641 1 89.31 146 GLU B N 1
ATOM 3262 C CA . GLU B 1 146 ? 4.344 -40.656 -14.492 1 89.31 146 GLU B CA 1
ATOM 3263 C C . GLU B 1 146 ? 3.002 -41.344 -14.297 1 89.31 146 GLU B C 1
ATOM 3265 O O . GLU B 1 146 ? 2.666 -42.281 -15.039 1 89.31 146 GLU B O 1
ATOM 3270 N N . GLN B 1 147 ? 2.307 -40.781 -13.328 1 86.12 147 GLN B N 1
ATOM 3271 C CA . GLN B 1 147 ? 1.019 -41.406 -13.039 1 86.12 147 GLN B CA 1
ATOM 3272 C C . GLN B 1 147 ? -0.134 -40.562 -13.57 1 86.12 147 GLN B C 1
ATOM 3274 O O . GLN B 1 147 ? 0.056 -39.375 -13.914 1 86.12 147 GLN B O 1
ATOM 3279 N N . GLY B 1 148 ? -1.281 -41.156 -13.734 1 82.62 148 GLY B N 1
ATOM 3280 C CA . GLY B 1 148 ? -2.52 -40.438 -14.023 1 82.62 148 GLY B CA 1
ATOM 3281 C C . GLY B 1 148 ? -2.68 -40.094 -15.492 1 82.62 148 GLY B C 1
ATOM 3282 O O . GLY B 1 148 ? -3.559 -39.312 -15.852 1 82.62 148 GLY B O 1
ATOM 3283 N N . MET B 1 149 ? -1.865 -40.562 -16.375 1 88.81 149 MET B N 1
ATOM 3284 C CA . MET B 1 149 ? -1.911 -40.188 -17.781 1 88.81 149 MET B CA 1
ATOM 3285 C C . MET B 1 149 ? -2.896 -41.062 -18.547 1 88.81 149 MET B C 1
ATOM 3287 O O . MET B 1 149 ? -3.521 -40.594 -19.516 1 88.81 149 MET B O 1
ATOM 3291 N N . GLU B 1 150 ? -3.018 -42.281 -18.078 1 86.81 150 GLU B N 1
ATOM 3292 C CA . GLU B 1 150 ? -3.855 -43.219 -18.812 1 86.81 150 GLU B CA 1
ATOM 3293 C C . GLU B 1 150 ? -5.312 -42.75 -18.828 1 86.81 150 GLU B C 1
ATOM 3295 O O . GLU B 1 150 ? -6.023 -43 -19.812 1 86.81 150 GLU B O 1
ATOM 3300 N N . GLY B 1 151 ? -5.738 -42.219 -17.719 1 83.06 151 GLY B N 1
ATOM 3301 C CA . GLY B 1 151 ? -7.105 -41.719 -17.672 1 83.06 151 GLY B CA 1
ATOM 3302 C C . GLY B 1 151 ? -7.414 -40.688 -18.734 1 83.06 151 GLY B C 1
ATOM 3303 O O . GLY B 1 151 ? -8.531 -40.625 -19.234 1 83.06 151 GLY B O 1
ATOM 3304 N N . ARG B 1 152 ? -6.445 -39.969 -19.156 1 84.44 152 ARG B N 1
ATOM 3305 C CA . ARG B 1 152 ? -6.633 -38.875 -20.125 1 84.44 152 ARG B CA 1
ATOM 3306 C C . ARG B 1 152 ? -6.246 -39.344 -21.531 1 84.44 152 ARG B C 1
ATOM 3308 O O . ARG B 1 152 ? -6.895 -38.969 -22.516 1 84.44 152 ARG B O 1
ATOM 3315 N N . LEU B 1 153 ? -5.27 -40.25 -21.641 1 90.88 153 LEU B N 1
ATOM 3316 C CA . LEU B 1 153 ? -4.68 -40.531 -22.938 1 90.88 153 LEU B CA 1
ATOM 3317 C C . LEU B 1 153 ? -5.141 -41.906 -23.438 1 90.88 153 LEU B C 1
ATOM 3319 O O . LEU B 1 153 ? -4.973 -42.219 -24.625 1 90.88 153 LEU B O 1
ATOM 3323 N N . GLY B 1 154 ? -5.73 -42.688 -22.562 1 87.19 154 GLY B N 1
ATOM 3324 C CA . GLY B 1 154 ? -6.215 -44 -22.953 1 87.19 154 GLY B CA 1
ATOM 3325 C C . GLY B 1 154 ? -5.164 -45.094 -22.812 1 87.19 154 GLY B C 1
ATOM 3326 O O . GLY B 1 154 ? -4 -44.781 -22.516 1 87.19 154 GLY B O 1
ATOM 3327 N N . LYS B 1 155 ? -5.602 -46.219 -23.016 1 88.12 155 LYS B N 1
ATOM 3328 C CA . LYS B 1 155 ? -4.711 -47.375 -22.906 1 88.12 155 LYS B CA 1
ATOM 3329 C C . LYS B 1 155 ? -3.654 -47.344 -24 1 88.12 155 LYS B C 1
ATOM 3331 O O . LYS B 1 155 ? -3.891 -46.812 -25.094 1 88.12 155 LYS B O 1
ATOM 3336 N N . ASN B 1 156 ? -2.48 -47.875 -23.766 1 91.44 156 ASN B N 1
ATOM 3337 C CA . ASN B 1 156 ? -1.371 -48.031 -24.703 1 91.44 156 ASN B CA 1
ATOM 3338 C C . ASN B 1 156 ? -0.975 -46.688 -25.312 1 91.44 156 ASN B C 1
ATOM 3340 O O . ASN B 1 156 ? -0.616 -46.625 -26.5 1 91.44 156 ASN B O 1
ATOM 3344 N N . PHE B 1 157 ? -1.209 -45.656 -24.531 1 91.94 157 PHE B N 1
ATOM 3345 C CA . PHE B 1 157 ? -0.969 -44.312 -25.078 1 91.94 157 PHE B CA 1
ATOM 3346 C C . PHE B 1 157 ? 0.489 -44.156 -25.5 1 91.94 157 PHE B C 1
ATOM 3348 O O . PHE B 1 157 ? 0.791 -43.469 -26.469 1 91.94 157 PHE B O 1
ATOM 3355 N N . LEU B 1 158 ? 1.474 -44.781 -24.844 1 91.75 158 LEU B N 1
ATOM 3356 C CA . LEU B 1 158 ? 2.887 -44.688 -25.203 1 91.75 158 LEU B CA 1
ATOM 3357 C C . LEU B 1 158 ? 3.146 -45.281 -26.594 1 91.75 158 LEU B C 1
ATOM 3359 O O . LEU B 1 158 ? 3.863 -44.656 -27.391 1 91.75 158 LEU B O 1
ATOM 3363 N N . GLN B 1 159 ? 2.531 -46.375 -26.766 1 92.69 159 GLN B N 1
ATOM 3364 C CA . GLN B 1 159 ? 2.68 -47 -28.078 1 92.69 159 GLN B CA 1
ATOM 3365 C C . GLN B 1 159 ? 2.006 -46.188 -29.172 1 92.69 159 GLN B C 1
ATOM 3367 O O . GLN B 1 159 ? 2.559 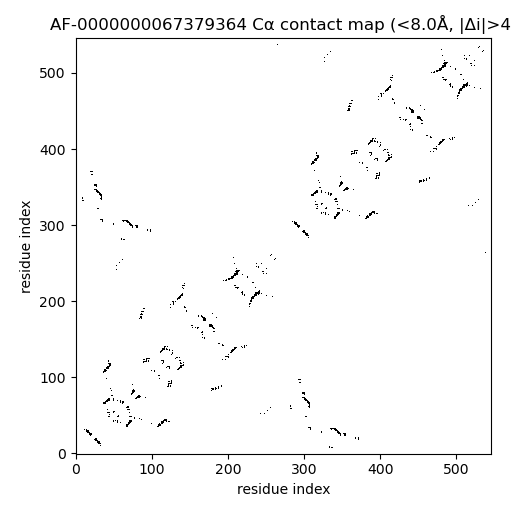-46 -30.25 1 92.69 159 GLN B O 1
ATOM 3372 N N . ARG B 1 160 ? 0.829 -45.719 -28.891 1 94.06 160 ARG B N 1
ATOM 3373 C CA . ARG B 1 160 ? 0.06 -44.938 -29.859 1 94.06 160 ARG B CA 1
ATOM 3374 C C . ARG B 1 160 ? 0.782 -43.656 -30.219 1 94.06 160 ARG B C 1
ATOM 3376 O O . ARG B 1 160 ? 0.824 -43.25 -31.391 1 94.06 160 ARG B O 1
ATOM 3383 N N . ILE B 1 161 ? 1.322 -43 -29.25 1 93.44 161 ILE B N 1
ATOM 3384 C CA . ILE B 1 161 ? 1.947 -41.719 -29.516 1 93.44 161 ILE B CA 1
ATOM 3385 C C . ILE B 1 161 ? 3.256 -41.906 -30.281 1 93.44 161 ILE B C 1
ATOM 3387 O O . ILE B 1 161 ? 3.625 -41.094 -31.125 1 93.44 161 ILE B O 1
ATOM 3391 N N . LYS B 1 162 ? 4.012 -42.969 -29.953 1 92.25 162 LYS B N 1
ATOM 3392 C CA . LYS B 1 162 ? 5.223 -43.281 -30.703 1 92.25 162 LYS B CA 1
ATOM 3393 C C . LYS B 1 162 ? 4.906 -43.562 -32.156 1 92.25 162 LYS B C 1
ATOM 3395 O O . LYS B 1 162 ? 5.684 -43.219 -33.062 1 92.25 162 LYS B O 1
ATOM 3400 N N . LYS B 1 163 ? 3.801 -44.156 -32.375 1 94.12 163 LYS B N 1
ATOM 3401 C CA . LYS B 1 163 ? 3.395 -44.531 -33.75 1 94.12 163 LYS B CA 1
ATOM 3402 C C . LYS B 1 163 ? 2.875 -43.312 -34.5 1 94.12 163 LYS B C 1
ATOM 3404 O O . LYS B 1 163 ? 3.273 -43.094 -35.656 1 94.12 163 LYS B O 1
ATOM 3409 N N . ASP B 1 164 ? 2.031 -42.531 -33.906 1 94.56 164 ASP B N 1
ATOM 3410 C CA . ASP B 1 164 ? 1.293 -41.469 -34.625 1 94.56 164 ASP B CA 1
ATOM 3411 C C . ASP B 1 164 ? 1.956 -40.125 -34.438 1 94.56 164 ASP B C 1
ATOM 3413 O O . ASP B 1 164 ? 1.662 -39.156 -35.156 1 94.56 164 ASP B O 1
ATOM 3417 N N . GLY B 1 165 ? 2.844 -40 -33.438 1 93.94 165 GLY B N 1
ATOM 3418 C CA . GLY B 1 165 ? 3.525 -38.75 -33.125 1 93.94 165 GLY B CA 1
ATOM 3419 C C . GLY B 1 165 ? 2.748 -37.844 -32.188 1 93.94 165 GLY B C 1
ATOM 3420 O O . GLY B 1 165 ? 3.311 -36.906 -31.609 1 93.94 165 GLY B O 1
ATOM 3421 N N . TYR B 1 166 ? 1.425 -38.062 -32.188 1 94.69 166 TYR B N 1
ATOM 3422 C CA . TYR B 1 166 ? 0.583 -37.281 -31.312 1 94.69 166 TYR B CA 1
ATOM 3423 C C . TYR B 1 166 ? -0.688 -38.031 -30.938 1 94.69 166 TYR B C 1
ATOM 3425 O O . TYR B 1 166 ? -0.984 -39.062 -31.531 1 94.69 166 TYR B O 1
ATOM 3433 N N . ILE B 1 167 ? -1.328 -37.625 -29.891 1 95.25 167 ILE B N 1
ATOM 3434 C CA . ILE B 1 167 ? -2.646 -38.125 -29.5 1 95.25 167 ILE B CA 1
ATOM 3435 C C . ILE B 1 167 ? -3.594 -36.938 -29.328 1 95.25 167 ILE B C 1
ATOM 3437 O O . ILE B 1 167 ? -3.283 -35.969 -28.594 1 95.25 167 ILE B O 1
ATOM 3441 N N . ASP B 1 168 ? -4.707 -36.906 -29.969 1 94.19 168 ASP B N 1
ATOM 3442 C CA . ASP B 1 168 ? -5.746 -35.906 -29.781 1 94.19 168 ASP B CA 1
ATOM 3443 C C . ASP B 1 168 ? -6.711 -36.312 -28.672 1 94.19 168 ASP B C 1
ATOM 3445 O O . ASP B 1 168 ? -7.379 -37.344 -28.781 1 94.19 168 ASP B O 1
ATOM 3449 N N . VAL B 1 169 ? -6.699 -35.5 -27.688 1 93.88 169 VAL B N 1
ATOM 3450 C CA . VAL B 1 169 ? -7.602 -35.75 -26.562 1 93.88 169 VAL B CA 1
ATOM 3451 C C . VAL B 1 169 ? -8.953 -35.094 -26.844 1 93.88 169 VAL B C 1
ATOM 3453 O O . VAL B 1 169 ? -9.016 -33.938 -27.234 1 93.88 169 VAL B O 1
ATOM 3456 N N . ARG B 1 170 ? -10.008 -35.844 -26.688 1 92.12 170 ARG B N 1
ATOM 3457 C CA . ARG B 1 170 ? -11.375 -35.375 -26.922 1 92.12 170 ARG B CA 1
ATOM 3458 C C . ARG B 1 170 ? -12.234 -35.562 -25.672 1 92.12 170 ARG B C 1
ATOM 3460 O O . ARG B 1 170 ? -11.961 -36.438 -24.844 1 92.12 170 ARG B O 1
ATOM 3467 N N . ASN B 1 171 ? -13.219 -34.656 -25.578 1 89.38 171 ASN B N 1
ATOM 3468 C CA . ASN B 1 171 ? -14.102 -34.812 -24.422 1 89.38 171 ASN B CA 1
ATOM 3469 C C . ASN B 1 171 ? -15.109 -35.938 -24.641 1 89.38 171 ASN B C 1
ATOM 3471 O O . ASN B 1 171 ? -15.031 -36.688 -25.625 1 89.38 171 ASN B O 1
ATOM 3475 N N . LYS B 1 172 ? -15.961 -36.156 -23.625 1 86.56 172 LYS B N 1
ATOM 3476 C CA . LYS B 1 172 ? -16.906 -37.25 -23.656 1 86.56 172 LYS B CA 1
ATOM 3477 C C . LYS B 1 172 ? -17.812 -37.156 -24.891 1 86.56 172 LYS B C 1
ATOM 3479 O O . LYS B 1 172 ? -18.344 -38.188 -25.344 1 86.56 172 LYS B O 1
ATOM 3484 N N . LYS B 1 173 ? -18 -36.031 -25.422 1 93.19 173 LYS B N 1
ATOM 3485 C CA . LYS B 1 173 ? -18.875 -35.812 -26.578 1 93.19 173 LYS B CA 1
ATOM 3486 C C . LYS B 1 173 ? -18.109 -35.938 -27.891 1 93.19 173 LYS B C 1
ATOM 3488 O O . LYS B 1 173 ? -18.656 -35.719 -28.953 1 93.19 173 LYS B O 1
ATOM 3493 N N . GLY B 1 174 ? -16.828 -36.219 -27.781 1 89.75 174 GLY B N 1
ATOM 3494 C CA . GLY B 1 174 ? -16.016 -36.438 -28.969 1 89.75 174 GLY B CA 1
ATOM 3495 C C . GLY B 1 174 ? -15.398 -35.156 -29.516 1 89.75 174 GLY B C 1
ATOM 3496 O O . GLY B 1 174 ? -14.758 -35.156 -30.562 1 89.75 174 GLY B O 1
ATOM 3497 N N . LYS B 1 175 ? -15.594 -34.094 -28.781 1 93.12 175 LYS B N 1
ATOM 3498 C CA . LYS B 1 175 ? -15.047 -32.812 -29.219 1 93.12 175 LYS B CA 1
ATOM 3499 C C . LYS B 1 175 ? -13.578 -32.688 -28.859 1 93.12 175 LYS B C 1
ATOM 3501 O O . LYS B 1 175 ? -13.172 -33.062 -27.75 1 93.12 175 LYS B O 1
ATOM 3506 N N . PHE B 1 176 ? -12.805 -32.156 -29.828 1 93 176 PHE B N 1
ATOM 3507 C CA . PHE B 1 176 ? -11.375 -31.938 -29.641 1 93 176 PHE B CA 1
ATOM 3508 C C . PHE B 1 176 ? -11.102 -31 -28.484 1 93 176 PHE B C 1
ATOM 3510 O O . PHE B 1 176 ? -11.719 -29.938 -28.391 1 93 176 PHE B O 1
ATOM 3517 N N . GLU B 1 177 ? -10.141 -31.391 -27.578 1 92.56 177 GLU B N 1
ATOM 3518 C CA . GLU B 1 177 ? -9.75 -30.516 -26.469 1 92.56 177 GLU B CA 1
ATOM 3519 C C . GLU B 1 177 ? -8.32 -30.016 -26.641 1 92.56 177 GLU B C 1
ATOM 3521 O O . GLU B 1 177 ? -8.078 -28.812 -26.734 1 92.56 177 GLU B O 1
ATOM 3526 N N . TYR B 1 178 ? -7.398 -30.938 -26.734 1 93.69 178 TYR B N 1
ATOM 3527 C CA . TYR B 1 178 ? -6.004 -30.562 -26.938 1 93.69 178 TYR B CA 1
ATOM 3528 C C . TYR B 1 178 ? -5.215 -31.75 -27.516 1 93.69 178 TYR B C 1
ATOM 3530 O O . TYR B 1 178 ? -5.695 -32.875 -27.516 1 93.69 178 TYR B O 1
ATOM 3538 N N . ARG B 1 179 ? -4.047 -31.438 -28.047 1 94.25 179 ARG B N 1
ATOM 3539 C CA . ARG B 1 179 ? -3.156 -32.438 -28.625 1 94.25 179 ARG B CA 1
ATOM 3540 C C . ARG B 1 179 ? -1.96 -32.719 -27.719 1 94.25 179 ARG B C 1
ATOM 3542 O O . ARG B 1 179 ? -1.395 -31.781 -27.141 1 94.25 179 ARG B O 1
ATOM 3549 N N . VAL B 1 180 ? -1.689 -34 -27.562 1 95.88 180 VAL B N 1
ATOM 3550 C CA . VAL B 1 180 ? -0.48 -34.406 -26.859 1 95.88 180 VAL B CA 1
ATOM 3551 C C . VAL B 1 180 ? 0.559 -34.906 -27.875 1 95.88 180 VAL B C 1
ATOM 3553 O O . VAL B 1 180 ? 0.388 -35.969 -28.484 1 95.88 180 VAL B O 1
ATOM 3556 N N . THR B 1 181 ? 1.621 -34.125 -27.984 1 94.94 181 THR B N 1
ATOM 3557 C CA . THR B 1 181 ? 2.699 -34.531 -28.875 1 94.94 181 THR B CA 1
ATOM 3558 C C . THR B 1 181 ? 3.689 -35.438 -28.141 1 94.94 181 THR B C 1
ATOM 3560 O O . THR B 1 181 ? 3.729 -35.438 -26.906 1 94.94 181 THR B O 1
ATOM 3563 N N . GLU B 1 182 ? 4.426 -36.156 -28.906 1 94.88 182 GLU B N 1
ATOM 3564 C CA . GLU B 1 182 ? 5.48 -36.969 -28.312 1 94.88 182 GLU B CA 1
ATOM 3565 C C . GLU B 1 182 ? 6.445 -36.125 -27.5 1 94.88 182 GLU B C 1
ATOM 3567 O O . GLU B 1 182 ? 6.867 -36.5 -26.406 1 94.88 182 GLU B O 1
ATOM 3572 N N . GLU B 1 183 ? 6.738 -35.031 -28 1 92.75 183 GLU B N 1
ATOM 3573 C CA . GLU B 1 183 ? 7.66 -34.094 -27.328 1 92.75 183 GLU B CA 1
ATOM 3574 C C . GLU B 1 183 ? 7.094 -33.625 -26 1 92.75 183 GLU B C 1
ATOM 3576 O O . GLU B 1 183 ? 7.805 -33.594 -24.984 1 92.75 183 GLU B O 1
ATOM 3581 N N . SER B 1 184 ? 5.883 -33.219 -26 1 93.12 184 SER B N 1
ATOM 3582 C CA . SER B 1 184 ? 5.27 -32.688 -24.781 1 93.12 184 SER B CA 1
ATOM 3583 C C . SER B 1 184 ? 5.125 -33.781 -23.719 1 93.12 184 SER B C 1
ATOM 3585 O O . SER B 1 184 ? 5.277 -33.531 -22.531 1 93.12 184 SER B O 1
ATOM 3587 N N . LEU B 1 185 ? 4.797 -35 -24.172 1 93.81 185 LEU B N 1
ATOM 3588 C CA . LEU B 1 185 ? 4.723 -36.125 -23.25 1 93.81 185 LEU B CA 1
ATOM 3589 C C . LEU B 1 185 ? 6.098 -36.438 -22.672 1 93.81 185 LEU B C 1
ATOM 3591 O O . LEU B 1 185 ? 6.215 -36.719 -21.469 1 93.81 185 LEU B O 1
ATOM 3595 N N . ARG B 1 186 ? 7.113 -36.438 -23.516 1 92.38 186 ARG B N 1
ATOM 3596 C CA . ARG B 1 186 ? 8.477 -36.656 -23.062 1 92.38 186 ARG B CA 1
ATOM 3597 C C . ARG B 1 186 ? 8.891 -35.625 -22.016 1 92.38 186 ARG B C 1
ATOM 3599 O O . ARG B 1 186 ? 9.594 -35.969 -21.062 1 92.38 186 ARG B O 1
ATOM 3606 N N . ASP B 1 187 ? 8.531 -34.406 -22.25 1 93.38 187 ASP B N 1
ATOM 3607 C CA . ASP B 1 187 ? 8.812 -33.375 -21.266 1 93.38 187 ASP B CA 1
ATOM 3608 C C . ASP B 1 187 ? 8.25 -33.719 -19.906 1 93.38 187 ASP B C 1
ATOM 3610 O O . ASP B 1 187 ? 8.961 -33.656 -18.891 1 93.38 187 ASP B O 1
ATOM 3614 N N . ARG B 1 188 ? 6.992 -34.156 -19.797 1 93.94 188 ARG B N 1
ATOM 3615 C CA . ARG B 1 188 ? 6.359 -34.531 -18.547 1 93.94 188 ARG B CA 1
ATOM 3616 C C . ARG B 1 188 ? 7.074 -35.719 -17.906 1 93.94 188 ARG B C 1
ATOM 3618 O O . ARG B 1 188 ? 7.402 -35.688 -16.719 1 93.94 188 ARG B O 1
ATOM 3625 N N . LEU B 1 189 ? 7.422 -36.688 -18.766 1 92.88 189 LEU B N 1
ATOM 3626 C CA . LEU B 1 189 ? 7.992 -37.906 -18.25 1 92.88 189 LEU B CA 1
ATOM 3627 C C . LEU B 1 189 ? 9.438 -37.719 -17.828 1 92.88 189 LEU B C 1
ATOM 3629 O O . LEU B 1 189 ? 9.945 -38.469 -16.984 1 92.88 189 LEU B O 1
ATOM 3633 N N . SER B 1 190 ? 10.062 -36.719 -18.438 1 93.5 190 SER B N 1
ATOM 3634 C CA . SER B 1 190 ? 11.469 -36.469 -18.109 1 93.5 190 SER B CA 1
ATOM 3635 C C . SER B 1 190 ? 11.617 -35.438 -17.016 1 93.5 190 SER B C 1
ATOM 3637 O O . SER B 1 190 ? 12.727 -35.188 -16.547 1 93.5 190 SER B O 1
ATOM 3639 N N . THR B 1 191 ? 10.547 -34.812 -16.641 1 93.44 191 THR B N 1
ATOM 3640 C CA . THR B 1 191 ? 10.594 -33.906 -15.492 1 93.44 191 THR B CA 1
ATOM 3641 C C . THR B 1 191 ? 10.695 -34.688 -14.188 1 93.44 191 THR B C 1
ATOM 3643 O O . THR B 1 191 ? 9.734 -35.344 -13.766 1 93.44 191 THR B O 1
ATOM 3646 N N . ASP B 1 192 ? 11.859 -34.656 -13.539 1 94.31 192 ASP B N 1
ATOM 3647 C CA . ASP B 1 192 ? 12.133 -35.406 -12.32 1 94.31 192 ASP B CA 1
ATOM 3648 C C . ASP B 1 192 ? 11.742 -34.625 -11.078 1 94.31 192 ASP B C 1
ATOM 3650 O O . ASP B 1 192 ? 12.531 -33.812 -10.57 1 94.31 192 ASP B O 1
ATOM 3654 N N . THR B 1 193 ? 10.555 -34.875 -10.562 1 96.5 193 THR B N 1
ATOM 3655 C CA . THR B 1 193 ? 10.031 -34.125 -9.422 1 96.5 193 THR B CA 1
ATOM 3656 C C . THR B 1 193 ? 10.859 -34.406 -8.172 1 96.5 193 THR B C 1
ATOM 3658 O O . THR B 1 193 ? 11.031 -33.531 -7.328 1 96.5 193 THR B O 1
ATOM 3661 N N . LEU B 1 194 ? 11.352 -35.625 -8.07 1 97.06 194 LEU B N 1
ATOM 3662 C CA . LEU B 1 194 ? 12.195 -35.969 -6.93 1 97.06 194 LEU B CA 1
ATOM 3663 C C . LEU B 1 194 ? 13.469 -35.156 -6.93 1 97.06 194 LEU B C 1
ATOM 3665 O O . LEU B 1 194 ? 13.789 -34.5 -5.934 1 97.06 194 LEU B O 1
ATOM 3669 N N . LEU B 1 195 ? 14.164 -35.188 -8.008 1 96.69 195 LEU B N 1
ATOM 3670 C CA . LEU B 1 195 ? 15.414 -34.438 -8.117 1 96.69 195 LEU B CA 1
ATOM 3671 C C . LEU B 1 195 ? 15.172 -32.938 -7.957 1 96.69 195 LEU B C 1
ATOM 3673 O O . LEU B 1 195 ? 15.945 -32.25 -7.293 1 96.69 195 LEU B O 1
ATOM 3677 N N . SER B 1 196 ? 14.125 -32.438 -8.609 1 97.62 196 SER B N 1
ATOM 3678 C CA . SER B 1 196 ? 13.82 -31.016 -8.5 1 97.62 196 SER B CA 1
ATOM 3679 C C . SER B 1 196 ? 13.508 -30.625 -7.059 1 97.62 196 SER B C 1
ATOM 3681 O O . SER B 1 196 ? 13.945 -29.578 -6.582 1 97.62 196 SER B O 1
ATOM 3683 N N . SER B 1 197 ? 12.758 -31.453 -6.348 1 98.44 197 SER B N 1
ATOM 3684 C CA . SER B 1 197 ? 12.414 -31.188 -4.953 1 98.44 197 SER B CA 1
ATOM 3685 C C . SER B 1 197 ? 13.672 -31.109 -4.086 1 98.44 197 SER B C 1
ATOM 3687 O O . SER B 1 197 ? 13.812 -30.188 -3.279 1 98.44 197 SER B O 1
ATOM 3689 N N . ARG B 1 198 ? 14.586 -31.984 -4.324 1 98.12 198 ARG B N 1
ATOM 3690 C CA . ARG B 1 198 ? 15.797 -32.062 -3.518 1 98.12 198 ARG B CA 1
ATOM 3691 C C . ARG B 1 198 ? 16.766 -30.922 -3.865 1 98.12 198 ARG B C 1
ATOM 3693 O O . ARG B 1 198 ? 17.656 -30.594 -3.082 1 98.12 198 ARG B O 1
ATOM 3700 N N . SER B 1 199 ? 16.578 -30.375 -5.023 1 98.12 199 SER B N 1
ATOM 3701 C CA . SER B 1 199 ? 17.484 -29.328 -5.5 1 98.12 199 SER B CA 1
ATOM 3702 C C . SER B 1 199 ? 17.062 -27.953 -4.977 1 98.12 199 SER B C 1
ATOM 3704 O O . SER B 1 199 ? 17.766 -26.969 -5.16 1 98.12 199 SER B O 1
ATOM 3706 N N . ILE B 1 200 ? 15.93 -27.844 -4.395 1 98.44 200 ILE B N 1
ATOM 3707 C CA . ILE B 1 200 ? 15.477 -26.578 -3.824 1 98.44 200 ILE B CA 1
ATOM 3708 C C . ILE B 1 200 ? 16.359 -26.203 -2.629 1 98.44 200 ILE B C 1
ATOM 3710 O O . ILE B 1 200 ? 16.641 -27.062 -1.778 1 98.44 200 ILE B O 1
ATOM 3714 N N . SER B 1 201 ? 16.75 -24.969 -2.566 1 97.44 201 SER B N 1
ATOM 3715 C CA . SER B 1 201 ? 17.656 -24.484 -1.524 1 97.44 201 SER B CA 1
ATOM 3716 C C . SER B 1 201 ? 17.031 -24.625 -0.143 1 97.44 201 SER B C 1
ATOM 3718 O O . SER B 1 201 ? 15.82 -24.406 0.018 1 97.44 201 SER B O 1
ATOM 3720 N N . LYS B 1 202 ? 17.844 -24.859 0.833 1 97 202 LYS B N 1
ATOM 3721 C CA . LYS B 1 202 ? 17.391 -24.938 2.217 1 97 202 LYS B CA 1
ATOM 3722 C C . LYS B 1 202 ? 16.891 -23.578 2.705 1 97 202 LYS B C 1
ATOM 3724 O O . LYS B 1 202 ? 16.141 -23.5 3.68 1 97 202 LYS B O 1
ATOM 3729 N N . ASP B 1 203 ? 17.328 -22.547 2.027 1 96.69 203 ASP B N 1
ATOM 3730 C CA . ASP B 1 203 ? 16.922 -21.188 2.408 1 96.69 203 ASP B CA 1
ATOM 3731 C C . ASP B 1 203 ? 15.555 -20.844 1.841 1 96.69 203 ASP B C 1
ATOM 3733 O O . ASP B 1 203 ? 14.969 -19.812 2.203 1 96.69 203 ASP B O 1
ATOM 3737 N N . CYS B 1 204 ? 15.07 -21.656 0.991 1 98 204 CYS B N 1
ATOM 3738 C CA . CYS B 1 204 ? 13.742 -21.469 0.408 1 98 204 CYS B CA 1
ATOM 3739 C C . CYS B 1 204 ? 12.68 -22.172 1.234 1 98 204 CYS B C 1
ATOM 3741 O O . CYS B 1 204 ? 12.734 -23.391 1.42 1 98 204 CYS B O 1
ATOM 3743 N N . ARG B 1 205 ? 11.719 -21.406 1.798 1 98.44 205 ARG B N 1
ATOM 3744 C CA . ARG B 1 205 ? 10.586 -21.984 2.51 1 98.44 205 ARG B CA 1
ATOM 3745 C C . ARG B 1 205 ? 9.492 -22.422 1.538 1 98.44 205 ARG B C 1
ATOM 3747 O O . ARG B 1 205 ? 9.047 -21.625 0.706 1 98.44 205 ARG B O 1
ATOM 3754 N N . VAL B 1 206 ? 9.102 -23.703 1.671 1 98.81 206 VAL B N 1
ATOM 3755 C CA . VAL B 1 206 ? 8.086 -24.219 0.765 1 98.81 206 VAL B CA 1
ATOM 3756 C C . VAL B 1 206 ? 6.871 -24.688 1.564 1 98.81 206 VAL B C 1
ATOM 3758 O O . VAL B 1 206 ? 7.016 -25.391 2.568 1 98.81 206 VAL B O 1
ATOM 3761 N N . LEU B 1 207 ? 5.723 -24.219 1.187 1 98.94 207 LEU B N 1
ATOM 3762 C CA . LEU B 1 207 ? 4.457 -24.734 1.709 1 98.94 207 LEU B CA 1
ATOM 3763 C C . LEU B 1 207 ? 3.736 -25.578 0.664 1 98.94 207 LEU B C 1
ATOM 3765 O O . LEU B 1 207 ? 3.586 -25.156 -0.485 1 98.94 207 LEU B O 1
ATOM 3769 N N . THR B 1 208 ? 3.328 -26.75 1.022 1 98.94 208 THR B N 1
ATOM 3770 C CA . THR B 1 208 ? 2.389 -27.531 0.228 1 98.94 208 THR B CA 1
ATOM 3771 C C . THR B 1 208 ? 1.034 -27.625 0.925 1 98.94 208 THR B C 1
ATOM 3773 O O . THR B 1 208 ? 0.96 -27.969 2.107 1 98.94 208 THR B O 1
ATOM 3776 N N . VAL B 1 209 ? 0.012 -27.188 0.267 1 98.94 209 VAL B N 1
ATOM 3777 C CA . VAL B 1 209 ? -1.363 -27.375 0.717 1 98.94 209 VAL B CA 1
ATOM 3778 C C . VAL B 1 209 ? -2.072 -28.391 -0.185 1 98.94 209 VAL B C 1
ATOM 3780 O O . VAL B 1 209 ? -1.974 -28.312 -1.412 1 98.94 209 VAL B O 1
ATOM 3783 N N . HIS B 1 210 ? -2.795 -29.328 0.402 1 98.88 210 HIS B N 1
ATOM 3784 C CA . HIS B 1 210 ? -3.449 -30.375 -0.373 1 98.88 210 HIS B CA 1
ATOM 3785 C C . HIS B 1 210 ? -4.762 -30.797 0.274 1 98.88 210 HIS B C 1
ATOM 3787 O O . HIS B 1 210 ? -4.875 -30.812 1.502 1 98.88 210 HIS B O 1
ATOM 3793 N N . GLY B 1 211 ? -5.762 -31.062 -0.548 1 98.81 211 GLY B N 1
ATOM 3794 C CA . GLY B 1 211 ? -7.016 -31.594 -0.036 1 98.81 211 GLY B CA 1
ATOM 3795 C C . GLY B 1 211 ? -6.98 -33.094 0.202 1 98.81 211 GLY B C 1
ATOM 3796 O O . GLY B 1 211 ? -6.465 -33.844 -0.627 1 98.81 211 GLY B O 1
ATOM 3797 N N . SER B 1 212 ? -7.602 -33.531 1.282 1 98.56 212 SER B N 1
ATOM 3798 C CA . SER B 1 212 ? -7.617 -34.969 1.586 1 98.56 212 SER B CA 1
ATOM 3799 C C . SER B 1 212 ? -8.531 -35.719 0.628 1 98.56 212 SER B C 1
ATOM 3801 O O . SER B 1 212 ? -8.367 -36.906 0.436 1 98.56 212 SER B O 1
ATOM 3803 N N . GLU B 1 213 ? -9.43 -35.031 0.046 1 98.44 213 GLU B N 1
ATOM 3804 C CA . GLU B 1 213 ? -10.383 -35.688 -0.854 1 98.44 213 GLU B CA 1
ATOM 3805 C C . GLU B 1 213 ? -10.148 -35.25 -2.301 1 98.44 213 GLU B C 1
ATOM 3807 O O . GLU B 1 213 ? -11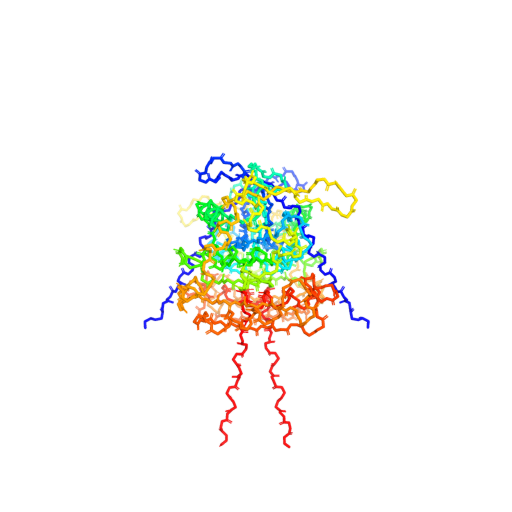.094 -35.125 -3.082 1 98.44 213 GLU B O 1
ATOM 3812 N N . ASP B 1 214 ? -8.914 -34.875 -2.59 1 98.25 214 ASP B N 1
ATOM 3813 C CA . ASP B 1 214 ? -8.531 -34.531 -3.957 1 98.25 214 ASP B CA 1
ATOM 3814 C C . ASP B 1 214 ? -8.5 -35.781 -4.836 1 98.25 214 ASP B C 1
ATOM 3816 O O . ASP B 1 214 ? -7.594 -36.625 -4.715 1 98.25 214 ASP B O 1
ATOM 3820 N N . GLU B 1 215 ? -9.359 -35.906 -5.762 1 95.69 215 GLU B N 1
ATOM 3821 C CA . GLU B 1 215 ? -9.453 -37.094 -6.633 1 95.69 215 GLU B CA 1
ATOM 3822 C C . GLU B 1 215 ? -8.586 -36.906 -7.879 1 95.69 215 GLU B C 1
ATOM 3824 O O . GLU B 1 215 ? -8.336 -37.875 -8.602 1 95.69 215 GLU B O 1
ATOM 3829 N N . THR B 1 216 ? -8.195 -35.719 -8.141 1 95.12 216 THR B N 1
ATOM 3830 C CA . THR B 1 216 ? -7.379 -35.438 -9.312 1 95.12 216 THR B CA 1
ATOM 3831 C C . THR B 1 216 ? -5.91 -35.75 -9.039 1 95.12 216 THR B C 1
ATOM 3833 O O . THR B 1 216 ? -5.254 -36.406 -9.844 1 95.12 216 THR B O 1
ATOM 3836 N N . VAL B 1 217 ? -5.398 -35.25 -8 1 97.5 217 VAL B N 1
ATOM 3837 C CA . VAL B 1 217 ? -4.051 -35.531 -7.508 1 97.5 217 VAL B CA 1
ATOM 3838 C C . VAL B 1 217 ? -4.125 -36.062 -6.09 1 97.5 217 VAL B C 1
ATOM 3840 O O . VAL B 1 217 ? -4.504 -35.375 -5.156 1 97.5 217 VAL B O 1
ATOM 3843 N N . PRO B 1 218 ? -3.734 -37.281 -5.922 1 96.88 218 PRO B N 1
ATOM 3844 C CA . PRO B 1 218 ? -3.848 -37.875 -4.594 1 96.88 218 PRO B CA 1
ATOM 3845 C C . PRO B 1 218 ? -3.01 -37.156 -3.541 1 96.88 218 PRO B C 1
ATOM 3847 O O . PRO B 1 218 ? -1.9 -36.688 -3.836 1 96.88 218 PRO B O 1
ATOM 3850 N N . ALA B 1 219 ? -3.484 -37.094 -2.309 1 97.69 219 ALA B N 1
ATOM 3851 C CA . ALA B 1 219 ? -2.828 -36.406 -1.211 1 97.69 219 ALA B CA 1
ATOM 3852 C C . ALA B 1 219 ? -1.448 -37 -0.927 1 97.69 219 ALA B C 1
ATOM 3854 O O . ALA B 1 219 ? -0.577 -36.312 -0.382 1 97.69 219 ALA B O 1
ATOM 3855 N N . ARG B 1 220 ? -1.236 -38.25 -1.279 1 97.38 220 ARG B N 1
ATOM 3856 C CA . ARG B 1 220 ? 0.063 -38.875 -1.084 1 97.38 220 ARG B CA 1
ATOM 3857 C C . ARG B 1 220 ? 1.164 -38.125 -1.802 1 97.38 220 ARG B C 1
ATOM 3859 O O . ARG B 1 220 ? 2.314 -38.094 -1.358 1 97.38 220 ARG B O 1
ATOM 3866 N N . ASP B 1 221 ? 0.847 -37.469 -2.875 1 98.25 221 ASP B N 1
ATOM 3867 C CA . ASP B 1 221 ? 1.83 -36.688 -3.602 1 98.25 221 ASP B CA 1
ATOM 3868 C C . ASP B 1 221 ? 2.375 -35.562 -2.727 1 98.25 221 ASP B C 1
ATOM 3870 O O . ASP B 1 221 ? 3.564 -35.219 -2.791 1 98.25 221 ASP B O 1
ATOM 3874 N N . ALA B 1 222 ? 1.504 -34.938 -1.944 1 98.69 222 ALA B N 1
ATOM 3875 C CA . ALA B 1 222 ? 1.932 -33.875 -1.027 1 98.69 222 ALA B CA 1
ATOM 3876 C C . ALA B 1 222 ? 2.932 -34.406 -0.006 1 98.69 222 ALA B C 1
ATOM 3878 O O . ALA B 1 222 ? 3.902 -33.719 0.334 1 98.69 222 ALA B O 1
ATOM 3879 N N . LEU B 1 223 ? 2.699 -35.594 0.432 1 98.38 223 LEU B N 1
ATOM 3880 C CA . LEU B 1 223 ? 3.594 -36.219 1.396 1 98.38 223 LEU B CA 1
ATOM 3881 C C . LEU B 1 223 ? 4.969 -36.469 0.786 1 98.38 223 LEU B C 1
ATOM 3883 O O . LEU B 1 223 ? 5.988 -36.344 1.474 1 98.38 223 LEU B O 1
ATOM 3887 N N . MET B 1 224 ? 4.961 -36.812 -0.447 1 98.44 224 MET B N 1
ATOM 3888 C CA . MET B 1 224 ? 6.23 -37.031 -1.137 1 98.44 224 MET B CA 1
ATOM 3889 C C . MET B 1 224 ? 7.027 -35.75 -1.252 1 98.44 224 MET B C 1
ATOM 3891 O O . MET B 1 224 ? 8.242 -35.75 -1.063 1 98.44 224 MET B O 1
ATOM 3895 N N . PHE B 1 225 ? 6.371 -34.625 -1.563 1 98.69 225 PHE B N 1
ATOM 3896 C CA . PHE B 1 225 ? 7.062 -33.344 -1.566 1 98.69 225 PHE B CA 1
ATOM 3897 C C . PHE B 1 225 ? 7.648 -33.062 -0.193 1 98.69 225 PHE B C 1
ATOM 3899 O O . PHE B 1 225 ? 8.805 -32.625 -0.084 1 98.69 225 PHE B O 1
ATOM 3906 N N . ALA B 1 226 ? 6.844 -33.25 0.861 1 98.56 226 ALA B N 1
ATOM 3907 C CA . ALA B 1 226 ? 7.266 -33 2.234 1 98.56 226 ALA B CA 1
ATOM 3908 C C . ALA B 1 226 ? 8.508 -33.812 2.596 1 98.56 226 ALA B C 1
ATOM 3910 O O . ALA B 1 226 ? 9.375 -33.344 3.324 1 98.56 226 ALA B O 1
ATOM 3911 N N . ALA B 1 227 ? 8.594 -34.938 2.053 1 98.31 227 ALA B N 1
ATOM 3912 C CA . ALA B 1 227 ? 9.672 -35.875 2.381 1 98.31 227 ALA B CA 1
ATOM 3913 C C . ALA B 1 227 ? 10.969 -35.469 1.689 1 98.31 227 ALA B C 1
ATOM 3915 O O . ALA B 1 227 ? 12.062 -35.844 2.125 1 98.31 227 ALA B O 1
ATOM 3916 N N . HIS B 1 228 ? 10.891 -34.688 0.658 1 98.56 228 HIS B N 1
ATOM 3917 C CA . HIS B 1 228 ? 12.086 -34.562 -0.169 1 98.56 228 HIS B CA 1
ATOM 3918 C C . HIS B 1 228 ? 12.508 -33.094 -0.31 1 98.56 228 HIS B C 1
ATOM 3920 O O . HIS B 1 228 ? 13.609 -32.781 -0.766 1 98.56 228 HIS B O 1
ATOM 3926 N N . ILE B 1 229 ? 11.68 -32.125 0.006 1 98.62 229 ILE B N 1
ATOM 3927 C CA . ILE B 1 229 ? 12.047 -30.719 0.01 1 98.62 229 ILE B CA 1
ATOM 3928 C C . ILE B 1 229 ? 12.656 -30.359 1.359 1 98.62 229 ILE B C 1
ATOM 3930 O O . ILE B 1 229 ? 12.055 -30.594 2.408 1 98.62 229 ILE B O 1
ATOM 3934 N N . PRO B 1 230 ? 13.781 -29.781 1.457 1 98.06 230 PRO B N 1
ATOM 3935 C CA . PRO B 1 230 ? 14.547 -29.594 2.695 1 98.06 230 PRO B CA 1
ATOM 3936 C C . PRO B 1 230 ? 13.805 -28.75 3.723 1 98.06 230 PRO B C 1
ATOM 3938 O O . PRO B 1 230 ? 13.781 -29.078 4.91 1 98.06 230 PRO B O 1
ATOM 3941 N N . ASN B 1 231 ? 13.281 -27.594 3.377 1 98.19 231 ASN B N 1
ATOM 3942 C CA . ASN B 1 231 ? 12.531 -26.672 4.215 1 98.19 231 ASN B CA 1
ATOM 3943 C C . ASN B 1 231 ? 11.07 -26.594 3.801 1 98.19 231 ASN B C 1
ATOM 3945 O O . ASN B 1 231 ? 10.703 -25.781 2.945 1 98.19 231 ASN B O 1
ATOM 3949 N N . HIS B 1 232 ? 10.297 -27.484 4.453 1 98.44 232 HIS B N 1
ATOM 3950 C CA . HIS B 1 232 ? 8.969 -27.719 3.912 1 98.44 232 HIS B CA 1
ATOM 3951 C C . HIS B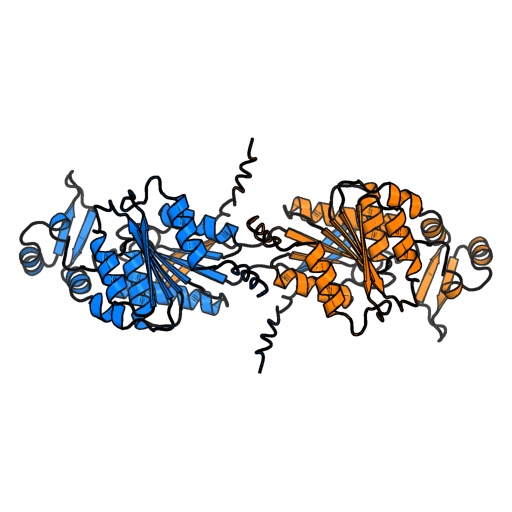 1 232 ? 7.918 -27.719 5.016 1 98.44 232 HIS B C 1
ATOM 3953 O O . HIS B 1 232 ? 8.125 -28.328 6.074 1 98.44 232 HIS B O 1
ATOM 3959 N N . ASP B 1 233 ? 6.816 -26.953 4.816 1 98.38 233 ASP B N 1
ATOM 3960 C CA . ASP B 1 233 ? 5.59 -27.062 5.598 1 98.38 233 ASP B CA 1
ATOM 3961 C C . ASP B 1 233 ? 4.492 -27.766 4.809 1 98.38 233 ASP B C 1
ATOM 3963 O O . ASP B 1 233 ? 4.336 -27.531 3.607 1 98.38 233 ASP B O 1
ATOM 3967 N N . LEU B 1 234 ? 3.799 -28.672 5.469 1 98.75 234 LEU B N 1
ATOM 3968 C CA . LEU B 1 234 ? 2.707 -29.406 4.836 1 98.75 234 LEU B CA 1
ATOM 3969 C C . LEU B 1 234 ? 1.391 -29.156 5.566 1 98.75 234 LEU B C 1
ATOM 3971 O O . LEU B 1 234 ? 1.336 -29.234 6.797 1 98.75 234 LEU B O 1
ATOM 3975 N N . HIS B 1 235 ? 0.376 -28.797 4.809 1 98.75 235 HIS B N 1
ATOM 3976 C CA . HIS B 1 235 ? -0.97 -28.688 5.359 1 98.75 235 HIS B CA 1
ATOM 3977 C C . HIS B 1 235 ? -1.974 -29.484 4.527 1 98.75 235 HIS B C 1
ATOM 3979 O O . HIS B 1 235 ? -2.211 -29.156 3.361 1 98.75 235 HIS B O 1
ATOM 3985 N N . ILE B 1 236 ? -2.58 -30.484 5.121 1 98.69 236 ILE B N 1
ATOM 3986 C CA . ILE B 1 236 ? -3.662 -31.234 4.492 1 98.69 236 ILE B CA 1
ATOM 3987 C C . ILE B 1 236 ? -5.008 -30.672 4.953 1 98.69 236 ILE B C 1
ATOM 3989 O O . ILE B 1 236 ? -5.293 -30.625 6.152 1 98.69 236 ILE B O 1
ATOM 3993 N N . VAL B 1 237 ? -5.781 -30.203 4.031 1 98.56 237 VAL B N 1
ATOM 3994 C CA . VAL B 1 237 ? -7.117 -29.688 4.336 1 98.56 237 VAL B CA 1
ATOM 3995 C C . VAL B 1 237 ? -8.125 -30.844 4.293 1 98.56 237 VAL B C 1
ATOM 3997 O O . VAL B 1 237 ? -8.492 -31.312 3.215 1 98.56 237 VAL B O 1
ATOM 4000 N N . VAL B 1 238 ? -8.633 -31.219 5.426 1 98.25 238 VAL B N 1
ATOM 4001 C CA . VAL B 1 238 ? -9.508 -32.375 5.551 1 98.25 238 VAL B CA 1
ATOM 4002 C C . VAL B 1 238 ? -10.828 -32.094 4.832 1 98.25 238 VAL B C 1
ATOM 4004 O O . VAL B 1 238 ? -11.445 -31.062 5.031 1 98.25 238 VAL B O 1
ATOM 4007 N N . GLY B 1 239 ? -11.203 -32.969 3.998 1 98.38 239 GLY B N 1
ATOM 4008 C CA . GLY B 1 239 ? -12.477 -32.875 3.309 1 98.38 239 GLY B CA 1
ATOM 4009 C C . GLY B 1 239 ? -12.406 -32.094 2.012 1 98.38 239 GLY B C 1
ATOM 4010 O O . GLY B 1 239 ? -13.344 -32.094 1.217 1 98.38 239 GLY B O 1
ATOM 4011 N N . ALA B 1 240 ? -11.305 -31.453 1.708 1 98.5 240 ALA B N 1
ATOM 4012 C CA . ALA B 1 240 ? -11.211 -30.578 0.542 1 98.5 240 ALA B CA 1
ATOM 4013 C C . ALA B 1 240 ? -10.906 -31.391 -0.721 1 98.5 240 ALA B C 1
ATOM 4015 O O . ALA B 1 240 ? -10.109 -32.312 -0.69 1 98.5 240 ALA B O 1
ATOM 4016 N N . ASN B 1 241 ? -11.547 -31 -1.777 1 98.56 241 ASN B N 1
ATOM 4017 C CA . ASN B 1 241 ? -11.242 -31.562 -3.094 1 98.56 241 ASN B CA 1
ATOM 4018 C C . ASN B 1 241 ? -10.18 -30.734 -3.818 1 98.56 241 ASN B C 1
ATOM 4020 O O . ASN B 1 241 ? -9.555 -29.859 -3.223 1 98.56 241 ASN B O 1
ATOM 4024 N N . HIS B 1 242 ? -9.953 -31.031 -5.105 1 98.19 242 HIS B N 1
ATOM 4025 C CA . HIS B 1 242 ? -8.875 -30.438 -5.879 1 98.19 242 HIS B CA 1
ATOM 4026 C C . HIS B 1 242 ? -9.086 -28.922 -6.039 1 98.19 242 HIS B C 1
ATOM 4028 O O . HIS B 1 242 ? -8.117 -28.172 -6.152 1 98.19 242 HIS B O 1
ATOM 4034 N N . ARG B 1 243 ? -10.32 -28.5 -5.98 1 98.19 243 ARG B N 1
ATOM 4035 C CA . ARG B 1 243 ? -10.688 -27.109 -6.195 1 98.19 243 ARG B CA 1
ATOM 4036 C C . ARG B 1 243 ? -10.961 -26.406 -4.871 1 98.19 243 ARG B C 1
ATOM 4038 O O . ARG B 1 243 ? -11.266 -25.219 -4.848 1 98.19 243 ARG B O 1
ATOM 4045 N N . TYR B 1 244 ? -10.953 -27.172 -3.838 1 98.31 244 TYR B N 1
ATOM 4046 C CA . TYR B 1 244 ? -11.164 -26.656 -2.488 1 98.31 244 TYR B CA 1
ATOM 4047 C C . TYR B 1 244 ? -12.562 -26.062 -2.35 1 98.31 244 TYR B C 1
ATOM 4049 O O . TYR B 1 244 ? -12.742 -25.047 -1.683 1 98.31 244 TYR B O 1
ATOM 4057 N N . THR B 1 245 ? -13.477 -26.656 -3.059 1 97.5 245 THR B N 1
ATOM 4058 C CA . THR B 1 245 ? -14.867 -26.203 -2.943 1 97.5 245 THR B CA 1
ATOM 4059 C C . THR B 1 245 ? -15.336 -26.266 -1.493 1 97.5 245 THR B C 1
ATOM 4061 O O . THR B 1 245 ? -15.242 -27.312 -0.85 1 97.5 245 THR B O 1
ATOM 4064 N N . GLY B 1 246 ? -15.805 -25.125 -0.953 1 96.25 246 GLY B N 1
ATOM 4065 C CA . GLY B 1 246 ? -16.25 -25.062 0.429 1 96.25 246 GLY B CA 1
ATOM 4066 C C . GLY B 1 246 ? -15.125 -24.812 1.412 1 96.25 246 GLY B C 1
ATOM 4067 O O . GLY B 1 246 ? -15.367 -24.641 2.609 1 96.25 246 GLY B O 1
ATOM 4068 N N . HIS B 1 247 ? -13.898 -24.797 0.935 1 97.69 247 HIS B N 1
ATOM 4069 C CA . HIS B 1 247 ? -12.727 -24.594 1.785 1 97.69 247 HIS B CA 1
ATOM 4070 C C . HIS B 1 247 ? -11.883 -23.422 1.3 1 97.69 247 HIS B C 1
ATOM 4072 O O . HIS B 1 247 ? -10.672 -23.406 1.505 1 97.69 247 HIS B O 1
ATOM 4078 N N . GLU B 1 248 ? -12.508 -22.516 0.566 1 95.81 248 GLU B N 1
ATOM 4079 C CA . GLU B 1 248 ? -11.797 -21.406 -0.069 1 95.81 248 GLU B CA 1
ATOM 4080 C C . GLU B 1 248 ? -11.117 -20.516 0.97 1 95.81 248 GLU B C 1
ATOM 4082 O O . GLU B 1 248 ? -9.953 -20.141 0.811 1 95.81 248 GLU B O 1
ATOM 4087 N N . GLN B 1 249 ? -11.812 -20.203 2.01 1 93.06 249 GLN B N 1
ATOM 4088 C CA . GLN B 1 249 ? -11.281 -19.312 3.043 1 93.06 249 GLN B CA 1
ATOM 4089 C C . GLN B 1 249 ? -10.117 -19.969 3.781 1 93.06 249 GLN B C 1
ATOM 4091 O O . GLN B 1 249 ? -9.117 -19.328 4.09 1 93.06 249 GLN B O 1
ATOM 4096 N N . GLU B 1 250 ? -10.305 -21.203 4.086 1 96.06 250 GLU B N 1
ATOM 4097 C CA . GLU B 1 250 ? -9.227 -21.938 4.75 1 96.06 250 GLU B CA 1
ATOM 4098 C C . GLU B 1 250 ? -7.957 -21.938 3.9 1 96.06 250 GLU B C 1
ATOM 4100 O O . GLU B 1 250 ? -6.867 -21.656 4.398 1 96.06 250 GLU B O 1
ATOM 4105 N N . LEU B 1 251 ? -8.125 -22.203 2.635 1 97.94 251 LEU B N 1
ATOM 4106 C CA . LEU B 1 251 ? -6.988 -22.219 1.723 1 97.94 251 LEU B CA 1
ATOM 4107 C C . LEU B 1 251 ? -6.301 -20.859 1.688 1 97.94 251 LEU B C 1
ATOM 4109 O O . LEU B 1 251 ? -5.086 -20.766 1.867 1 97.94 251 LE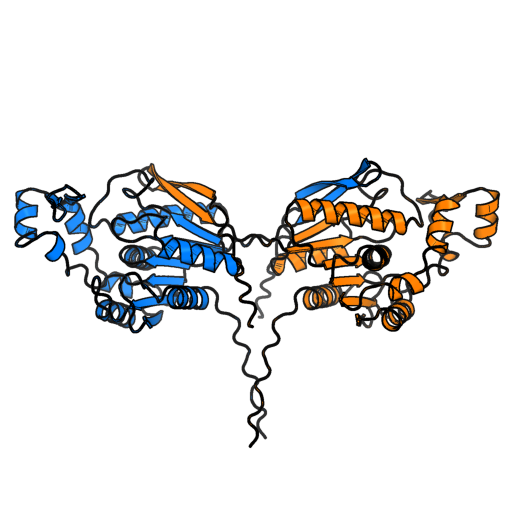U B O 1
ATOM 4113 N N . THR B 1 252 ? -7.07 -19.812 1.488 1 96.5 252 THR B N 1
ATOM 4114 C CA . THR B 1 252 ? -6.512 -18.484 1.362 1 96.5 252 THR B CA 1
ATOM 4115 C C . THR B 1 252 ? -5.801 -18.062 2.646 1 96.5 252 THR B C 1
ATOM 4117 O O . THR B 1 252 ? -4.719 -17.469 2.602 1 96.5 252 THR B O 1
ATOM 4120 N N . SER B 1 253 ? -6.344 -18.438 3.783 1 94.44 253 SER B N 1
ATOM 4121 C CA . SER B 1 253 ? -5.742 -18.094 5.07 1 94.44 253 SER B CA 1
ATOM 4122 C C . SER B 1 253 ? -4.402 -18.797 5.258 1 94.44 253 SER B C 1
ATOM 4124 O O . SER B 1 253 ? -3.434 -18.188 5.715 1 94.44 253 SER B O 1
ATOM 4126 N N . LEU B 1 254 ? -4.328 -20.031 4.906 1 96.44 254 LEU B N 1
ATOM 4127 C CA . LEU B 1 254 ? -3.098 -20.797 5.023 1 96.44 254 LEU B CA 1
ATOM 4128 C C . LEU B 1 254 ? -1.985 -20.188 4.18 1 96.44 254 LEU B C 1
ATOM 4130 O O . LEU B 1 254 ? -0.858 -20.031 4.652 1 96.44 254 LEU B O 1
ATOM 4134 N N . VAL B 1 255 ? -2.338 -19.797 2.982 1 97.94 255 VAL B N 1
ATOM 4135 C CA . VAL B 1 255 ? -1.36 -19.25 2.051 1 97.94 255 VAL B CA 1
ATOM 4136 C C . VAL B 1 255 ? -0.891 -17.891 2.545 1 97.94 255 VAL B C 1
ATOM 4138 O O . VAL B 1 255 ? 0.311 -17.609 2.59 1 97.94 255 VAL B O 1
ATOM 4141 N N . LEU B 1 256 ? -1.826 -17.062 2.959 1 94.44 256 LEU B N 1
ATOM 4142 C CA . LEU B 1 256 ? -1.501 -15.719 3.422 1 94.44 256 LEU B CA 1
ATOM 4143 C C . LEU B 1 256 ? -0.612 -15.766 4.66 1 94.44 256 LEU B C 1
ATOM 4145 O O . LEU B 1 256 ? 0.374 -15.031 4.754 1 94.44 256 LEU B O 1
ATOM 4149 N N . ASP B 1 257 ? -0.949 -16.641 5.582 1 93 257 ASP B N 1
ATOM 4150 C CA . ASP B 1 257 ? -0.195 -16.766 6.824 1 93 257 ASP B CA 1
ATOM 4151 C C . ASP B 1 257 ? 1.235 -17.234 6.555 1 93 257 ASP B C 1
ATOM 4153 O O . ASP B 1 257 ? 2.162 -16.844 7.27 1 93 257 ASP B O 1
ATOM 4157 N N . PHE B 1 258 ? 1.38 -18.031 5.621 1 97.31 258 PHE B N 1
ATOM 4158 C CA . PHE B 1 258 ? 2.705 -18.547 5.297 1 97.31 258 PHE B CA 1
ATOM 4159 C C . PHE B 1 258 ? 3.57 -17.469 4.668 1 97.31 258 PHE B C 1
ATOM 4161 O O . PHE B 1 258 ? 4.762 -17.359 4.965 1 97.31 258 PHE B O 1
ATOM 4168 N N . ILE B 1 259 ? 3.008 -16.641 3.746 1 96.38 259 ILE B N 1
ATOM 4169 C CA . ILE B 1 259 ? 3.732 -15.617 2.99 1 96.38 259 ILE B CA 1
ATOM 4170 C C . ILE B 1 259 ? 4.039 -14.422 3.891 1 96.38 259 ILE B C 1
ATOM 4172 O O . ILE B 1 259 ? 5.148 -13.883 3.865 1 96.38 259 ILE B O 1
ATOM 4176 N N . LYS B 1 260 ? 3.061 -13.93 4.543 1 86.81 260 LYS B N 1
ATOM 4177 C CA . LYS B 1 260 ? 3.201 -12.797 5.457 1 86.81 260 LYS B CA 1
ATOM 4178 C C . LYS B 1 260 ? 2.912 -13.219 6.898 1 86.81 260 LYS B C 1
ATOM 4180 O O . LYS B 1 260 ? 1.807 -13.008 7.402 1 86.81 260 LYS B O 1
ATOM 4185 N N . PRO B 1 261 ? 4.008 -13.844 7.5 1 71.31 261 PRO B N 1
ATOM 4186 C CA . PRO B 1 261 ? 3.742 -14.25 8.883 1 71.31 261 PRO B CA 1
ATOM 4187 C C . PRO B 1 261 ? 3.473 -13.062 9.805 1 71.31 261 PRO B C 1
ATOM 4189 O O . PRO B 1 261 ? 4.082 -12 9.648 1 71.31 261 PRO B O 1
ATOM 4192 N N . ARG B 1 262 ? 2.469 -13.016 10.43 1 57.97 262 ARG B N 1
ATOM 4193 C CA . ARG B 1 262 ? 2.154 -12 11.43 1 57.97 262 ARG B CA 1
ATOM 4194 C C . ARG B 1 262 ? 3.107 -12.094 12.617 1 57.97 262 ARG B C 1
ATOM 4196 O O . ARG B 1 262 ? 3.484 -13.188 13.031 1 57.97 262 ARG B O 1
ATOM 4203 N N . PRO B 1 263 ? 3.9 -11.031 12.969 1 51.94 263 PRO B N 1
ATOM 4204 C CA . PRO B 1 263 ? 4.742 -11.102 14.164 1 51.94 263 PRO B CA 1
ATOM 4205 C C . PRO B 1 263 ? 4.066 -11.836 15.312 1 51.94 263 PRO B C 1
ATOM 4207 O O . PRO B 1 263 ? 2.865 -11.672 15.539 1 51.94 263 PRO B O 1
ATOM 4210 N N . ARG B 1 264 ? 4.582 -13.031 15.531 1 42.28 264 ARG B N 1
ATOM 4211 C CA . ARG B 1 264 ? 4.117 -13.75 16.719 1 42.28 264 ARG B CA 1
ATOM 4212 C C . ARG B 1 264 ? 4.246 -12.898 17.969 1 42.28 264 ARG B C 1
ATOM 4214 O O . ARG B 1 264 ? 5.246 -12.195 18.141 1 42.28 264 ARG B O 1
ATOM 4221 N N . LYS B 1 265 ? 3.201 -12.375 18.531 1 40.19 265 LYS B N 1
ATOM 4222 C CA . LYS B 1 265 ? 3.291 -11.875 19.891 1 40.19 265 LYS B CA 1
ATOM 4223 C C . LYS B 1 265 ? 4.234 -12.734 20.734 1 40.19 265 LYS B C 1
ATOM 4225 O O . LYS B 1 265 ? 4.152 -13.961 20.703 1 40.19 265 LYS B O 1
ATOM 4230 N N . SER B 1 266 ? 5.473 -12.32 20.906 1 33.94 266 SER B N 1
ATOM 4231 C CA . SER B 1 266 ? 6.281 -12.938 21.938 1 33.94 266 SER B CA 1
ATOM 4232 C C . SER B 1 266 ? 5.422 -13.367 23.125 1 33.94 266 SER B C 1
ATOM 4234 O O . SER B 1 266 ? 4.633 -12.578 23.656 1 33.94 266 SER B O 1
ATOM 4236 N N . SER B 1 267 ? 4.996 -14.578 23.141 1 36.03 267 SER B N 1
ATOM 4237 C CA . SER B 1 267 ? 4.473 -15.094 24.406 1 36.03 267 SER B CA 1
ATOM 4238 C C . SER B 1 267 ? 5.285 -14.594 25.594 1 36.03 267 SER B C 1
ATOM 4240 O O . SER B 1 267 ? 6.516 -14.586 25.547 1 36.03 267 SER B O 1
ATOM 4242 N N . SER B 1 268 ? 4.809 -13.609 26.266 1 35.62 268 SER B N 1
ATOM 4243 C CA . SER B 1 268 ? 5.32 -13.242 27.578 1 35.62 268 SER B CA 1
ATOM 4244 C C . SER B 1 268 ? 5.863 -14.469 28.312 1 35.62 268 SER B C 1
ATOM 4246 O O . SER B 1 268 ? 5.227 -15.523 28.344 1 35.62 268 SER B O 1
ATOM 4248 N N . LEU B 1 269 ? 7.195 -14.633 28.344 1 36.34 269 LEU B N 1
ATOM 4249 C CA . LEU B 1 269 ? 7.895 -15.438 29.344 1 36.34 269 LEU B CA 1
ATOM 4250 C C . LEU B 1 269 ? 7.168 -15.398 30.688 1 36.34 269 LEU B C 1
ATOM 4252 O O . LEU B 1 269 ? 6.852 -14.312 31.188 1 36.34 269 LEU B O 1
ATOM 4256 N N . ARG B 1 270 ? 6.465 -16.453 31.047 1 40.56 270 ARG B N 1
ATOM 4257 C CA . ARG B 1 270 ? 5.984 -16.703 32.406 1 40.56 270 ARG B CA 1
ATOM 4258 C C . ARG B 1 270 ? 7.051 -16.344 33.438 1 40.56 270 ARG B C 1
ATOM 4260 O O . ARG B 1 270 ? 8.195 -16.797 33.344 1 40.56 270 ARG B O 1
ATOM 4267 N N . PRO B 1 271 ? 6.859 -15.297 34.156 1 30.92 271 PRO B N 1
ATOM 4268 C CA . PRO B 1 271 ? 7.809 -15.117 35.25 1 30.92 271 PRO B CA 1
ATOM 4269 C C . PRO B 1 271 ? 7.945 -16.359 36.125 1 30.92 271 PRO B C 1
ATOM 4271 O O . PRO B 1 271 ? 6.965 -17.078 36.344 1 30.92 271 PRO B O 1
ATOM 4274 N N . LYS B 1 272 ? 9.07 -17.094 35.969 1 35.25 272 LYS B N 1
ATOM 4275 C CA . LYS B 1 272 ? 9.43 -18.047 37 1 35.25 272 LYS B CA 1
ATOM 4276 C C . LYS B 1 272 ? 9.156 -17.469 38.406 1 35.25 272 LYS B C 1
ATOM 4278 O O . LYS B 1 272 ? 9.711 -16.438 38.75 1 35.25 272 LYS B O 1
ATOM 4283 N N . LEU B 1 273 ? 8.078 -18.031 39.188 1 24.81 273 LEU B N 1
ATOM 4284 C CA . LEU B 1 273 ? 8.141 -18.047 40.656 1 24.81 273 LEU B CA 1
ATOM 4285 C C . LEU B 1 273 ? 9.258 -18.953 41.125 1 24.81 273 LEU B C 1
ATOM 4287 O O . LEU B 1 273 ? 9.367 -20.109 40.688 1 24.81 273 LEU B O 1
#

InterPro domains:
  IPR022742 Alpha/beta hydrolase domain-containing protein 17C-like [PF12146] (36-201)
  IPR029058 Alpha/Beta hydrolase fold [G3DSA:3.40.50.1820] (12-270)
  IPR029058 Alpha/Beta hydrolase fold [SSF53474] (15-260)

Nearest PDB structures (foldseek):
  3pf8-assembly1_B  TM=7.590E-01  e=1.891E-15  Lactobacillus johnsonii
  2i3d-assembly1_A  TM=7.377E-01  e=1.992E-11  Agrobacterium fabrum str. C58
  4ke6-assembly1_A  TM=6.720E-01  e=8.831E-12  Bacillus sp. H-257
  8tav-assembly1_A  TM=6.901E-01  e=2.559E-11  Staphylococcus aureus USA300-0114
  7e04-assembly1_A  TM=6.600E-01  e=1.571E-10  Cytobacillus oceanisediminis

Secondary structure (DSSP, 8-state):
-------------PEEEEEE-TTS-EEEEEEE--B--EEEEEE--TT--TT-HHHHHHHHHHHHTT-EEEEEPPTTSTTSSS---SS-HHHHHHHHHHHHHHHHHTT-EEEEEEEETHHHHHHHHHHHHH----EEEEES--S-TTSS-HHHH-TTHHHHHHHHSEEEEE-TTS-EEEEEEHHHHHHHHH--HHHHHHTS-TTSEEEEEEETT-SSS-THHHHHHHHHSSSEEEEEETT--TT-TT-HHHHHHHHHHHHS-------------/-------------PEEEEEE-TTS-EEEEEEE--B--EEEEEE--TT--TT-HHHHHHHHHHHHTT-EEEEEPPTTSTTSSS---SS-HHHHHHHHHHHHHHHHHTT-EEEEEEEETHHHHHHHHHHHHH----EEEEES--S-TTSS-HHHH-TTHHHHHHHHSEEEEE-TTS-EEEEEEHHHHHHHHH--HHHHHHHS-TTSEEEEEEETT-SSS-THHHHHHHHHSSSEEEEEETT--TT-TT-HHHHHHHHHHHHS-------------

pLDDT: mean 89.81, std 17.75, range [22.59, 98.94]

Sequence (546 aa):
MTLDRNLWVTVACGQRVLISNKLGEKLVGLLHEACSKELVILCHGFRATKDDSILVDLAAALGSVGVNAFRFDFAGNGESEGLFQYGNYRKEADDLRSVVSYFSEQKYDIIALVGHSKGGNAVLLYASMYHDVTVIVNISGRFALEQGMEGRLGKNFLQRIKKDGYIDVRNKKGKFEYRVTEESLRDRLSTDTLLSSRSISKDCRVLTVHGSEDETVPARDALMFAAHIPNHDLHIVVGANHRYTGHEQELTSLVLDFIKPRPRKSSSLRPKLMTLDRNLWVTVACGQRVLISNKLGEKLVGLLHEACSKELVILCHGFRATKDDSILVDLAAALGSVGVNAFRFDFAGNGESEGLFQYGNYRKEADDLRSVVSYFSEQKYDIIALVGHSKGGNAVLLYASMYHDVTVIVNISGRFALEQGMEGRLGKNFLQRIKKDGYIDVRNKKGKFEYRVTEESLRDRLSTDTLLSSRSISKDCRVLTVHGSEDETVPARDALMFAAHIPNHDLHIVVGANHRYTGHEQELTSLVLDFIKPRPRKSSSLRPKL